Protein AF-A0A7S1ZKU8-F1 (afdb_monomer_lite)

Foldseek 3Di:
DDDDPPPPLPQWDKDWDWDDAPNDIAGAAMATGGNQKDFDDWDADPVQRQKIKTWIWGDDPPDDDDIDIDIDIDRDDDDPFDFAFPDQQRWTWDFGWQKIAIASVNQDQDFPPDGQDMADDHPGGWHDKEFDHPLQQPPDDPPDPDQFAWGFGTWTQGNQLKIWTKTARSDPPDDDRPTPPDGDIYTPDIGDPLPAPVVDVDDDPNDPLDDPPDPQSNFWADKYFQDKDADPQRKIKTKIWTWGQGQGPVRDTFIKIWIKIKIAGPDPDPPDPDDRIHMHTQDIGTDPAAWLDKDFEWEAEPPDLDGDDRRGWIWTAGQQQFIKTWDQQQPDPDNVVRVVSSSHHTDIGGDPEQTEPHDFSDKHKYWYFDDPPVVPPPPPDDDDDDDDDDDDDGDTHIWMWGQHPQRFIDIRHATQARFWDEWRDNSLLQWIWTWGADPFIWIFTAGVVCNVVFDNVLHPVRTPSCVVGDIGTDAHPKGWSHCNNVDQWTWIQHPSRTIDIDRGCSSLVVVLLVCLVVLVLLVSVVSCVVVVPDPCCSCVSPVCCCPPVCSVVSNVVNNVVD

Secondary structure (DSSP, 8-state):
----------SSEEEEEEEEETTEEEEEEEEEE-TTEEEEEEEE-SS-TTEEEEEEEEE-SSSTT-EEEEEEEEE----S-B--TT-TT-EEEEEETTEEEEEETTT--PPTT--SEEE---SS-EEEEEEPPGGGGG---TT---S---EEEEEEEETTSEEEEEEE-S-TTSS--SSTTPPPPEEEEEEEGGG---TT---STT-----TTS-GGGGEEEEEEEEEEE-TTS-EEEEEEEEEEEEPTTS-EEEEEEEEEEEE-S---TT--S-SEEEEEEEEEE-SS-EEEEEPEEEEESS-SS------SEEEEETTS-EEEEE------SHHHHHHHHTS--EEEE-SSPPPSS--SEEEEEEEE--TTGGGTS--S-----------S--EEEEEEEE-TTS-EEETTEEEESSEEEEEEEGGGTEEEEEE-SSS-EEEEEEGGGTTT--SSS-TTT-GGGTT---EE--TT-EEEEE-TTSS-EEEE-TTS-EEEE--HHHHHHHHHHHHHTT-HHHHHHHHHHHT--TTHHHHT-HHHHHTSSHHHHHHHHHTT-

pLDDT: mean 79.3, std 18.83, range [30.09, 96.81]

Structure (mmCIF, N/CA/C/O backbone):
data_AF-A0A7S1ZKU8-F1
#
_entry.id   AF-A0A7S1ZKU8-F1
#
loop_
_atom_site.group_PDB
_atom_site.id
_atom_site.type_symbol
_atom_site.label_atom_id
_atom_site.label_alt_id
_atom_site.label_comp_id
_atom_site.label_asym_id
_atom_site.label_entity_id
_atom_site.label_seq_id
_atom_site.pdbx_PDB_ins_code
_atom_site.Cartn_x
_atom_site.Cartn_y
_atom_site.Cartn_z
_atom_site.occupancy
_atom_site.B_iso_or_equiv
_atom_site.auth_seq_id
_atom_site.auth_comp_id
_atom_site.auth_asym_id
_atom_site.auth_atom_id
_atom_site.pdbx_PDB_model_num
ATOM 1 N N . GLU A 1 1 ? -4.151 10.774 -56.595 1.00 35.72 1 GLU A N 1
ATOM 2 C CA . GLU A 1 1 ? -3.666 11.607 -55.482 1.00 35.72 1 GLU A CA 1
ATOM 3 C C . GLU A 1 1 ? -4.410 11.155 -54.239 1.00 35.72 1 GLU A C 1
ATOM 5 O O . GLU A 1 1 ? -5.493 11.643 -53.959 1.00 35.72 1 GLU A O 1
ATOM 10 N N . GLU A 1 2 ? -3.893 10.118 -53.584 1.00 34.78 2 GLU A N 1
ATOM 11 C CA . GLU A 1 2 ? -4.322 9.735 -52.239 1.00 34.78 2 GLU A CA 1
ATOM 12 C C . GLU A 1 2 ? -3.245 10.276 -51.303 1.00 34.78 2 GLU A C 1
ATOM 14 O O . GLU A 1 2 ? -2.067 9.949 -51.456 1.00 34.78 2 GLU A O 1
ATOM 19 N N . GLY A 1 3 ? -3.639 11.210 -50.437 1.00 34.97 3 GLY A N 1
ATOM 20 C CA . GLY A 1 3 ? -2.766 11.790 -49.429 1.00 34.97 3 GLY A CA 1
ATOM 21 C C . GLY A 1 3 ? -2.410 10.719 -48.412 1.00 34.97 3 GLY A C 1
ATOM 22 O O . GLY A 1 3 ? -3.277 10.274 -47.665 1.00 34.97 3 GLY A O 1
ATOM 23 N N . GLY A 1 4 ? -1.148 10.296 -48.420 1.00 34.47 4 GLY A N 1
ATOM 24 C CA . GLY A 1 4 ? -0.580 9.536 -47.321 1.00 34.47 4 GLY A CA 1
ATOM 25 C C . GLY A 1 4 ? -0.541 10.433 -46.093 1.00 34.47 4 GLY A C 1
ATOM 26 O O . GLY A 1 4 ? 0.184 11.425 -46.079 1.00 34.47 4 GLY A O 1
ATOM 27 N N . GLU A 1 5 ? -1.346 10.103 -45.090 1.00 41.28 5 GLU A N 1
ATOM 28 C CA . GLU A 1 5 ? -1.049 10.494 -43.720 1.00 41.28 5 GLU A CA 1
ATOM 29 C C . GLU A 1 5 ? 0.311 9.868 -43.395 1.00 41.28 5 GLU A C 1
ATOM 31 O O . GLU A 1 5 ? 0.459 8.645 -43.400 1.00 41.28 5 GLU A O 1
ATOM 36 N N . GLU A 1 6 ? 1.336 10.705 -43.232 1.00 38.69 6 GLU A N 1
ATOM 37 C CA . GLU A 1 6 ? 2.615 10.277 -42.676 1.00 38.69 6 GLU A CA 1
ATOM 38 C C . GLU A 1 6 ? 2.316 9.698 -41.287 1.00 38.69 6 GLU A C 1
ATOM 40 O O . GLU A 1 6 ? 2.026 10.445 -40.353 1.00 38.69 6 GLU A O 1
ATOM 45 N N . GLU A 1 7 ? 2.311 8.366 -41.154 1.00 43.41 7 GLU A N 1
ATOM 46 C CA . GLU A 1 7 ? 2.312 7.713 -39.846 1.00 43.41 7 GLU A CA 1
ATOM 47 C C . GLU A 1 7 ? 3.514 8.273 -39.077 1.00 43.41 7 GLU A C 1
ATOM 49 O O . GLU A 1 7 ? 4.664 8.005 -39.436 1.00 43.41 7 GLU A O 1
ATOM 54 N N . GLU A 1 8 ? 3.261 9.090 -38.049 1.00 39.72 8 GLU A N 1
ATOM 55 C CA . GLU A 1 8 ? 4.288 9.522 -37.104 1.00 39.72 8 GLU A CA 1
ATOM 56 C C . GLU A 1 8 ? 4.952 8.263 -36.536 1.00 39.72 8 GLU A C 1
ATOM 58 O O . GLU A 1 8 ? 4.403 7.573 -35.673 1.00 39.72 8 GLU A O 1
ATOM 63 N N . ILE A 1 9 ? 6.133 7.927 -37.057 1.00 50.09 9 ILE A N 1
ATOM 64 C CA . ILE A 1 9 ? 6.940 6.817 -36.562 1.00 50.09 9 ILE A CA 1
ATOM 65 C C . ILE A 1 9 ? 7.202 7.108 -35.087 1.00 50.09 9 ILE A C 1
ATOM 67 O O . ILE A 1 9 ? 7.890 8.077 -34.760 1.00 50.09 9 ILE A O 1
ATOM 71 N N . SER A 1 10 ? 6.638 6.289 -34.193 1.00 53.66 10 SER A N 1
ATOM 72 C CA . SER A 1 10 ? 6.774 6.507 -32.754 1.00 53.66 10 SER A CA 1
ATOM 73 C C . SER A 1 10 ? 8.251 6.608 -32.379 1.00 53.66 10 SER A C 1
ATOM 75 O O . SER A 1 10 ? 9.038 5.738 -32.751 1.00 53.66 10 SER A O 1
ATOM 77 N N . GLU A 1 11 ? 8.628 7.632 -31.613 1.00 70.06 11 GLU A N 1
ATOM 78 C CA . GLU A 1 11 ? 10.029 7.914 -31.266 1.00 70.06 11 GLU A CA 1
ATOM 79 C C . GLU A 1 11 ? 10.738 6.783 -30.494 1.00 70.06 11 GLU A C 1
ATOM 81 O O . GLU A 1 11 ? 11.959 6.816 -30.355 1.00 70.06 11 GLU A O 1
ATOM 86 N N . TYR A 1 12 ? 9.999 5.792 -29.984 1.00 81.44 12 TYR A N 1
ATOM 87 C CA . TYR A 1 12 ? 10.497 4.702 -29.149 1.00 81.44 12 TYR A CA 1
ATOM 88 C C . TYR A 1 12 ? 9.605 3.454 -29.247 1.00 81.44 12 TYR A C 1
ATOM 90 O O . TYR A 1 12 ? 8.389 3.556 -29.421 1.00 81.44 12 TYR A O 1
ATOM 98 N N . GLY A 1 13 ? 10.192 2.266 -29.074 1.00 85.88 13 GLY A N 1
ATOM 99 C CA . GLY A 1 13 ? 9.433 1.023 -28.915 1.00 85.88 13 GLY A CA 1
ATOM 100 C C . GLY A 1 13 ? 8.796 0.938 -27.525 1.00 85.88 13 GLY A C 1
ATOM 101 O O . GLY A 1 13 ? 9.367 1.426 -26.548 1.00 85.88 13 GLY A O 1
ATOM 102 N N . LYS A 1 14 ? 7.623 0.307 -27.386 1.00 91.75 14 LYS A N 1
ATOM 103 C CA . LYS A 1 14 ? 6.966 0.170 -26.074 1.00 91.75 14 LYS A CA 1
ATOM 104 C C . LYS A 1 14 ? 6.143 -1.100 -25.902 1.00 91.75 14 LYS A C 1
ATOM 106 O O . LYS A 1 14 ? 5.622 -1.650 -26.867 1.00 91.75 14 LYS A O 1
ATOM 111 N N . VAL A 1 15 ? 5.986 -1.522 -24.649 1.00 94.81 15 VAL A N 1
ATOM 112 C CA . VAL A 1 15 ? 5.050 -2.571 -24.216 1.00 94.81 15 VAL A CA 1
ATOM 113 C C . VAL A 1 15 ? 4.192 -2.012 -23.087 1.00 94.81 15 VAL A C 1
ATOM 115 O O . VAL A 1 15 ? 4.713 -1.487 -22.107 1.00 94.81 15 VAL A O 1
ATOM 118 N N . GLN A 1 16 ? 2.873 -2.123 -23.216 1.00 95.75 16 GLN A N 1
ATOM 119 C CA . GLN A 1 16 ? 1.916 -1.602 -22.241 1.00 95.75 16 GLN A CA 1
ATOM 120 C C . GLN A 1 16 ? 1.167 -2.735 -21.544 1.00 95.75 16 GLN A C 1
ATOM 122 O O . GLN A 1 16 ? 0.733 -3.691 -22.187 1.00 95.75 16 GLN A O 1
ATOM 127 N N . LEU A 1 17 ? 0.973 -2.598 -20.234 1.00 95.50 17 LEU A N 1
ATOM 128 C CA . LEU A 1 17 ? 0.193 -3.525 -19.422 1.00 95.50 17 LEU A CA 1
ATOM 129 C C . LEU A 1 17 ? -1.129 -2.879 -19.021 1.00 95.50 17 LEU A C 1
ATOM 131 O O . LEU A 1 17 ? -1.169 -1.899 -18.272 1.00 95.50 17 LEU A O 1
ATOM 135 N N . TRP A 1 18 ? -2.213 -3.467 -19.516 1.00 95.81 18 TRP A N 1
ATOM 136 C CA . TRP A 1 18 ? -3.576 -3.024 -19.266 1.00 95.81 18 TRP A CA 1
ATOM 137 C C . TRP A 1 18 ? -4.296 -4.003 -18.342 1.00 95.81 18 TRP A C 1
ATOM 139 O O . TRP A 1 18 ? -4.196 -5.219 -18.497 1.00 95.81 18 TRP A O 1
ATOM 149 N N . HIS A 1 19 ? -5.062 -3.472 -17.397 1.00 92.75 19 HIS A N 1
ATOM 150 C CA . HIS A 1 19 ? -5.885 -4.251 -16.479 1.00 92.75 19 HIS A CA 1
ATOM 151 C C . HIS A 1 19 ? -7.325 -3.761 -16.536 1.00 92.75 19 HIS A C 1
ATOM 153 O O . HIS A 1 19 ? -7.569 -2.557 -16.499 1.00 92.75 19 HIS A O 1
ATOM 159 N N . ARG A 1 20 ? -8.287 -4.686 -16.573 1.00 92.31 20 ARG A N 1
ATOM 160 C CA . ARG A 1 20 ? -9.710 -4.349 -16.556 1.00 92.31 20 ARG A CA 1
ATOM 161 C C . ARG A 1 20 ? -10.349 -4.711 -15.224 1.00 92.31 20 ARG A C 1
ATOM 163 O O . ARG A 1 20 ? -10.341 -5.876 -14.843 1.00 92.31 20 ARG A O 1
ATOM 170 N N . ASN A 1 21 ? -11.007 -3.743 -14.595 1.00 89.62 21 ASN A N 1
ATOM 171 C CA . ASN A 1 21 ? -11.888 -3.968 -13.449 1.00 89.62 21 ASN A CA 1
ATOM 172 C C . ASN A 1 21 ? -13.080 -3.008 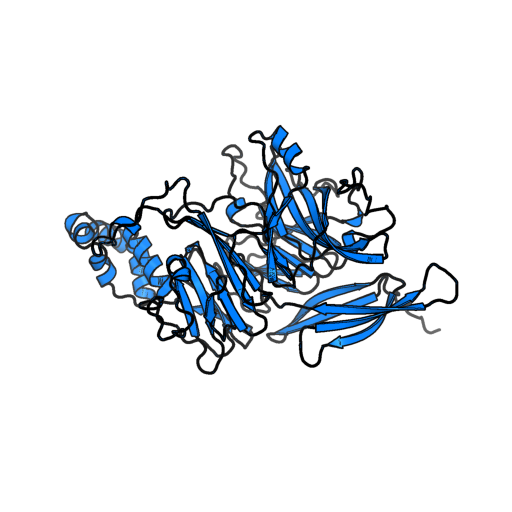-13.516 1.00 89.62 21 ASN A C 1
ATOM 174 O O . ASN A 1 21 ? -12.956 -1.932 -14.091 1.00 89.62 21 ASN A O 1
ATOM 178 N N . ASN A 1 22 ? -14.242 -3.393 -12.984 1.00 89.75 22 ASN A N 1
ATOM 179 C CA . ASN A 1 22 ? -15.487 -2.611 -13.069 1.00 89.75 22 ASN A CA 1
ATOM 180 C C . ASN A 1 22 ? -15.798 -2.110 -14.492 1.00 89.75 22 ASN A C 1
ATOM 182 O O . ASN A 1 22 ? -16.261 -0.991 -14.679 1.00 89.75 22 ASN A O 1
ATOM 186 N N . TYR A 1 23 ? -15.511 -2.941 -15.502 1.00 89.62 23 TYR A N 1
ATOM 187 C CA . TYR A 1 23 ? -15.641 -2.616 -16.932 1.00 89.62 23 TYR A CA 1
ATOM 188 C C . TYR A 1 23 ? -14.799 -1.423 -17.428 1.00 89.62 23 TYR A C 1
ATOM 190 O O . TYR A 1 23 ? -14.955 -1.017 -18.575 1.00 89.62 23 TYR A O 1
ATOM 198 N N . HIS A 1 24 ? -13.861 -0.923 -16.623 1.00 93.12 24 HIS A N 1
ATOM 199 C CA . HIS A 1 24 ? -12.904 0.117 -16.997 1.00 93.12 24 HIS A CA 1
ATOM 200 C C . HIS A 1 24 ? -11.522 -0.484 -17.244 1.00 93.12 24 HIS A C 1
ATOM 202 O O . HIS A 1 24 ? -11.067 -1.344 -16.484 1.00 93.12 24 HIS A O 1
ATOM 208 N N . TRP A 1 25 ? -10.859 -0.043 -18.311 1.00 96.00 25 TRP A N 1
ATOM 209 C CA . TRP A 1 25 ? -9.486 -0.426 -18.627 1.00 96.00 25 TRP A CA 1
ATOM 210 C C . TRP A 1 25 ? -8.520 0.605 -18.060 1.00 96.00 25 TRP A C 1
ATOM 212 O O . TRP A 1 25 ? -8.610 1.779 -18.390 1.00 96.00 25 TRP A O 1
ATOM 222 N N . TYR A 1 26 ? -7.582 0.135 -17.247 1.00 95.81 26 TYR A N 1
ATOM 223 C CA . TYR A 1 26 ? -6.514 0.931 -16.665 1.00 95.81 26 TYR A CA 1
ATOM 224 C C . TYR A 1 26 ? -5.195 0.598 -17.350 1.00 95.81 26 TYR A C 1
ATOM 226 O O . TYR A 1 26 ? -4.800 -0.573 -17.362 1.00 95.81 26 TYR A O 1
ATOM 234 N N . LEU A 1 27 ? -4.478 1.607 -17.839 1.00 96.81 27 LEU A N 1
ATOM 235 C CA . LEU A 1 27 ? -3.071 1.440 -18.204 1.00 96.81 27 LEU A CA 1
ATOM 236 C C . LEU A 1 27 ? -2.239 1.481 -16.919 1.00 96.81 27 LEU A C 1
ATOM 238 O O . LEU A 1 27 ? -2.150 2.520 -16.274 1.00 96.81 27 LEU A O 1
ATOM 242 N N . LYS A 1 28 ? -1.677 0.343 -16.507 1.00 95.06 28 LYS A N 1
ATOM 243 C CA . LYS A 1 28 ? -0.989 0.208 -15.210 1.00 95.06 28 LYS A CA 1
ATOM 244 C C . LYS A 1 28 ? 0.517 0.342 -15.286 1.00 95.06 28 LYS A C 1
ATOM 246 O O . LYS A 1 28 ? 1.141 0.638 -14.275 1.00 95.06 28 LYS A O 1
ATOM 251 N N . TYR A 1 29 ? 1.087 0.067 -16.451 1.00 95.19 29 TYR A N 1
ATOM 252 C CA . TYR A 1 29 ? 2.526 0.076 -16.633 1.00 95.19 29 TYR A CA 1
ATOM 253 C C . TYR A 1 29 ? 2.867 0.236 -18.113 1.00 95.19 29 TYR A C 1
ATOM 255 O O . TYR A 1 29 ? 2.195 -0.338 -18.973 1.00 95.19 29 TYR A O 1
ATOM 263 N N . GLU A 1 30 ? 3.930 0.973 -18.413 1.00 94.81 30 GLU A N 1
ATOM 264 C CA . GLU A 1 30 ? 4.487 1.093 -19.759 1.00 94.81 30 GLU A CA 1
ATOM 265 C C . GLU A 1 30 ? 6.001 0.897 -19.699 1.00 94.81 30 GLU A C 1
ATOM 267 O O . GLU A 1 30 ? 6.716 1.644 -19.036 1.00 94.81 30 GLU A O 1
ATOM 272 N N . LEU A 1 31 ? 6.482 -0.113 -20.417 1.00 92.31 31 LEU A N 1
ATOM 273 C CA . LEU A 1 31 ? 7.893 -0.326 -20.701 1.00 92.31 31 LEU A CA 1
ATOM 274 C C . LEU A 1 31 ? 8.244 0.447 -21.969 1.00 92.31 31 LEU A C 1
ATOM 276 O O . LEU A 1 31 ? 7.606 0.240 -23.001 1.00 92.31 31 LEU A O 1
ATOM 280 N N . ARG A 1 32 ? 9.269 1.300 -21.904 1.00 89.62 32 ARG A N 1
ATOM 281 C CA . ARG A 1 32 ? 9.837 1.984 -23.071 1.00 89.62 32 ARG A CA 1
ATOM 282 C C . ARG A 1 32 ? 11.191 1.391 -23.444 1.00 89.62 32 ARG A C 1
ATOM 284 O O . ARG A 1 32 ? 11.964 0.979 -22.579 1.00 89.62 32 ARG A O 1
ATOM 291 N N . TYR A 1 33 ? 11.462 1.362 -24.739 1.00 86.38 33 TYR A N 1
ATOM 292 C CA . TYR A 1 33 ? 12.692 0.882 -25.354 1.00 86.38 33 TYR A CA 1
ATOM 293 C C . TYR A 1 33 ? 13.248 1.965 -26.272 1.00 86.38 33 TYR A C 1
ATOM 295 O O . TYR A 1 33 ? 12.487 2.728 -26.852 1.00 86.38 33 TYR A O 1
ATOM 303 N N . GLU A 1 34 ? 14.567 2.038 -26.406 1.00 80.00 34 GLU A N 1
ATOM 304 C CA . GLU A 1 34 ? 15.227 3.040 -27.248 1.00 80.00 34 GLU A CA 1
ATOM 305 C C . GLU A 1 34 ? 14.745 2.977 -28.705 1.00 80.00 34 GLU A C 1
ATOM 307 O O . GLU A 1 34 ? 14.271 1.938 -29.165 1.00 80.00 34 GLU A O 1
ATOM 312 N N . LYS A 1 35 ? 14.888 4.086 -29.437 1.00 78.38 35 LYS A N 1
ATOM 313 C CA . LYS A 1 35 ? 14.368 4.256 -30.804 1.00 78.38 35 LYS A CA 1
ATOM 314 C C . LYS A 1 35 ? 14.780 3.140 -31.771 1.00 78.38 35 LYS A C 1
ATOM 316 O O . LYS A 1 35 ? 13.969 2.702 -32.578 1.00 78.38 35 LYS A O 1
ATOM 321 N N . ASP A 1 36 ? 16.007 2.645 -31.638 1.00 80.69 36 ASP A N 1
ATOM 322 C CA . ASP A 1 36 ? 16.564 1.604 -32.511 1.00 80.69 36 ASP A CA 1
ATOM 323 C C . ASP A 1 36 ? 16.262 0.175 -32.026 1.00 80.69 36 ASP A C 1
ATOM 325 O O . ASP A 1 36 ? 16.732 -0.801 -32.615 1.00 80.69 36 ASP A O 1
ATOM 329 N N . THR A 1 37 ? 15.486 0.035 -30.946 1.00 84.44 37 THR A N 1
ATOM 330 C CA . THR A 1 37 ? 15.089 -1.253 -30.377 1.00 84.44 37 THR A CA 1
ATOM 331 C C . THR A 1 37 ? 13.680 -1.637 -30.819 1.00 84.44 37 THR A C 1
ATOM 333 O O . THR A 1 37 ? 12.689 -1.002 -30.462 1.00 84.44 37 THR A O 1
ATOM 336 N N . ILE A 1 38 ? 13.583 -2.754 -31.530 1.00 88.19 38 ILE A N 1
ATOM 337 C CA . ILE A 1 38 ? 12.336 -3.351 -32.000 1.00 88.19 38 ILE A CA 1
ATOM 338 C C . ILE A 1 38 ? 11.890 -4.428 -31.012 1.00 88.19 38 ILE A C 1
ATOM 340 O O . ILE A 1 38 ? 12.664 -5.319 -30.654 1.00 88.19 38 ILE A O 1
ATOM 344 N N . VAL A 1 39 ? 10.625 -4.370 -30.596 1.00 90.88 39 VAL A N 1
ATOM 345 C CA . VAL A 1 39 ? 9.982 -5.426 -29.806 1.00 90.88 39 VAL A CA 1
ATOM 346 C C . VAL A 1 39 ? 9.514 -6.528 -30.752 1.00 90.88 39 VAL A C 1
ATOM 348 O O . VAL A 1 39 ? 8.580 -6.331 -31.522 1.00 90.88 39 VAL A O 1
ATOM 351 N N . ASN A 1 40 ? 10.153 -7.695 -30.688 1.00 90.88 40 ASN A N 1
ATOM 352 C CA . ASN A 1 40 ? 9.864 -8.804 -31.601 1.00 90.88 40 ASN A CA 1
ATOM 353 C C . ASN A 1 40 ? 8.744 -9.711 -31.080 1.00 90.88 40 ASN A C 1
ATOM 355 O O . ASN A 1 40 ? 7.934 -10.218 -31.850 1.00 90.88 40 ASN A O 1
ATOM 359 N N . PHE A 1 41 ? 8.727 -9.960 -29.770 1.00 92.38 41 PHE A N 1
ATOM 360 C CA . PHE A 1 41 ? 7.802 -10.906 -29.149 1.00 92.38 41 PHE A CA 1
ATOM 361 C C . PHE A 1 41 ? 7.612 -10.591 -27.669 1.00 92.38 41 PHE A C 1
ATOM 363 O O . PHE A 1 41 ? 8.564 -10.198 -26.993 1.00 92.38 41 PHE A O 1
ATOM 370 N N . VAL A 1 42 ? 6.396 -10.812 -27.171 1.00 95.00 42 VAL A N 1
ATOM 371 C CA . VAL A 1 42 ? 6.002 -10.625 -25.773 1.00 95.00 42 VAL A CA 1
ATOM 372 C C . VAL A 1 42 ? 5.212 -11.855 -25.333 1.00 95.00 42 VAL A C 1
ATOM 374 O O . VAL A 1 42 ? 4.264 -12.240 -26.013 1.00 95.00 42 VAL A O 1
ATOM 377 N N . SER A 1 43 ? 5.576 -12.459 -24.201 1.00 94.69 43 SER A N 1
ATOM 378 C CA . SER A 1 43 ? 4.843 -13.595 -23.628 1.00 94.69 43 SER A CA 1
ATOM 379 C C . SER A 1 43 ? 4.813 -13.548 -22.112 1.00 94.69 43 SER A C 1
ATOM 381 O O . SER A 1 43 ? 5.831 -13.294 -21.470 1.00 94.69 43 SER A O 1
ATOM 383 N N . PHE A 1 44 ? 3.651 -13.861 -21.545 1.00 94.62 44 PHE A N 1
ATOM 384 C CA . PHE A 1 44 ? 3.530 -14.187 -20.129 1.00 94.62 44 PHE A CA 1
ATOM 385 C C . PHE A 1 44 ? 4.042 -15.608 -19.866 1.00 94.62 44 PHE A C 1
ATOM 387 O O . PHE A 1 44 ? 4.029 -16.454 -20.763 1.00 94.62 44 PHE A O 1
ATOM 394 N N . GLY A 1 45 ? 4.518 -15.858 -18.649 1.00 90.81 45 GLY A N 1
ATOM 395 C CA . GLY A 1 45 ? 4.885 -17.189 -18.184 1.00 90.81 45 GLY A CA 1
ATOM 396 C C . GLY A 1 45 ? 3.657 -18.084 -18.016 1.00 90.81 45 GLY A C 1
ATOM 397 O O . GLY A 1 45 ? 2.606 -17.627 -17.570 1.00 90.81 45 GLY A O 1
ATOM 398 N N . GLU A 1 46 ? 3.799 -19.368 -18.348 1.00 88.81 46 GLU A N 1
ATOM 399 C CA . GLU A 1 46 ? 2.703 -20.347 -18.258 1.00 88.81 46 GLU A CA 1
ATOM 400 C C . GLU A 1 46 ? 2.342 -20.686 -16.804 1.00 88.81 46 GLU A C 1
ATOM 402 O O . GLU A 1 46 ? 1.168 -20.808 -16.464 1.00 88.81 46 GLU A O 1
ATOM 407 N N . GLU A 1 47 ? 3.348 -20.792 -15.931 1.00 86.81 47 GLU A N 1
ATOM 408 C CA . GLU A 1 47 ? 3.161 -21.123 -14.511 1.00 86.81 47 GLU A CA 1
ATOM 409 C C . GLU A 1 47 ? 3.062 -19.880 -13.614 1.00 86.81 47 GLU A C 1
ATOM 411 O O . GLU A 1 47 ? 2.352 -19.881 -12.610 1.00 86.81 47 GLU A O 1
ATOM 416 N N . GLN A 1 48 ? 3.776 -18.805 -13.965 1.00 84.31 48 GLN A N 1
ATOM 417 C CA . GLN A 1 48 ? 3.854 -17.570 -13.181 1.00 84.31 48 GLN A CA 1
ATOM 418 C C . GLN A 1 48 ? 3.203 -16.423 -13.956 1.00 84.31 48 GLN A C 1
ATOM 420 O O . GLN A 1 48 ? 3.833 -15.798 -14.808 1.00 84.31 48 GLN A O 1
ATOM 425 N N . SER A 1 49 ? 1.942 -16.121 -13.637 1.00 83.94 49 SER A N 1
ATOM 426 C CA . SER A 1 49 ? 1.109 -15.187 -14.414 1.00 83.94 49 SER A CA 1
ATOM 427 C C . SER A 1 49 ? 1.639 -13.749 -14.492 1.00 83.94 49 SER A C 1
ATOM 429 O O . SER A 1 49 ? 1.243 -13.011 -15.388 1.00 83.94 49 SER A O 1
ATOM 431 N N . TYR A 1 50 ? 2.527 -13.341 -13.581 1.00 88.81 50 TYR A N 1
ATOM 432 C CA . TYR A 1 50 ? 3.121 -11.998 -13.558 1.00 88.81 50 TYR A CA 1
ATOM 433 C C . TYR A 1 50 ? 4.553 -11.939 -14.099 1.00 88.81 50 TYR A C 1
ATOM 435 O O . TYR A 1 50 ? 5.192 -10.890 -14.046 1.00 88.81 50 TYR A O 1
ATOM 443 N N . LYS A 1 51 ? 5.052 -13.045 -14.652 1.00 92.69 51 LYS A N 1
ATOM 444 C CA . LYS A 1 51 ? 6.352 -13.099 -15.309 1.00 92.69 51 LYS A CA 1
ATOM 445 C C . LYS A 1 51 ? 6.190 -12.785 -16.789 1.00 92.69 51 LYS A C 1
ATOM 447 O O . LYS A 1 51 ? 5.507 -13.516 -17.501 1.00 92.69 51 LYS A O 1
ATOM 452 N N . LEU A 1 52 ? 6.811 -11.710 -17.258 1.00 95.00 52 LEU A N 1
ATOM 453 C CA . LEU A 1 52 ? 6.737 -11.250 -18.643 1.00 95.00 52 LEU A CA 1
ATOM 454 C C . LEU A 1 52 ? 8.101 -11.383 -19.316 1.00 95.00 52 LEU A C 1
ATOM 456 O O . LEU A 1 52 ? 9.084 -10.808 -18.860 1.00 95.00 52 LEU A O 1
ATOM 460 N N . THR A 1 53 ? 8.153 -12.087 -20.439 1.00 95.38 53 THR A N 1
ATOM 461 C CA . THR A 1 53 ? 9.340 -12.148 -21.296 1.00 95.38 53 THR A CA 1
ATOM 462 C C . THR A 1 53 ? 9.125 -11.276 -22.522 1.00 95.38 53 THR A C 1
ATOM 464 O O . THR A 1 53 ? 8.130 -11.428 -23.230 1.00 95.38 53 THR A O 1
ATOM 467 N N . VAL A 1 54 ? 10.071 -10.379 -22.790 1.00 94.75 54 VAL A N 1
ATOM 468 C CA . VAL A 1 54 ? 10.081 -9.522 -23.977 1.00 94.75 54 VAL A CA 1
ATOM 469 C C . VAL A 1 54 ? 11.359 -9.779 -24.759 1.00 94.75 54 VAL A C 1
ATOM 471 O O . VAL A 1 54 ? 12.454 -9.606 -24.226 1.00 94.75 54 VAL A O 1
ATOM 474 N N . SER A 1 55 ? 11.233 -10.175 -26.023 1.00 93.44 55 SER A N 1
ATOM 475 C CA . SER A 1 55 ? 12.370 -10.271 -26.939 1.00 93.44 55 SER A CA 1
ATOM 476 C C . SER A 1 55 ? 12.506 -8.992 -27.756 1.00 93.44 55 SER A C 1
ATOM 478 O O . SER A 1 55 ? 11.520 -8.412 -28.219 1.00 93.44 55 SER A O 1
ATOM 480 N N . LEU A 1 56 ? 13.745 -8.552 -27.908 1.00 90.44 56 LEU A N 1
ATOM 481 C CA . LEU A 1 56 ? 14.116 -7.285 -28.504 1.00 90.44 56 LEU A CA 1
ATOM 482 C C . LEU A 1 56 ? 15.191 -7.534 -29.558 1.00 90.44 56 LEU A C 1
ATOM 484 O O . LEU A 1 56 ? 16.086 -8.359 -29.354 1.00 90.44 56 LEU A O 1
ATOM 488 N N . SER A 1 57 ? 15.145 -6.782 -30.648 1.00 88.88 57 SER A N 1
ATOM 489 C CA . SER A 1 57 ? 16.268 -6.658 -31.573 1.00 88.88 57 SER A CA 1
ATOM 490 C C . SER A 1 57 ? 16.695 -5.204 -31.662 1.00 88.88 57 SER A C 1
ATOM 492 O O . SER A 1 57 ? 15.851 -4.320 -31.731 1.00 88.88 57 SER A O 1
ATOM 494 N N . SER A 1 58 ? 17.997 -4.947 -31.611 1.00 81.94 58 SER A N 1
ATOM 495 C CA . SER A 1 58 ? 18.548 -3.603 -31.773 1.00 81.94 58 SER A CA 1
ATOM 496 C C . SER A 1 58 ? 19.602 -3.591 -32.873 1.00 81.94 58 SER A C 1
ATOM 498 O O . SER A 1 58 ? 20.322 -4.579 -33.079 1.00 81.94 58 SER A O 1
ATOM 500 N N . SER A 1 59 ? 19.662 -2.487 -33.613 1.00 73.12 59 SER A N 1
ATOM 501 C CA . SER A 1 59 ? 20.711 -2.251 -34.600 1.00 73.12 59 SER A CA 1
ATOM 502 C C . SER A 1 59 ? 21.996 -1.846 -33.878 1.00 73.12 59 SER A C 1
ATOM 504 O O . SER A 1 59 ? 22.042 -0.820 -33.210 1.00 73.12 59 SER A O 1
ATOM 506 N N . SER A 1 60 ? 23.054 -2.653 -33.990 1.00 60.84 60 SER A N 1
ATOM 507 C CA . SER A 1 60 ? 24.349 -2.338 -33.376 1.00 60.84 60 SER A CA 1
ATOM 508 C C . SER A 1 60 ? 24.969 -1.082 -33.994 1.00 60.84 60 SER A C 1
ATOM 510 O O . SER A 1 60 ? 25.170 -1.018 -35.207 1.00 60.84 60 SER A O 1
ATOM 512 N N . SER A 1 61 ? 25.393 -0.135 -33.156 1.00 56.12 61 SER A N 1
ATOM 513 C CA . SER A 1 61 ? 26.248 0.999 -33.549 1.00 56.12 61 SER A CA 1
ATOM 514 C C . SER A 1 61 ? 27.650 0.547 -33.998 1.00 56.12 61 SER A C 1
ATOM 516 O O . SER A 1 61 ? 28.366 1.282 -34.677 1.00 56.12 61 SER A O 1
ATOM 518 N N . PHE A 1 62 ? 28.051 -0.682 -33.649 1.00 46.88 62 PHE A N 1
ATOM 519 C CA . PHE A 1 62 ? 29.315 -1.309 -34.034 1.00 46.88 62 PHE A CA 1
ATOM 520 C C . PHE A 1 62 ? 29.117 -2.266 -35.223 1.00 46.88 62 PHE A C 1
ATOM 522 O O . PHE A 1 62 ? 28.888 -3.465 -35.049 1.00 46.88 62 PHE A O 1
ATOM 529 N N . GLY A 1 63 ? 29.263 -1.729 -36.438 1.00 48.03 63 GLY A N 1
ATOM 530 C CA . GLY A 1 63 ? 29.386 -2.491 -37.687 1.00 48.03 63 GLY A CA 1
ATOM 531 C C . GLY A 1 63 ? 28.061 -2.773 -38.407 1.00 48.03 63 GLY A C 1
ATOM 532 O O . GLY A 1 63 ? 27.091 -3.213 -37.803 1.00 48.03 63 GLY A O 1
ATOM 533 N N . LYS A 1 64 ? 28.056 -2.564 -39.730 1.00 51.66 64 LYS A N 1
ATOM 534 C CA . LYS A 1 64 ? 26.870 -2.512 -40.611 1.00 51.66 64 LYS A CA 1
ATOM 535 C C . LYS A 1 64 ? 25.990 -3.779 -40.697 1.00 51.66 64 LYS A C 1
ATOM 537 O O . LYS A 1 64 ? 24.976 -3.704 -41.370 1.00 51.66 64 LYS A O 1
ATOM 542 N N . ASP A 1 65 ? 26.319 -4.885 -40.019 1.00 51.53 65 ASP A N 1
ATOM 543 C CA . ASP A 1 65 ? 25.659 -6.194 -40.217 1.00 51.53 65 ASP A CA 1
ATOM 544 C C . ASP A 1 65 ? 25.390 -7.007 -38.927 1.00 51.53 65 ASP A C 1
ATOM 546 O O . ASP A 1 65 ? 25.243 -8.229 -38.978 1.00 51.53 65 ASP A O 1
ATOM 550 N N . LYS A 1 66 ? 25.331 -6.391 -37.736 1.00 60.00 66 LYS A N 1
ATOM 551 C CA . LYS A 1 66 ? 25.014 -7.134 -36.496 1.00 60.00 66 LYS A CA 1
ATOM 552 C C . LYS A 1 66 ? 23.745 -6.623 -35.818 1.00 60.00 66 LYS A C 1
ATOM 554 O O . LYS A 1 66 ? 23.784 -5.669 -35.050 1.00 60.00 66 LYS A O 1
ATOM 559 N N . HIS A 1 67 ? 22.629 -7.314 -36.048 1.00 68.44 67 HIS A N 1
ATOM 560 C CA . HIS A 1 67 ? 21.452 -7.209 -35.185 1.00 68.44 67 HIS A CA 1
ATOM 561 C C . HIS A 1 67 ? 21.729 -7.932 -33.867 1.00 68.44 67 HIS A C 1
ATOM 563 O O . HIS A 1 67 ? 21.986 -9.139 -33.853 1.00 68.44 67 HIS A O 1
ATOM 569 N N . VAL A 1 68 ? 21.678 -7.205 -32.753 1.00 78.69 68 VAL A N 1
ATOM 570 C CA . VAL A 1 68 ? 21.770 -7.811 -31.424 1.00 78.69 68 VAL A CA 1
ATOM 571 C C . VAL A 1 68 ? 20.365 -8.213 -31.009 1.00 78.69 68 VAL A C 1
ATOM 573 O O . VAL A 1 68 ? 19.487 -7.363 -30.881 1.00 78.69 68 VAL A O 1
ATOM 576 N N . THR A 1 69 ? 20.148 -9.512 -30.816 1.00 82.94 69 THR A N 1
ATOM 577 C CA . THR A 1 69 ? 18.910 -10.023 -30.219 1.00 82.94 69 THR A CA 1
ATOM 578 C C . THR A 1 69 ? 19.139 -10.227 -28.731 1.00 82.94 69 THR A C 1
ATOM 580 O O . THR A 1 69 ? 20.106 -10.875 -28.335 1.00 82.94 69 THR A O 1
ATOM 583 N N . GLN A 1 70 ? 18.246 -9.688 -27.912 1.00 86.19 70 GLN A N 1
ATOM 584 C CA . GLN A 1 70 ? 18.244 -9.869 -26.463 1.00 86.19 70 GLN A CA 1
ATOM 585 C C . GLN A 1 70 ? 16.831 -10.217 -25.998 1.00 86.19 70 GLN A C 1
ATOM 587 O O . GLN A 1 70 ? 15.851 -9.877 -26.659 1.00 86.19 70 GLN A O 1
ATOM 592 N N . TRP A 1 71 ? 16.702 -10.859 -24.844 1.00 88.44 71 TRP A N 1
ATOM 593 C CA . TRP A 1 71 ? 15.419 -10.982 -24.160 1.00 88.44 71 TRP A CA 1
ATOM 594 C C . TRP A 1 71 ? 15.538 -10.442 -22.741 1.00 88.44 71 TRP A C 1
ATOM 596 O O . TRP A 1 71 ? 16.579 -10.557 -22.097 1.00 88.44 71 TRP A O 1
ATOM 606 N N . ARG A 1 72 ? 14.459 -9.832 -22.261 1.00 88.69 72 ARG A N 1
ATOM 607 C CA . ARG A 1 72 ? 14.325 -9.320 -20.899 1.00 88.69 72 ARG A CA 1
ATOM 608 C C . ARG A 1 72 ? 13.177 -10.041 -20.220 1.00 88.69 72 ARG A C 1
ATOM 610 O O . ARG A 1 72 ? 12.129 -10.247 -20.829 1.00 88.69 72 ARG A O 1
ATOM 617 N N . VAL A 1 73 ? 13.395 -10.417 -18.968 1.00 89.94 73 VAL A N 1
ATOM 618 C CA . VAL A 1 73 ? 12.386 -11.039 -18.115 1.00 89.94 73 VAL A CA 1
ATOM 619 C C . VAL A 1 73 ? 12.048 -10.047 -17.015 1.00 89.94 73 VAL A C 1
ATOM 621 O O . VAL A 1 73 ? 12.947 -9.537 -16.351 1.00 89.94 73 VAL A O 1
ATOM 624 N N . TYR A 1 74 ? 10.763 -9.756 -16.872 1.00 90.62 74 TYR A N 1
ATOM 625 C CA . TYR A 1 74 ? 10.219 -8.847 -15.877 1.00 90.62 74 TYR A CA 1
ATOM 626 C C . TYR A 1 74 ? 9.309 -9.637 -14.947 1.00 90.62 74 TYR A C 1
ATOM 628 O O . TYR A 1 74 ? 8.354 -10.264 -15.408 1.00 90.62 74 TYR A O 1
ATOM 636 N N . ASP A 1 75 ? 9.590 -9.578 -13.653 1.00 89.56 75 ASP A N 1
ATOM 637 C CA . ASP A 1 75 ? 8.744 -10.162 -12.623 1.00 89.56 75 ASP A CA 1
ATOM 638 C C . ASP A 1 75 ? 7.901 -9.036 -12.011 1.00 89.56 75 ASP A C 1
ATOM 640 O O . ASP A 1 75 ? 8.417 -8.142 -11.341 1.00 89.56 75 ASP A O 1
ATOM 644 N N . PHE A 1 76 ? 6.602 -9.027 -12.313 1.00 90.50 76 PHE A N 1
ATOM 645 C CA . PHE A 1 76 ? 5.680 -8.014 -11.807 1.00 90.50 76 PHE A CA 1
ATOM 646 C C . PHE A 1 76 ? 5.045 -8.440 -10.483 1.00 90.50 76 PHE A C 1
ATOM 648 O O . PHE A 1 76 ? 4.730 -9.606 -10.252 1.00 90.50 76 PHE A O 1
ATOM 655 N N . VAL A 1 77 ? 4.780 -7.449 -9.637 1.00 88.25 77 VAL A N 1
ATOM 656 C CA . VAL A 1 77 ? 4.018 -7.593 -8.394 1.00 88.25 77 VAL A CA 1
ATOM 657 C C . VAL A 1 77 ? 2.818 -6.658 -8.462 1.00 88.25 77 VAL A C 1
ATOM 659 O O . VAL A 1 77 ? 2.897 -5.569 -9.032 1.00 88.25 77 VAL A O 1
ATOM 662 N N . TRP A 1 78 ? 1.686 -7.092 -7.909 1.00 86.94 78 TRP A N 1
ATOM 663 C CA . TRP A 1 78 ? 0.438 -6.342 -7.980 1.00 86.94 78 TRP A CA 1
ATOM 664 C C . TRP A 1 78 ? 0.030 -5.732 -6.637 1.00 86.94 78 TRP A C 1
ATOM 666 O O . TRP A 1 78 ? -0.460 -6.434 -5.746 1.00 86.94 78 TRP A O 1
ATOM 676 N N . ASP A 1 79 ? 0.101 -4.405 -6.565 1.00 83.88 79 ASP A N 1
ATOM 677 C CA . ASP A 1 79 ? -0.502 -3.591 -5.511 1.00 83.88 79 ASP A CA 1
ATOM 678 C C . ASP A 1 79 ? -1.828 -3.000 -6.025 1.00 83.88 79 ASP A C 1
ATOM 680 O O . ASP A 1 79 ? -1.867 -2.296 -7.035 1.00 83.88 79 ASP A O 1
ATOM 684 N N . ALA A 1 80 ? -2.953 -3.316 -5.368 1.00 67.19 80 ALA A N 1
ATOM 685 C CA . ALA A 1 80 ? -4.283 -2.902 -5.844 1.00 67.19 80 ALA A CA 1
ATOM 686 C C . ALA A 1 80 ? -4.481 -1.376 -5.798 1.00 67.19 80 ALA A C 1
ATOM 688 O O . ALA A 1 80 ? -5.113 -0.791 -6.681 1.00 67.19 80 ALA A O 1
ATOM 689 N N . SER A 1 81 ? -3.915 -0.746 -4.774 1.00 75.06 81 SER A N 1
ATOM 690 C CA . SER A 1 81 ? -3.813 0.698 -4.598 1.00 75.06 81 SER A CA 1
ATOM 691 C C . SER A 1 81 ? -2.686 0.988 -3.623 1.00 75.06 81 SER A C 1
ATOM 693 O O . SER A 1 81 ? -2.364 0.141 -2.789 1.00 75.06 81 SER A O 1
ATOM 695 N N . ILE A 1 82 ? -2.161 2.205 -3.663 1.00 77.50 82 ILE A N 1
ATOM 696 C CA . ILE A 1 82 ? -1.173 2.642 -2.683 1.00 77.50 82 ILE A CA 1
ATOM 697 C C . ILE A 1 82 ? -1.891 3.445 -1.607 1.00 77.50 82 ILE A C 1
ATOM 699 O O . ILE A 1 82 ? -2.479 4.486 -1.898 1.00 77.50 82 ILE A O 1
ATOM 703 N N . VAL A 1 83 ? -1.858 2.925 -0.382 1.00 80.00 83 VAL A N 1
ATOM 704 C CA . VAL A 1 83 ? -2.366 3.575 0.828 1.00 80.00 83 VAL A CA 1
ATOM 705 C C . VAL A 1 83 ? -1.270 3.472 1.876 1.00 80.00 83 VAL A C 1
ATOM 707 O O . VAL A 1 83 ? -0.814 2.375 2.195 1.00 80.00 83 VAL A O 1
ATOM 710 N N . HIS A 1 84 ? -0.833 4.607 2.417 1.00 82.81 84 HIS A N 1
ATOM 711 C CA . HIS A 1 84 ? 0.132 4.576 3.509 1.00 82.81 84 HIS A CA 1
ATOM 712 C C . HIS A 1 84 ? -0.577 4.144 4.809 1.00 82.81 84 HIS A C 1
ATOM 714 O O . HIS A 1 84 ? -1.601 4.743 5.148 1.00 82.81 84 HIS A O 1
ATOM 720 N N . PRO A 1 85 ? -0.050 3.170 5.579 1.00 75.31 85 PRO A N 1
ATOM 721 C CA . PRO A 1 85 ? -0.731 2.653 6.773 1.00 75.31 85 PRO A CA 1
ATOM 722 C C . PRO A 1 85 ? -1.031 3.707 7.846 1.00 75.31 85 PRO A C 1
ATOM 724 O O . PRO A 1 85 ? -2.049 3.636 8.529 1.00 75.31 85 PRO A O 1
ATOM 727 N N . ASN A 1 86 ? -0.160 4.714 7.957 1.00 75.38 86 ASN A N 1
ATOM 728 C CA . ASN A 1 86 ? -0.320 5.840 8.882 1.00 75.38 86 ASN A CA 1
ATOM 729 C C . ASN A 1 86 ? -0.990 7.079 8.253 1.00 75.38 86 ASN A C 1
ATOM 731 O O . ASN A 1 86 ? -0.969 8.149 8.861 1.00 75.38 86 ASN A O 1
ATOM 735 N N . ASP A 1 87 ? -1.556 6.995 7.040 1.00 77.25 87 ASP A N 1
ATOM 736 C CA . ASP A 1 87 ? -2.294 8.135 6.479 1.00 77.25 87 ASP A CA 1
ATOM 737 C C . ASP A 1 87 ? -3.598 8.362 7.254 1.00 77.25 87 ASP A C 1
ATOM 739 O O . ASP A 1 87 ? -4.451 7.481 7.381 1.00 77.25 87 ASP A O 1
ATOM 743 N N . PHE A 1 88 ? -3.775 9.588 7.749 1.00 74.69 88 PHE A N 1
ATOM 744 C CA . PHE A 1 88 ? -4.971 10.008 8.470 1.00 74.69 88 PHE A CA 1
ATOM 745 C C . PHE A 1 88 ? -6.255 9.862 7.659 1.00 74.69 88 PHE A C 1
ATOM 747 O O . PHE A 1 88 ? -7.300 9.548 8.228 1.00 74.69 88 PHE A O 1
ATOM 754 N N . ASN A 1 89 ? -6.189 10.109 6.350 1.00 77.88 89 ASN A N 1
ATOM 755 C CA . ASN A 1 89 ? -7.356 10.025 5.473 1.00 77.88 89 ASN A CA 1
ATOM 756 C C . ASN A 1 89 ? -7.466 8.671 4.752 1.00 77.88 89 ASN A C 1
ATOM 758 O O . ASN A 1 89 ? -8.487 8.435 4.104 1.00 77.88 89 ASN A O 1
ATOM 762 N N . GLY A 1 90 ? -6.454 7.798 4.853 1.00 87.25 90 GLY A N 1
ATOM 763 C CA . GLY A 1 90 ? -6.393 6.533 4.114 1.00 87.25 90 GLY A CA 1
ATOM 764 C C . GLY A 1 90 ? -6.547 6.735 2.605 1.00 87.25 90 GLY A C 1
ATOM 765 O O . GLY A 1 90 ? -7.410 6.117 1.982 1.00 87.25 90 GLY A O 1
ATOM 766 N N . THR A 1 91 ? -5.792 7.669 2.029 1.00 90.69 91 THR A N 1
ATOM 767 C CA . THR A 1 91 ? -5.926 8.065 0.625 1.00 90.69 91 THR A CA 1
ATOM 768 C C . THR A 1 91 ? -5.392 6.970 -0.284 1.00 90.69 91 THR A C 1
ATOM 770 O O . THR A 1 91 ? -4.215 6.625 -0.222 1.00 90.69 91 THR A O 1
ATOM 773 N N . ALA A 1 92 ? -6.269 6.429 -1.127 1.00 93.38 92 ALA A N 1
ATOM 774 C CA . ALA A 1 92 ? -5.922 5.443 -2.135 1.00 93.38 92 ALA A CA 1
ATOM 775 C C . ALA A 1 92 ? -5.547 6.136 -3.443 1.00 93.38 92 ALA A C 1
ATOM 777 O O . ALA A 1 92 ? -6.372 6.844 -4.028 1.00 93.38 92 ALA A O 1
ATOM 778 N N . TYR A 1 93 ? -4.324 5.883 -3.907 1.00 94.25 93 TYR A N 1
ATOM 779 C CA . TYR A 1 93 ? -3.845 6.305 -5.220 1.00 94.25 93 TYR A CA 1
ATOM 780 C C . TYR A 1 93 ? -3.871 5.134 -6.204 1.00 94.25 93 TYR A C 1
ATOM 782 O O . TYR A 1 93 ? -3.399 4.033 -5.898 1.00 94.25 93 TYR A O 1
ATOM 790 N N . VAL A 1 94 ? -4.429 5.373 -7.391 1.00 95.19 94 VAL A N 1
ATOM 791 C CA . VAL A 1 94 ? -4.600 4.375 -8.451 1.00 95.19 94 VAL A CA 1
ATOM 792 C C . VAL A 1 94 ? -4.101 4.944 -9.777 1.00 95.19 94 VAL A C 1
ATOM 794 O O . VAL A 1 94 ? -4.627 5.936 -10.270 1.00 95.19 94 VAL A O 1
ATOM 797 N N . ILE A 1 95 ? -3.109 4.279 -10.372 1.00 96.19 95 ILE A N 1
ATOM 798 C CA . ILE A 1 95 ? -2.560 4.630 -11.690 1.00 96.19 95 ILE A CA 1
ATOM 799 C C . ILE A 1 95 ? -3.577 4.318 -12.796 1.00 96.19 95 ILE A C 1
ATOM 801 O O . ILE A 1 95 ? -4.151 3.219 -12.815 1.00 96.19 95 ILE A O 1
ATOM 805 N N . ASP A 1 96 ? -3.761 5.265 -13.715 1.00 96.19 96 ASP A N 1
ATOM 806 C CA . ASP A 1 96 ? -4.509 5.097 -14.960 1.00 96.19 96 ASP A CA 1
ATOM 807 C C . ASP A 1 96 ? -3.825 5.848 -16.116 1.00 96.19 96 ASP A C 1
ATOM 809 O O . ASP A 1 96 ? -4.121 7.006 -16.412 1.00 96.19 96 ASP A O 1
ATOM 813 N N . GLY A 1 97 ? -2.845 5.200 -16.743 1.00 96.38 97 GLY A N 1
ATOM 814 C CA . GLY A 1 97 ? -2.044 5.789 -17.808 1.00 96.38 97 GLY A CA 1
ATOM 815 C C . GLY A 1 97 ? -1.265 6.993 -17.308 1.00 96.38 97 GLY A C 1
ATOM 816 O O . GLY A 1 97 ? -0.481 6.878 -16.372 1.00 96.38 97 GLY A O 1
ATOM 817 N N . ASN A 1 98 ? -1.465 8.153 -17.928 1.00 95.94 98 ASN A N 1
ATOM 818 C CA . ASN A 1 98 ? -0.824 9.409 -17.536 1.00 95.94 98 ASN A CA 1
ATOM 819 C C . ASN A 1 98 ? -1.604 10.175 -16.451 1.00 95.94 98 ASN A C 1
ATOM 821 O O . ASN A 1 98 ? -1.540 11.404 -16.377 1.00 95.94 98 ASN A O 1
ATOM 825 N N . LYS A 1 99 ? -2.374 9.446 -15.637 1.00 95.56 99 LYS A N 1
ATOM 826 C CA . LYS A 1 99 ? -3.201 9.991 -14.565 1.00 95.56 99 LYS A CA 1
ATOM 827 C C . LYS A 1 99 ? -3.017 9.206 -13.279 1.00 95.56 99 LYS A C 1
ATOM 829 O O . LYS A 1 99 ? -2.791 7.992 -13.294 1.00 95.56 99 LYS A O 1
ATOM 834 N N . ILE A 1 100 ? -3.184 9.899 -12.159 1.00 95.88 100 ILE A N 1
ATOM 835 C CA . ILE A 1 100 ? -3.224 9.293 -10.827 1.00 95.88 100 ILE A CA 1
ATOM 836 C C . ILE A 1 100 ? -4.552 9.665 -10.186 1.00 95.88 100 ILE A C 1
ATOM 838 O O . ILE A 1 100 ? -4.777 10.820 -9.840 1.00 95.88 100 ILE A O 1
ATOM 842 N N . ASN A 1 101 ? -5.424 8.680 -10.013 1.00 94.75 101 ASN A N 1
ATOM 843 C CA . ASN A 1 101 ? -6.710 8.852 -9.351 1.00 94.75 101 ASN A CA 1
ATOM 844 C C . ASN A 1 101 ? -6.521 8.770 -7.834 1.00 94.75 101 ASN A C 1
ATOM 846 O O . ASN A 1 101 ? -5.932 7.807 -7.346 1.00 94.75 101 ASN A O 1
ATOM 850 N N . ALA A 1 102 ? -7.048 9.745 -7.096 1.00 93.06 102 ALA A N 1
ATOM 851 C CA . ALA A 1 102 ? -6.945 9.827 -5.643 1.00 93.06 102 ALA A CA 1
ATOM 852 C C . ALA A 1 102 ? -8.331 9.721 -4.994 1.00 93.06 102 ALA A C 1
ATOM 854 O O . ALA A 1 102 ? -9.287 10.379 -5.413 1.00 93.06 102 ALA A O 1
ATOM 855 N N . THR A 1 103 ? -8.452 8.883 -3.962 1.00 93.38 103 THR A N 1
ATOM 856 C CA . THR A 1 103 ? -9.686 8.742 -3.173 1.00 93.38 103 THR A CA 1
ATOM 857 C C . THR A 1 103 ? -9.364 8.691 -1.676 1.00 93.38 103 THR A C 1
ATOM 859 O O . THR A 1 103 ? -8.849 7.676 -1.208 1.00 93.38 103 THR A O 1
ATOM 862 N N . PRO A 1 104 ? -9.664 9.745 -0.892 1.00 91.56 104 PRO A N 1
ATOM 863 C CA . PRO A 1 104 ? -9.513 9.745 0.562 1.00 91.56 104 PRO A CA 1
ATOM 864 C C . PRO A 1 104 ? -10.611 8.884 1.202 1.00 91.56 104 PRO A C 1
ATOM 866 O O . PRO A 1 104 ? -11.703 9.374 1.507 1.00 91.56 104 PRO A O 1
ATOM 869 N N . LEU A 1 105 ? -10.329 7.595 1.411 1.00 92.19 105 LEU A N 1
ATOM 870 C CA . LEU A 1 105 ? -11.320 6.599 1.839 1.00 92.19 105 LEU A CA 1
ATOM 871 C C . LEU A 1 105 ? -11.961 6.922 3.195 1.00 92.19 105 LEU A C 1
ATOM 873 O O . LEU A 1 105 ? -13.118 6.580 3.427 1.00 92.19 105 LEU A O 1
ATOM 877 N N . GLY A 1 106 ? -11.240 7.623 4.074 1.00 88.69 106 GLY A N 1
ATOM 878 C CA . GLY A 1 106 ? -11.763 8.094 5.356 1.00 88.69 106 GLY A CA 1
ATOM 879 C C . GLY A 1 106 ? -12.750 9.257 5.256 1.00 88.69 106 GLY A C 1
ATOM 880 O O . GLY A 1 106 ? -13.429 9.557 6.235 1.00 88.69 106 GLY A O 1
ATOM 881 N N . ARG A 1 107 ? -12.849 9.910 4.092 1.00 88.44 107 ARG A N 1
ATOM 882 C CA . ARG A 1 107 ? -13.809 10.994 3.836 1.00 88.44 107 ARG A CA 1
ATOM 883 C C . ARG A 1 107 ? -14.978 10.532 2.982 1.00 88.44 107 ARG A C 1
ATOM 885 O O . ARG A 1 107 ? -16.120 10.843 3.306 1.00 88.44 107 ARG A O 1
ATOM 892 N N . ALA A 1 108 ? -14.699 9.807 1.900 1.00 89.00 108 ALA A N 1
ATOM 893 C CA . ALA A 1 108 ? -15.731 9.250 1.038 1.00 89.00 108 ALA A CA 1
ATOM 894 C C . ALA A 1 108 ? -15.267 7.944 0.386 1.00 89.00 108 ALA A C 1
ATOM 896 O O . ALA A 1 108 ? -14.187 7.864 -0.197 1.00 89.00 108 ALA A O 1
ATOM 897 N N . MET A 1 109 ? -16.137 6.937 0.425 1.00 89.94 109 MET A N 1
ATOM 898 C CA . MET A 1 109 ? -15.940 5.661 -0.262 1.00 89.94 109 MET A CA 1
ATOM 899 C C . MET A 1 109 ? -16.464 5.747 -1.698 1.00 89.94 109 MET A C 1
ATOM 901 O O . MET A 1 109 ? -17.515 5.195 -2.022 1.00 89.94 109 MET A O 1
ATOM 905 N N . ILE A 1 110 ? -15.761 6.494 -2.551 1.00 91.88 110 ILE A N 1
ATOM 906 C CA . ILE A 1 110 ? -16.123 6.613 -3.968 1.00 91.88 110 ILE A CA 1
ATOM 907 C C . ILE A 1 110 ? -15.768 5.293 -4.678 1.00 91.88 110 ILE A C 1
ATOM 909 O O . ILE A 1 110 ? -14.629 4.838 -4.567 1.00 91.88 110 ILE A O 1
ATOM 913 N N . PRO A 1 111 ? -16.719 4.638 -5.370 1.00 90.25 111 PRO A N 1
ATOM 914 C CA . PRO A 1 111 ? -16.477 3.337 -5.980 1.00 90.25 111 PRO A CA 1
ATOM 915 C C . PRO A 1 111 ? -15.650 3.463 -7.273 1.00 90.25 111 PRO A C 1
ATOM 917 O O . PRO A 1 111 ? -15.946 4.332 -8.098 1.00 90.25 111 PRO A O 1
ATOM 920 N N . PRO A 1 112 ? -14.686 2.558 -7.528 1.00 90.62 112 PRO A N 1
ATOM 921 C CA . PRO A 1 112 ? -13.994 2.506 -8.814 1.00 90.62 112 PRO A CA 1
ATOM 922 C C . PRO A 1 112 ? -14.987 2.243 -9.969 1.00 90.62 112 PRO A C 1
ATOM 924 O O . PRO A 1 112 ? -15.932 1.473 -9.780 1.00 90.62 112 PRO A O 1
ATOM 927 N N . PRO A 1 113 ? -14.800 2.817 -11.171 1.00 91.12 113 PRO A N 1
ATOM 928 C CA . PRO A 1 113 ? -13.623 3.565 -11.609 1.00 91.12 113 PRO A CA 1
ATOM 929 C C . PRO A 1 113 ? -13.594 5.044 -11.211 1.00 91.12 113 PRO A C 1
ATOM 931 O O . PRO A 1 113 ? -12.614 5.715 -11.515 1.00 91.12 113 PRO A O 1
ATOM 934 N N . MET A 1 114 ? -14.631 5.551 -10.542 1.00 92.62 114 MET A N 1
ATOM 935 C CA . MET A 1 114 ? -14.664 6.942 -10.093 1.00 92.62 114 MET A CA 1
ATOM 936 C C . MET A 1 114 ? -13.659 7.179 -8.956 1.00 92.62 114 MET A C 1
ATOM 938 O O . MET A 1 114 ? -13.315 6.263 -8.207 1.00 92.62 114 MET A O 1
ATOM 942 N N . SER A 1 115 ? -13.220 8.426 -8.814 1.00 93.06 115 SER A N 1
ATOM 943 C CA . SER A 1 115 ? -12.330 8.886 -7.747 1.00 93.06 115 SER A CA 1
ATOM 944 C C . SER A 1 115 ? -12.770 10.250 -7.218 1.00 93.06 115 SER A C 1
ATOM 946 O O . SER A 1 115 ? -13.633 10.905 -7.804 1.00 93.06 115 SER A O 1
ATOM 948 N N . ALA A 1 116 ? -12.201 10.681 -6.089 1.00 90.94 116 ALA A N 1
ATOM 949 C CA . ALA A 1 116 ? -12.471 12.014 -5.541 1.00 90.94 116 ALA A CA 1
ATOM 950 C C . ALA A 1 116 ? -11.804 13.127 -6.350 1.00 90.94 116 ALA A C 1
ATOM 952 O O . ALA A 1 116 ? -12.314 14.244 -6.413 1.00 90.94 116 ALA A O 1
ATOM 953 N N . GLY A 1 117 ? -10.660 12.805 -6.944 1.00 90.50 117 GLY A N 1
ATOM 954 C CA . GLY A 1 117 ? -9.901 13.679 -7.815 1.00 90.50 117 GLY A CA 1
ATOM 955 C C . GLY A 1 117 ? -8.863 12.891 -8.605 1.00 90.50 117 GLY A C 1
ATOM 956 O O . GLY A 1 117 ? -8.717 11.672 -8.436 1.00 90.50 117 GLY A O 1
ATOM 957 N N . SER A 1 118 ? -8.162 13.593 -9.483 1.00 92.38 118 SER A N 1
ATOM 958 C CA . SER A 1 118 ? -7.109 13.035 -10.321 1.00 92.38 118 SER A CA 1
ATOM 959 C C . SER A 1 118 ? -6.015 14.065 -10.569 1.00 92.38 118 SER A C 1
ATOM 961 O O . SER A 1 118 ? -6.288 15.236 -10.832 1.00 92.38 118 SER A O 1
ATOM 963 N N . ILE A 1 119 ? -4.768 13.604 -10.520 1.00 93.31 119 ILE A N 1
ATOM 964 C CA . ILE A 1 119 ? -3.629 14.327 -11.078 1.00 93.31 119 ILE A CA 1
ATOM 965 C C . ILE A 1 119 ? -3.591 13.954 -12.558 1.00 93.31 119 ILE A C 1
ATOM 967 O O . ILE A 1 119 ? -3.262 12.819 -12.904 1.00 93.31 119 ILE A O 1
ATOM 971 N N . ASP A 1 120 ? -3.998 14.887 -13.413 1.00 89.94 120 ASP A N 1
ATOM 972 C CA . ASP A 1 120 ? -4.095 14.711 -14.862 1.00 89.94 120 ASP A CA 1
ATOM 973 C C . ASP A 1 120 ? -2.987 15.464 -15.606 1.00 89.94 120 ASP A C 1
ATOM 975 O O . ASP A 1 120 ? -2.384 16.394 -15.072 1.00 89.94 120 ASP A O 1
ATOM 979 N N . GLY A 1 121 ? -2.798 15.124 -16.885 1.00 85.94 121 GLY A N 1
ATOM 980 C CA . GLY A 1 121 ? -1.937 15.887 -17.791 1.00 85.94 121 GLY A CA 1
ATOM 981 C C . GLY A 1 121 ? -0.449 15.610 -17.606 1.00 85.94 121 GLY A C 1
ATOM 982 O O . GLY A 1 121 ? 0.362 16.474 -17.915 1.00 85.94 121 GLY A O 1
ATOM 983 N N . LEU A 1 122 ? -0.090 14.428 -17.098 1.00 94.06 122 LEU A N 1
ATOM 984 C CA . LEU A 1 122 ? 1.306 14.012 -16.998 1.00 94.06 122 LEU A CA 1
ATOM 985 C C . LEU A 1 122 ? 1.863 13.705 -18.397 1.00 94.06 122 LEU A C 1
ATOM 987 O O . LEU A 1 122 ? 1.163 13.150 -19.251 1.00 94.06 122 LEU A O 1
ATOM 991 N N . ASP A 1 123 ? 3.140 14.021 -18.605 1.00 91.88 123 ASP A N 1
ATOM 992 C CA . ASP A 1 123 ? 3.808 13.932 -19.915 1.00 91.88 123 ASP A CA 1
ATOM 993 C C . ASP A 1 123 ? 4.014 12.488 -20.409 1.00 91.88 123 ASP A C 1
ATOM 995 O O . ASP A 1 123 ? 4.333 12.240 -21.573 1.00 91.88 123 ASP A O 1
ATOM 999 N N . ALA A 1 124 ? 3.855 11.505 -19.523 1.00 93.69 124 ALA A N 1
ATOM 1000 C CA . ALA A 1 124 ? 3.990 10.088 -19.827 1.00 93.69 124 ALA A CA 1
ATOM 1001 C C . ALA A 1 124 ? 3.169 9.229 -18.846 1.00 93.69 124 ALA A C 1
ATOM 1003 O O . ALA A 1 124 ? 2.832 9.695 -17.754 1.00 93.69 124 ALA A O 1
ATOM 1004 N N . PRO A 1 125 ? 2.843 7.973 -19.209 1.00 96.12 125 PRO A N 1
ATOM 1005 C CA . PRO A 1 125 ? 2.230 7.024 -18.291 1.00 96.12 125 PRO A CA 1
ATOM 1006 C C . PRO A 1 125 ? 3.009 6.854 -16.988 1.00 96.12 125 PRO A C 1
ATOM 1008 O O . PRO A 1 125 ? 4.235 6.759 -16.987 1.00 96.12 125 PRO A O 1
ATOM 1011 N N . VAL A 1 126 ? 2.285 6.784 -15.877 1.00 96.44 126 VAL A N 1
ATOM 1012 C CA . VAL A 1 126 ? 2.844 6.555 -14.548 1.00 96.44 126 VAL A CA 1
ATOM 1013 C C . VAL A 1 126 ? 3.199 5.080 -14.402 1.00 96.44 126 VAL A C 1
ATOM 1015 O O . VAL A 1 126 ? 2.428 4.197 -14.772 1.00 96.44 126 VAL A O 1
ATOM 1018 N N . VAL A 1 127 ? 4.380 4.819 -13.854 1.00 93.88 127 VAL A N 1
ATOM 1019 C CA . VAL A 1 127 ? 4.960 3.481 -13.691 1.00 93.88 127 VAL A CA 1
ATOM 1020 C C . VAL A 1 127 ? 4.970 3.065 -12.224 1.00 93.88 127 VAL A C 1
ATOM 1022 O O . VAL A 1 127 ? 4.716 1.907 -11.900 1.00 93.88 127 VAL A O 1
ATOM 1025 N N . SER A 1 128 ? 5.228 4.011 -11.322 1.00 93.62 128 SER A N 1
ATOM 1026 C CA . SER A 1 128 ? 5.142 3.792 -9.878 1.00 93.62 128 SER A CA 1
ATOM 1027 C C . SER A 1 128 ? 4.833 5.091 -9.147 1.00 93.62 128 SER A C 1
ATOM 1029 O O . SER A 1 128 ? 5.187 6.173 -9.613 1.00 93.62 128 SER A O 1
ATOM 1031 N N . VAL A 1 129 ? 4.214 4.981 -7.975 1.00 94.31 129 VAL A N 1
ATOM 1032 C CA . VAL A 1 129 ? 3.948 6.108 -7.075 1.00 94.31 129 VAL A CA 1
ATOM 1033 C C . VAL A 1 129 ? 4.534 5.778 -5.704 1.00 94.31 129 VAL A C 1
ATOM 1035 O O . VAL A 1 129 ? 4.329 4.683 -5.191 1.00 94.31 129 VAL A O 1
ATOM 1038 N N . CYS A 1 130 ? 5.263 6.716 -5.111 1.00 92.06 130 CYS A N 1
ATOM 1039 C CA . CYS A 1 130 ? 5.752 6.652 -3.740 1.00 92.06 130 CYS A CA 1
ATOM 1040 C C . CYS A 1 130 ? 5.009 7.698 -2.910 1.00 92.06 130 CYS A C 1
ATOM 1042 O O . CYS A 1 130 ? 4.914 8.857 -3.312 1.00 92.06 130 CYS A O 1
ATOM 1044 N N . ILE A 1 131 ? 4.486 7.310 -1.749 1.00 90.56 131 ILE A N 1
ATOM 1045 C CA . ILE A 1 131 ? 3.784 8.234 -0.853 1.00 90.56 131 ILE A CA 1
ATOM 1046 C C . ILE A 1 131 ? 4.776 8.829 0.131 1.00 90.56 131 ILE A C 1
ATOM 1048 O O . ILE A 1 131 ? 5.593 8.111 0.697 1.00 90.56 131 ILE A O 1
ATOM 1052 N N . PHE A 1 132 ? 4.680 10.137 0.345 1.00 87.19 132 PHE A N 1
ATOM 1053 C CA . PHE A 1 132 ? 5.438 10.830 1.374 1.00 87.19 132 PHE A CA 1
ATOM 1054 C C . PHE A 1 132 ? 4.933 10.391 2.758 1.00 87.19 132 PHE A C 1
ATOM 1056 O O . PHE A 1 132 ? 3.746 10.621 3.051 1.00 87.19 132 PHE A O 1
ATOM 1063 N N . PRO A 1 133 ? 5.785 9.789 3.611 1.00 82.62 133 PRO A N 1
ATOM 1064 C CA . PRO A 1 133 ? 5.373 9.297 4.919 1.00 82.62 133 PRO A CA 1
ATOM 1065 C C . PRO A 1 133 ? 4.666 10.384 5.753 1.00 82.62 133 PRO A C 1
ATOM 1067 O O . PRO A 1 133 ? 5.241 11.444 6.019 1.00 82.62 133 PRO A O 1
ATOM 1070 N N . PRO A 1 134 ? 3.402 10.172 6.170 1.00 75.38 134 PRO A N 1
ATOM 1071 C CA . PRO A 1 134 ? 2.602 11.172 6.877 1.00 75.38 134 PRO A CA 1
ATOM 1072 C C . PRO A 1 134 ? 3.240 11.688 8.171 1.00 75.38 134 PRO A C 1
ATOM 1074 O O . PRO A 1 134 ? 2.995 12.835 8.548 1.00 75.38 134 PRO A O 1
ATOM 1077 N N . GLN A 1 135 ? 4.064 10.875 8.839 1.00 71.69 135 GLN A N 1
ATOM 1078 C CA . GLN A 1 135 ? 4.791 11.269 10.047 1.00 71.69 135 GLN A CA 1
ATOM 1079 C C . GLN A 1 135 ? 5.766 12.430 9.797 1.00 71.69 135 GLN A C 1
ATOM 1081 O O . GLN A 1 135 ? 5.866 13.329 10.630 1.00 71.69 135 GLN A O 1
ATOM 1086 N N . TRP A 1 136 ? 6.379 12.503 8.612 1.00 73.19 136 TRP A N 1
ATOM 1087 C CA . TRP A 1 136 ? 7.329 13.560 8.254 1.00 73.19 136 TRP A CA 1
ATOM 1088 C C . TRP A 1 136 ? 6.649 14.871 7.839 1.00 73.19 136 TRP A C 1
ATOM 1090 O O . TRP A 1 136 ? 7.308 15.882 7.618 1.00 73.19 136 TRP A O 1
ATOM 1100 N N . ARG A 1 137 ? 5.309 14.910 7.765 1.00 69.56 137 ARG A N 1
ATOM 1101 C CA . ARG A 1 137 ? 4.565 16.146 7.456 1.00 69.56 137 ARG A CA 1
ATOM 1102 C C . ARG A 1 137 ? 4.531 17.132 8.636 1.00 69.56 137 ARG A C 1
ATOM 1104 O O . ARG A 1 137 ? 4.018 18.236 8.482 1.00 69.56 137 ARG A O 1
ATOM 1111 N N . ARG A 1 138 ? 5.010 16.739 9.829 1.00 53.19 138 ARG A N 1
ATOM 1112 C CA . ARG A 1 138 ? 4.748 17.423 11.113 1.00 53.19 138 ARG A CA 1
ATOM 1113 C C . ARG A 1 138 ? 5.820 18.389 11.628 1.00 53.19 138 ARG A C 1
ATOM 1115 O O . ARG A 1 138 ? 5.634 18.931 12.717 1.00 53.19 138 ARG A O 1
ATOM 1122 N N . ARG A 1 139 ? 6.864 18.718 10.870 1.00 46.59 139 ARG A N 1
ATOM 1123 C CA . ARG A 1 139 ? 7.756 19.833 11.232 1.00 46.59 139 ARG A CA 1
ATOM 1124 C C . ARG A 1 139 ? 7.150 21.172 10.795 1.00 46.59 139 ARG A C 1
ATOM 1126 O O . ARG A 1 139 ? 7.534 21.796 9.819 1.00 46.59 139 ARG A O 1
ATOM 1133 N N . ARG A 1 140 ? 6.148 21.636 11.545 1.00 43.09 140 ARG A N 1
ATOM 1134 C CA . ARG A 1 140 ? 5.729 23.043 11.502 1.00 43.09 140 ARG A CA 1
ATOM 1135 C C . ARG A 1 140 ? 6.534 23.777 12.570 1.00 43.09 140 ARG A C 1
ATOM 1137 O O . ARG A 1 140 ? 6.172 23.754 13.747 1.00 43.09 140 ARG A O 1
ATOM 1144 N N . THR A 1 141 ? 7.642 24.411 12.194 1.00 37.22 141 THR A N 1
ATOM 1145 C CA . THR A 1 141 ? 8.226 25.449 13.051 1.00 37.22 141 THR A CA 1
ATOM 1146 C C . THR A 1 141 ? 7.180 26.558 13.200 1.00 37.22 141 THR A C 1
ATOM 1148 O O . THR A 1 141 ? 6.508 26.945 12.247 1.00 37.22 141 THR A O 1
ATOM 1151 N N . LYS A 1 142 ? 6.973 27.036 14.430 1.00 37.22 142 LYS A N 1
ATOM 1152 C CA . LYS A 1 142 ? 5.938 28.015 14.829 1.00 37.22 142 LYS A CA 1
ATOM 1153 C C . LYS A 1 142 ? 6.037 29.400 14.140 1.00 37.22 142 LYS A C 1
ATOM 1155 O O . LYS A 1 142 ? 5.429 30.345 14.631 1.00 37.22 142 LYS A O 1
ATOM 1160 N N . MET A 1 143 ? 6.791 29.564 13.049 1.00 36.62 143 MET A N 1
ATOM 1161 C CA . MET A 1 143 ? 7.173 30.875 12.504 1.00 36.62 143 MET A CA 1
ATOM 1162 C C . MET A 1 143 ? 6.508 31.298 11.189 1.00 36.62 143 MET A C 1
ATOM 1164 O O . MET A 1 143 ? 6.825 32.380 10.706 1.00 36.62 143 MET A O 1
ATOM 1168 N N . THR A 1 144 ? 5.541 30.562 10.635 1.00 38.12 144 THR A N 1
ATOM 1169 C CA . THR A 1 144 ? 4.791 31.055 9.465 1.00 38.12 144 THR A CA 1
ATOM 1170 C C . THR A 1 144 ? 3.284 31.075 9.714 1.00 38.12 144 THR A C 1
ATOM 1172 O O . THR A 1 144 ? 2.585 30.067 9.695 1.00 38.12 144 THR A O 1
ATOM 1175 N N . THR A 1 145 ? 2.761 32.282 9.927 1.00 37.31 145 THR A N 1
ATOM 1176 C CA . THR A 1 145 ? 1.334 32.652 9.955 1.00 37.31 145 THR A CA 1
ATOM 1177 C C . THR A 1 145 ? 0.680 32.644 8.561 1.00 37.31 145 THR A C 1
ATOM 1179 O O . THR A 1 145 ? -0.377 33.241 8.369 1.00 37.31 145 THR A O 1
ATOM 1182 N N . ALA A 1 146 ? 1.281 31.980 7.568 1.00 41.56 146 ALA A N 1
ATOM 1183 C CA . ALA A 1 146 ? 0.747 31.913 6.213 1.00 41.56 146 ALA A CA 1
ATOM 1184 C C . ALA A 1 146 ? -0.194 30.706 6.061 1.00 41.56 146 ALA A C 1
ATOM 1186 O O . ALA A 1 146 ? 0.208 29.556 6.231 1.00 41.56 146 ALA A O 1
ATOM 1187 N N . ASN A 1 147 ? -1.453 30.978 5.715 1.00 43.78 147 ASN A N 1
ATOM 1188 C CA . ASN A 1 147 ? -2.502 29.974 5.503 1.00 43.78 147 ASN A CA 1
ATOM 1189 C C . ASN A 1 147 ? -2.344 29.150 4.206 1.00 43.78 147 ASN A C 1
ATOM 1191 O O . ASN A 1 147 ? -3.132 28.235 3.999 1.00 43.78 147 ASN A O 1
ATOM 1195 N N . ASN A 1 148 ? -1.326 29.414 3.376 1.00 51.34 148 ASN A N 1
ATOM 1196 C CA . ASN A 1 148 ? -1.163 28.813 2.046 1.00 51.34 148 ASN A CA 1
ATOM 1197 C C . ASN A 1 148 ? 0.233 28.184 1.891 1.00 51.34 148 ASN A C 1
ATOM 1199 O O . ASN A 1 148 ? 1.094 28.742 1.215 1.00 51.34 148 ASN A O 1
ATOM 1203 N N . THR A 1 149 ? 0.490 27.053 2.548 1.00 59.88 149 THR A N 1
ATOM 1204 C CA . THR A 1 149 ? 1.729 26.282 2.337 1.00 59.88 149 THR A CA 1
ATOM 1205 C C . THR A 1 149 ? 1.397 24.985 1.623 1.00 59.88 149 THR A C 1
ATOM 1207 O O . THR A 1 149 ? 0.578 24.212 2.128 1.00 59.88 149 THR A O 1
ATOM 1210 N N . SER A 1 150 ? 2.039 24.741 0.483 1.00 69.25 150 SER A N 1
ATOM 1211 C CA . SER A 1 150 ? 1.893 23.488 -0.247 1.00 69.25 150 SER A CA 1
ATOM 1212 C C . SER A 1 150 ? 2.325 22.301 0.621 1.00 69.25 150 SER A C 1
ATOM 1214 O O . SER A 1 150 ? 3.255 22.399 1.427 1.00 69.25 150 SER A O 1
ATOM 1216 N N . THR A 1 151 ? 1.627 21.171 0.504 1.00 81.00 151 THR A N 1
ATOM 1217 C CA . THR A 1 151 ? 1.987 19.941 1.218 1.00 81.00 151 THR A CA 1
ATOM 1218 C C . THR A 1 151 ? 2.322 18.857 0.218 1.00 81.00 151 THR A C 1
ATOM 1220 O O . THR A 1 151 ? 1.528 18.567 -0.668 1.00 81.00 151 THR A O 1
ATOM 1223 N N . ILE A 1 152 ? 3.506 18.260 0.346 1.00 86.88 152 ILE A N 1
ATOM 1224 C CA . ILE A 1 152 ? 3.923 17.151 -0.512 1.00 86.88 152 ILE A CA 1
ATOM 1225 C C . ILE A 1 152 ? 3.202 15.887 -0.049 1.00 86.88 152 ILE A C 1
ATOM 1227 O O . ILE A 1 152 ? 3.284 15.497 1.120 1.00 86.88 152 ILE A O 1
ATOM 1231 N N . GLU A 1 153 ? 2.510 15.231 -0.974 1.00 89.06 153 GLU A N 1
ATOM 1232 C CA . GLU A 1 153 ? 1.808 13.979 -0.702 1.00 89.06 153 GLU A CA 1
ATOM 1233 C C . GLU A 1 153 ? 2.555 12.767 -1.246 1.00 89.06 153 GLU A C 1
ATOM 1235 O O . GLU A 1 153 ? 2.484 11.696 -0.641 1.00 89.06 153 GLU A O 1
ATOM 1240 N N . GLY A 1 154 ? 3.310 12.931 -2.332 1.00 92.00 154 GLY A N 1
ATOM 1241 C CA . GLY A 1 154 ? 4.112 11.858 -2.898 1.00 92.00 154 GLY A CA 1
ATOM 1242 C C . GLY A 1 154 ? 4.873 12.247 -4.158 1.00 92.00 154 GLY A C 1
ATOM 1243 O O . GLY A 1 154 ? 4.927 13.409 -4.565 1.00 92.00 154 GLY A O 1
ATOM 1244 N N . LEU A 1 155 ? 5.471 11.227 -4.764 1.00 94.69 155 LEU A N 1
ATOM 1245 C CA . LEU A 1 155 ? 6.239 11.302 -5.995 1.00 94.69 155 LEU A CA 1
ATOM 1246 C C . LEU A 1 155 ? 5.750 10.227 -6.968 1.00 94.69 155 LEU A C 1
ATOM 1248 O O . LEU A 1 155 ? 5.521 9.083 -6.582 1.00 94.69 155 LEU A O 1
ATOM 1252 N N . ALA A 1 156 ? 5.609 10.581 -8.238 1.00 95.69 156 ALA A N 1
ATOM 1253 C CA . ALA A 1 156 ? 5.275 9.669 -9.319 1.00 95.69 156 ALA A CA 1
ATOM 1254 C C . ALA A 1 156 ? 6.462 9.524 -10.273 1.00 95.69 156 ALA A C 1
ATOM 1256 O O . ALA A 1 156 ? 7.049 10.517 -10.692 1.00 95.69 156 ALA A O 1
ATOM 1257 N N . HIS A 1 157 ? 6.797 8.290 -10.635 1.00 94.94 157 HIS A N 1
ATOM 1258 C CA . HIS A 1 157 ? 7.785 7.981 -11.664 1.00 94.94 157 HIS A CA 1
ATOM 1259 C C . HIS A 1 157 ? 7.062 7.657 -12.968 1.00 94.94 157 HIS A C 1
ATOM 1261 O O . HIS A 1 157 ? 6.161 6.812 -12.989 1.00 94.94 157 HIS A O 1
ATOM 1267 N N . LEU A 1 158 ? 7.438 8.342 -14.044 1.00 95.00 158 LEU A N 1
ATOM 1268 C CA . LEU A 1 158 ? 6.822 8.204 -15.358 1.00 95.00 158 LEU A CA 1
ATOM 1269 C C . LEU A 1 158 ? 7.655 7.308 -16.280 1.00 95.00 158 LEU A C 1
ATOM 1271 O O . LEU A 1 158 ? 8.868 7.196 -16.135 1.00 95.00 158 LEU A O 1
ATOM 1275 N N . SER A 1 159 ? 7.024 6.717 -17.294 1.00 92.50 159 SER A N 1
ATOM 1276 C CA . SER A 1 159 ? 7.668 5.768 -18.216 1.00 92.50 159 SER A CA 1
ATOM 1277 C C . SER A 1 159 ? 8.758 6.380 -19.095 1.00 92.50 159 SER A C 1
ATOM 1279 O O . SER A 1 159 ? 9.562 5.650 -19.669 1.00 92.50 159 SER A O 1
ATOM 1281 N N . ASN A 1 160 ? 8.819 7.710 -19.185 1.00 89.12 160 ASN A N 1
ATOM 1282 C CA . ASN A 1 160 ? 9.898 8.446 -19.845 1.00 89.12 160 ASN A CA 1
ATOM 1283 C C . ASN A 1 160 ? 11.116 8.711 -18.932 1.00 89.12 160 ASN A C 1
ATOM 1285 O O . ASN A 1 160 ? 12.038 9.402 -19.358 1.00 89.12 160 ASN A O 1
ATOM 1289 N N . GLY A 1 161 ? 11.112 8.212 -17.690 1.00 88.19 161 GLY A N 1
ATOM 1290 C CA . GLY A 1 161 ? 12.165 8.432 -16.693 1.00 88.19 161 GLY A CA 1
ATOM 1291 C C . GLY A 1 161 ? 12.067 9.767 -15.947 1.00 88.19 161 GLY A C 1
ATOM 1292 O O . GLY A 1 161 ? 12.983 10.120 -15.212 1.00 88.19 161 GLY A O 1
ATOM 1293 N N . SER A 1 162 ? 10.992 10.538 -16.133 1.00 91.00 162 SER A N 1
ATOM 1294 C CA . SER A 1 162 ? 10.757 11.769 -15.364 1.00 91.00 162 SER A CA 1
ATOM 1295 C C . SER A 1 162 ? 10.108 11.462 -14.015 1.00 91.00 162 SER A C 1
ATOM 1297 O O . SER A 1 162 ? 9.375 10.480 -13.872 1.00 91.00 162 SER A O 1
ATOM 1299 N N . LEU A 1 163 ? 10.343 12.331 -13.035 1.00 93.69 163 LEU A N 1
ATOM 1300 C CA . LEU A 1 163 ? 9.685 12.304 -11.732 1.00 93.69 163 LEU A CA 1
ATOM 1301 C C . LEU A 1 163 ? 8.725 13.481 -11.614 1.00 93.69 163 LEU A C 1
ATOM 1303 O O . LEU A 1 163 ? 9.014 14.580 -12.077 1.00 93.69 163 LEU A O 1
ATOM 1307 N N . VAL A 1 164 ? 7.588 13.259 -10.970 1.00 93.88 164 VAL A N 1
ATOM 1308 C CA . VAL A 1 164 ? 6.596 14.294 -10.693 1.00 93.88 164 VAL A CA 1
ATOM 1309 C C . VAL A 1 164 ? 6.317 14.314 -9.203 1.00 93.88 164 VAL A C 1
ATOM 1311 O O . VAL A 1 164 ? 5.861 13.321 -8.641 1.00 93.88 164 VAL A O 1
ATOM 1314 N N . VAL A 1 165 ? 6.581 15.445 -8.560 1.00 92.38 165 VAL A N 1
ATOM 1315 C CA . VAL A 1 165 ? 6.187 15.688 -7.172 1.00 92.38 165 VAL A CA 1
ATOM 1316 C C . VAL A 1 165 ? 4.755 16.195 -7.183 1.00 92.38 165 VAL A C 1
ATOM 1318 O O . VAL A 1 165 ? 4.430 17.121 -7.929 1.00 92.38 165 VAL A O 1
ATOM 1321 N N . PHE A 1 166 ? 3.900 15.602 -6.358 1.00 92.00 166 PHE A N 1
ATOM 1322 C CA . PHE A 1 166 ? 2.501 15.994 -6.256 1.00 92.00 166 PHE A CA 1
ATOM 1323 C C . PHE A 1 166 ? 2.072 16.206 -4.808 1.00 92.00 166 PHE A C 1
ATOM 1325 O O . PHE A 1 166 ? 2.657 15.667 -3.862 1.00 92.00 166 PHE A O 1
ATOM 1332 N N . GLY A 1 167 ? 1.019 16.995 -4.644 1.00 88.31 167 GLY A N 1
ATOM 1333 C CA . GLY A 1 167 ? 0.457 17.305 -3.342 1.00 88.31 167 GLY A CA 1
ATOM 1334 C C . GLY A 1 167 ? -0.540 18.449 -3.406 1.00 88.31 167 GLY A C 1
ATOM 1335 O O . GLY A 1 167 ? -1.058 18.748 -4.475 1.00 88.31 167 GLY A O 1
ATOM 1336 N N . THR A 1 168 ? -0.833 19.076 -2.275 1.00 83.62 168 THR A N 1
ATOM 1337 C CA . THR A 1 168 ? -1.764 20.211 -2.217 1.00 83.62 168 THR A CA 1
ATOM 1338 C C . THR A 1 168 ? -0.993 21.512 -2.410 1.00 83.62 168 THR A C 1
ATOM 1340 O O . THR A 1 168 ? 0.101 21.649 -1.863 1.00 83.62 168 THR A O 1
ATOM 1343 N N . ASP A 1 169 ? -1.525 22.473 -3.164 1.00 72.25 169 ASP A N 1
ATOM 1344 C CA . ASP A 1 169 ? -0.855 23.759 -3.412 1.00 72.25 169 ASP A CA 1
ATOM 1345 C C . ASP A 1 169 ? -1.278 24.849 -2.407 1.00 72.25 169 ASP A C 1
ATOM 1347 O O . ASP A 1 169 ? -0.694 25.935 -2.379 1.00 72.25 169 ASP A O 1
ATOM 1351 N N . GLY A 1 170 ? -2.246 24.542 -1.533 1.00 66.12 170 GLY A N 1
ATOM 1352 C CA . GLY A 1 170 ? -2.753 25.444 -0.504 1.00 66.12 170 GLY A CA 1
ATOM 1353 C C . GLY A 1 170 ? -3.585 26.592 -1.074 1.00 66.12 170 GLY A C 1
ATOM 1354 O O . GLY A 1 170 ? -3.919 27.521 -0.338 1.00 66.12 170 GLY A O 1
ATOM 1355 N N . LYS A 1 171 ? -3.908 26.568 -2.374 1.00 60.50 171 LYS A N 1
ATOM 1356 C CA . LYS A 1 171 ? -4.756 27.558 -3.036 1.00 60.50 171 LYS A CA 1
ATOM 1357 C C . LYS A 1 171 ? -6.151 26.948 -3.156 1.00 60.50 171 LYS A C 1
ATOM 1359 O O . LYS A 1 171 ? -6.384 26.023 -3.923 1.00 60.50 171 LYS A O 1
ATOM 1364 N N . GLU A 1 172 ? -7.127 27.495 -2.428 1.00 52.31 172 GLU A N 1
ATOM 1365 C CA . GLU A 1 172 ? -8.511 26.978 -2.410 1.00 52.31 172 GLU A CA 1
ATOM 1366 C C . GLU A 1 172 ? -9.238 26.998 -3.780 1.00 52.31 172 GLU A C 1
ATOM 1368 O O . GLU A 1 172 ? -10.380 26.536 -3.873 1.00 52.31 172 GLU A O 1
ATOM 1373 N N . GLU A 1 173 ? -8.615 27.530 -4.838 1.00 50.25 173 GLU A N 1
ATOM 1374 C CA . GLU A 1 173 ? -9.267 27.913 -6.096 1.00 50.25 173 GLU A CA 1
ATOM 1375 C C . GLU A 1 173 ? -9.284 26.855 -7.212 1.00 50.25 173 GLU A C 1
ATOM 1377 O O . GLU A 1 173 ? -9.845 27.115 -8.281 1.00 50.25 173 GLU A O 1
ATOM 1382 N N . HIS A 1 174 ? -8.755 25.643 -7.022 1.00 44.38 174 HIS A N 1
ATOM 1383 C CA . HIS A 1 174 ? -8.678 24.689 -8.134 1.00 44.38 174 HIS A CA 1
ATOM 1384 C C . HIS A 1 174 ? -9.559 23.432 -8.005 1.00 44.38 174 HIS A C 1
ATOM 1386 O O . HIS A 1 174 ? -9.276 22.485 -7.282 1.00 44.38 174 HIS A O 1
ATOM 1392 N N . LYS A 1 175 ? -10.588 23.439 -8.871 1.00 48.94 175 LYS A N 1
ATOM 1393 C CA . LYS A 1 175 ? -11.414 22.336 -9.399 1.00 48.94 175 LYS A CA 1
ATOM 1394 C C . LYS A 1 175 ? -12.476 21.727 -8.468 1.00 48.94 175 LYS A C 1
ATOM 1396 O O . LYS A 1 175 ? -12.363 21.643 -7.254 1.00 48.94 175 LYS A O 1
ATOM 1401 N N . SER A 1 176 ? -13.574 21.351 -9.121 1.00 47.12 176 SER A N 1
ATOM 1402 C CA . SER A 1 176 ? -14.853 20.840 -8.625 1.00 47.12 176 SER A CA 1
ATOM 1403 C C . SER A 1 176 ? -14.750 19.991 -7.350 1.00 47.12 176 SER A C 1
ATOM 1405 O O . SER A 1 176 ? -14.358 18.828 -7.400 1.00 47.12 176 SER A O 1
ATOM 1407 N N . LYS A 1 177 ? -15.167 20.543 -6.202 1.00 54.00 177 LYS A N 1
ATOM 1408 C CA . LYS A 1 177 ? -15.215 19.809 -4.929 1.00 54.00 177 LYS A CA 1
ATOM 1409 C C . LYS A 1 177 ? -16.361 18.788 -4.957 1.00 54.00 177 LYS A C 1
ATOM 1411 O O . LYS A 1 177 ? -17.477 19.105 -4.556 1.00 54.00 177 LYS A O 1
ATOM 1416 N N . MET A 1 178 ? -16.100 17.555 -5.408 1.00 60.38 178 MET A N 1
ATOM 1417 C CA . MET A 1 178 ? -17.033 16.433 -5.182 1.00 60.38 178 MET A CA 1
ATOM 1418 C C . MET A 1 178 ? -17.184 16.117 -3.685 1.00 60.38 178 MET A C 1
ATOM 1420 O O . MET A 1 178 ? -18.218 15.610 -3.258 1.00 60.38 178 MET A O 1
ATOM 1424 N N . ILE A 1 179 ? -16.164 16.437 -2.882 1.00 70.94 179 ILE A N 1
ATOM 1425 C CA . ILE A 1 179 ? -16.139 16.236 -1.433 1.00 70.94 179 ILE A CA 1
ATOM 1426 C C . ILE A 1 179 ? -15.862 17.580 -0.756 1.00 70.94 179 ILE A C 1
ATOM 1428 O O . ILE A 1 179 ? -14.882 18.257 -1.072 1.00 70.94 179 ILE A O 1
ATOM 1432 N N . ALA A 1 180 ? -16.705 17.959 0.205 1.00 67.81 180 ALA A N 1
ATOM 1433 C CA . ALA A 1 180 ? -16.507 19.172 0.991 1.00 67.81 180 ALA A CA 1
ATOM 1434 C C . ALA A 1 180 ? -15.154 19.145 1.729 1.00 67.81 180 ALA A C 1
ATOM 1436 O O . ALA A 1 180 ? -14.780 18.138 2.332 1.00 67.81 180 ALA A O 1
ATOM 1437 N N . ASN A 1 181 ? -14.432 20.269 1.697 1.00 67.56 181 ASN A N 1
ATOM 1438 C CA . ASN A 1 181 ? -13.142 20.470 2.375 1.00 67.56 181 ASN A CA 1
ATOM 1439 C C . ASN A 1 181 ? -12.018 19.503 1.954 1.00 67.56 181 ASN A C 1
ATOM 1441 O O . ASN A 1 181 ? -11.036 19.358 2.685 1.00 67.56 181 ASN A O 1
ATOM 1445 N N . TYR A 1 182 ? -12.150 18.813 0.816 1.00 75.56 182 TYR A N 1
ATOM 1446 C CA . TYR A 1 182 ? -11.064 18.056 0.193 1.00 75.56 182 TYR A CA 1
ATOM 1447 C C . TYR A 1 182 ? -10.421 18.884 -0.915 1.00 75.56 182 TYR A C 1
ATOM 1449 O O . TYR A 1 182 ? -11.108 19.363 -1.814 1.00 75.56 182 TYR A O 1
ATOM 1457 N N . GLU A 1 183 ? -9.110 19.057 -0.805 1.00 76.69 183 GLU A N 1
ATOM 1458 C CA . GLU A 1 183 ? -8.265 19.660 -1.826 1.00 76.69 183 GLU A CA 1
ATOM 1459 C C . GLU A 1 183 ? -7.652 18.517 -2.634 1.00 76.69 183 GLU A C 1
ATOM 1461 O O . GLU A 1 183 ? -7.110 17.571 -2.059 1.00 76.69 183 GLU A O 1
ATOM 1466 N N . CYS A 1 184 ? -7.826 18.553 -3.953 1.00 78.44 184 CYS A N 1
ATOM 1467 C CA . CYS A 1 184 ? -7.265 17.533 -4.826 1.00 78.44 184 CYS A CA 1
ATOM 1468 C C . CYS A 1 184 ? -5.763 17.763 -4.972 1.00 78.44 184 CYS A C 1
ATOM 1470 O O . CYS A 1 184 ? -5.331 18.899 -5.155 1.00 78.44 184 CYS A O 1
ATOM 1472 N N . SER A 1 185 ? -4.991 16.681 -4.968 1.00 87.25 185 SER A N 1
ATOM 1473 C CA . SER A 1 185 ? -3.572 16.722 -5.295 1.00 87.25 185 SER A CA 1
ATOM 1474 C C . SER A 1 185 ? -3.363 17.288 -6.705 1.00 87.25 185 SER A C 1
ATOM 1476 O O . SER A 1 185 ? -4.081 16.929 -7.644 1.00 87.25 185 SER A O 1
ATOM 1478 N N . THR A 1 186 ? -2.360 18.140 -6.862 1.00 88.50 186 THR A N 1
ATOM 1479 C CA . THR A 1 186 ? -1.919 18.735 -8.124 1.00 88.50 186 THR A CA 1
ATOM 1480 C C . THR A 1 186 ? -0.435 18.455 -8.346 1.00 88.50 186 THR A C 1
ATOM 1482 O O . THR A 1 186 ? 0.270 17.957 -7.463 1.00 88.50 186 THR A O 1
ATOM 1485 N N . VAL A 1 187 ? 0.043 18.725 -9.562 1.00 90.25 187 VAL A N 1
ATOM 1486 C CA . VAL A 1 187 ? 1.475 18.674 -9.866 1.00 90.25 187 VAL A CA 1
ATOM 1487 C C . VAL A 1 187 ? 2.148 19.871 -9.208 1.00 90.25 187 VAL A C 1
ATOM 1489 O O . VAL A 1 187 ? 1.839 21.013 -9.536 1.00 90.25 187 VAL A O 1
ATOM 1492 N N . LEU A 1 188 ? 3.071 19.586 -8.295 1.00 87.38 188 LEU A N 1
ATOM 1493 C CA . LEU A 1 188 ? 3.900 20.582 -7.630 1.00 87.38 188 LEU A CA 1
ATOM 1494 C C . LEU A 1 188 ? 5.175 20.842 -8.446 1.00 87.38 188 LEU A C 1
ATOM 1496 O O . LEU A 1 188 ? 5.552 21.988 -8.665 1.00 87.38 188 LEU A O 1
ATOM 1500 N N . ALA A 1 189 ? 5.819 19.789 -8.949 1.00 87.62 189 ALA A N 1
ATOM 1501 C CA . ALA A 1 189 ? 6.984 19.928 -9.816 1.00 87.62 189 ALA A CA 1
ATOM 1502 C C . ALA A 1 189 ? 7.145 18.738 -10.761 1.00 87.62 189 ALA A C 1
ATOM 1504 O O . ALA A 1 189 ? 6.844 17.603 -10.390 1.00 87.62 189 ALA A O 1
ATOM 1505 N N . SER A 1 190 ? 7.694 18.998 -11.948 1.00 89.12 190 SER A N 1
ATOM 1506 C CA . SER A 1 190 ? 8.076 17.982 -12.933 1.00 89.12 190 SER A CA 1
ATOM 1507 C C . SER A 1 190 ? 9.583 18.022 -13.154 1.00 89.12 190 SER A C 1
ATOM 1509 O O . SER A 1 190 ? 10.153 19.078 -13.423 1.00 89.12 190 SER A O 1
ATOM 1511 N N . ILE A 1 191 ? 10.232 16.868 -13.045 1.00 89.06 191 ILE A N 1
ATOM 1512 C CA . ILE A 1 191 ? 11.687 16.731 -13.013 1.00 89.06 191 ILE A CA 1
ATOM 1513 C C . ILE A 1 191 ? 12.106 15.742 -14.094 1.00 89.06 191 ILE A C 1
ATOM 1515 O O . ILE A 1 191 ? 11.796 14.553 -14.027 1.00 89.06 191 ILE A O 1
ATOM 1519 N N . ALA A 1 192 ? 12.854 16.223 -15.081 1.00 86.06 192 ALA A N 1
ATOM 1520 C CA . ALA A 1 192 ? 13.484 15.363 -16.073 1.00 86.06 192 ALA A CA 1
ATOM 1521 C C . ALA A 1 192 ? 14.851 14.904 -15.549 1.00 86.06 192 ALA A C 1
ATOM 1523 O O . ALA A 1 192 ? 15.796 15.692 -15.522 1.00 86.06 192 ALA A O 1
ATOM 1524 N N . LEU A 1 193 ? 14.975 13.628 -15.168 1.00 83.56 193 LEU A N 1
ATOM 1525 C CA . LEU A 1 193 ? 16.235 13.068 -14.657 1.00 83.56 193 LEU A CA 1
ATOM 1526 C C . LEU A 1 193 ? 17.386 13.144 -15.672 1.00 83.56 193 LEU A C 1
ATOM 1528 O O . LEU A 1 193 ? 18.544 13.248 -15.282 1.00 83.56 193 LEU A O 1
ATOM 1532 N N . SER A 1 194 ? 17.073 13.183 -16.969 1.00 76.44 194 SER A N 1
ATOM 1533 C CA . SER A 1 194 ? 18.049 13.397 -18.045 1.00 76.44 194 SER A CA 1
ATOM 1534 C C . SER A 1 194 ? 18.762 14.752 -17.986 1.00 76.44 194 SER A C 1
ATOM 1536 O O . SER A 1 194 ? 19.813 14.911 -18.599 1.00 76.44 194 SER A O 1
ATOM 1538 N N . LYS A 1 195 ? 18.201 15.734 -17.269 1.00 71.69 195 LYS A N 1
ATOM 1539 C CA . LYS A 1 195 ? 18.788 17.069 -17.072 1.00 71.69 195 LYS A CA 1
ATOM 1540 C C . LYS A 1 195 ? 19.549 17.197 -15.748 1.00 71.69 195 LYS A C 1
ATOM 1542 O O . LYS A 1 195 ? 20.009 18.288 -15.431 1.00 71.69 195 LYS A O 1
ATOM 1547 N N . CYS A 1 196 ? 19.650 16.121 -14.966 1.00 71.44 196 CYS A N 1
ATOM 1548 C CA . CYS A 1 196 ? 20.381 16.125 -13.704 1.00 71.44 196 CYS A CA 1
ATOM 1549 C C . CYS A 1 196 ? 21.877 16.353 -13.964 1.00 71.44 196 CYS A C 1
ATOM 1551 O O . CYS A 1 196 ? 22.512 15.586 -14.689 1.00 71.44 196 CYS A O 1
ATOM 1553 N N . ASP A 1 197 ? 22.446 17.396 -13.356 1.00 60.88 197 ASP A N 1
ATOM 1554 C CA . ASP A 1 197 ? 23.874 17.693 -13.443 1.00 60.88 197 ASP A CA 1
ATOM 1555 C C . ASP A 1 197 ? 24.674 16.592 -12.722 1.00 60.88 197 ASP A C 1
ATOM 1557 O O . ASP A 1 197 ? 24.692 16.517 -11.495 1.00 60.88 197 ASP A O 1
ATOM 1561 N N . ILE A 1 198 ? 25.403 15.759 -13.469 1.00 61.06 198 ILE A N 1
ATOM 1562 C CA . ILE A 1 198 ? 26.335 14.750 -12.918 1.00 61.06 198 ILE A CA 1
ATOM 1563 C C . ILE A 1 198 ? 27.678 15.418 -12.551 1.00 61.06 198 ILE A C 1
ATOM 1565 O O . ILE A 1 198 ? 28.755 14.853 -12.732 1.00 61.06 198 ILE A O 1
ATOM 1569 N N . LYS A 1 199 ? 27.651 16.677 -12.093 1.00 47.75 199 LYS A N 1
ATOM 1570 C CA . LYS A 1 199 ? 28.863 17.506 -11.953 1.00 47.75 199 LYS A CA 1
ATOM 1571 C C . LYS A 1 199 ? 29.873 16.937 -10.954 1.00 47.75 199 LYS A C 1
ATOM 1573 O O . LYS A 1 199 ? 31.055 17.215 -11.101 1.00 47.75 199 LYS A O 1
ATOM 1578 N N . ASN A 1 200 ? 29.423 16.089 -10.030 1.00 42.97 200 ASN A N 1
ATOM 1579 C CA . ASN A 1 200 ? 30.255 15.343 -9.093 1.00 42.97 200 ASN A CA 1
ATOM 1580 C C . ASN A 1 200 ? 29.718 13.909 -8.973 1.00 42.97 200 ASN A C 1
ATOM 1582 O O . ASN A 1 200 ? 29.030 13.593 -8.008 1.00 42.97 200 ASN A O 1
ATOM 1586 N N . ALA A 1 201 ? 29.971 13.040 -9.959 1.00 45.41 201 ALA A N 1
ATOM 1587 C CA . ALA A 1 201 ? 29.704 11.612 -9.785 1.00 45.41 201 ALA A CA 1
ATOM 1588 C C . ALA A 1 201 ? 30.407 11.131 -8.503 1.00 45.41 201 ALA A C 1
ATOM 1590 O O . ALA A 1 201 ? 31.638 11.144 -8.421 1.00 45.41 201 ALA A O 1
ATOM 1591 N N . ALA A 1 202 ? 29.620 10.757 -7.497 1.00 42.03 202 ALA A N 1
ATOM 1592 C CA . ALA A 1 202 ? 30.129 10.217 -6.253 1.00 42.03 202 ALA A CA 1
ATOM 1593 C C . ALA A 1 202 ? 30.953 8.959 -6.542 1.00 42.03 202 ALA A C 1
ATOM 1595 O O . ALA A 1 202 ? 30.486 7.997 -7.153 1.00 42.03 202 ALA A O 1
ATOM 1596 N N . ILE A 1 203 ? 32.217 9.011 -6.135 1.00 44.50 203 ILE A N 1
ATOM 1597 C CA . ILE A 1 203 ? 33.159 7.904 -6.220 1.00 44.50 203 ILE A CA 1
ATOM 1598 C C . ILE A 1 203 ? 32.760 6.905 -5.137 1.00 44.50 203 ILE A C 1
ATOM 1600 O O . ILE A 1 203 ? 32.968 7.165 -3.956 1.00 44.50 203 ILE A O 1
ATOM 1604 N N . VAL A 1 204 ? 32.249 5.744 -5.534 1.00 41.56 204 VAL A N 1
ATOM 1605 C CA . VAL A 1 204 ? 32.196 4.571 -4.658 1.00 41.56 204 VAL A CA 1
ATOM 1606 C C . VAL A 1 204 ? 33.202 3.567 -5.215 1.00 41.56 204 VAL A C 1
ATOM 1608 O O . VAL A 1 204 ? 33.073 3.1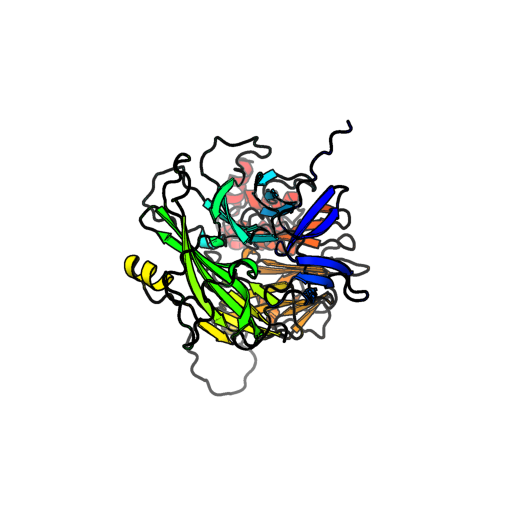00 -6.342 1.00 41.56 204 VAL A O 1
ATOM 1611 N N . ASN A 1 205 ? 34.254 3.284 -4.444 1.00 39.09 205 ASN A N 1
ATOM 1612 C CA . ASN A 1 205 ? 35.298 2.294 -4.752 1.00 39.09 205 ASN A CA 1
ATOM 1613 C C . ASN A 1 205 ? 36.142 2.538 -6.024 1.00 39.09 205 ASN A C 1
ATOM 1615 O O . ASN A 1 205 ? 36.437 1.599 -6.755 1.00 39.09 205 ASN A O 1
ATOM 1619 N N . HIS A 1 206 ? 36.597 3.773 -6.273 1.00 39.25 206 HIS A N 1
ATOM 1620 C CA . HIS A 1 206 ? 37.585 4.109 -7.323 1.00 39.25 206 HIS A CA 1
ATOM 1621 C C . HIS A 1 206 ? 37.221 3.759 -8.787 1.00 39.25 206 HIS A C 1
ATOM 1623 O O . HIS A 1 206 ? 38.030 4.024 -9.677 1.00 39.25 206 HIS A O 1
ATOM 1629 N N . GLU A 1 207 ? 36.019 3.257 -9.081 1.00 43.41 207 GLU A N 1
ATOM 1630 C CA . GLU A 1 207 ? 35.536 3.046 -10.450 1.00 43.41 207 GLU A CA 1
ATOM 1631 C C . GLU A 1 207 ? 34.419 4.044 -10.787 1.00 43.41 207 GLU A C 1
ATOM 1633 O O . GLU A 1 207 ? 33.362 4.080 -10.162 1.00 43.41 207 GLU A O 1
ATOM 1638 N N . VAL A 1 208 ? 34.652 4.879 -11.803 1.00 42.59 208 VAL A N 1
ATOM 1639 C CA . VAL A 1 208 ? 33.628 5.757 -12.383 1.00 42.59 208 VAL A CA 1
ATOM 1640 C C . VAL A 1 208 ? 32.677 4.880 -13.200 1.00 42.59 208 VAL A C 1
ATOM 1642 O O . VAL A 1 208 ? 32.991 4.528 -14.333 1.00 42.59 208 VAL A O 1
ATOM 1645 N N . ILE A 1 209 ? 31.537 4.486 -12.624 1.00 51.38 209 ILE A N 1
ATOM 1646 C CA . ILE A 1 209 ? 30.539 3.648 -13.322 1.00 51.38 209 ILE A CA 1
ATOM 1647 C C . ILE A 1 209 ? 29.709 4.484 -14.313 1.00 51.38 209 ILE A C 1
ATOM 1649 O O . ILE A 1 209 ? 29.246 3.976 -15.330 1.00 51.38 209 ILE A O 1
ATOM 1653 N N . LEU A 1 210 ? 29.560 5.786 -14.065 1.00 50.38 210 LEU A N 1
ATOM 1654 C CA . LEU A 1 210 ? 28.757 6.678 -14.898 1.00 50.38 210 LEU A CA 1
ATOM 1655 C C . LEU A 1 210 ? 29.663 7.557 -15.767 1.00 50.38 210 LEU A C 1
ATOM 1657 O O . LEU A 1 210 ? 29.912 8.719 -15.455 1.00 50.38 210 LEU A O 1
ATOM 1661 N N . GLN A 1 211 ? 30.180 7.002 -16.865 1.00 45.31 211 GLN A N 1
ATOM 1662 C CA . GLN A 1 211 ? 30.613 7.850 -17.978 1.00 45.31 211 GLN A CA 1
ATOM 1663 C C . GLN A 1 211 ? 29.364 8.434 -18.657 1.00 45.31 211 GLN A C 1
ATOM 1665 O O . GLN A 1 211 ? 28.357 7.741 -18.798 1.00 45.31 211 GLN A O 1
ATOM 1670 N N . ASN A 1 212 ? 29.442 9.698 -19.085 1.00 42.31 212 ASN A N 1
ATOM 1671 C CA . ASN A 1 212 ? 28.378 10.514 -19.706 1.00 42.31 212 ASN A CA 1
ATOM 1672 C C . ASN A 1 212 ? 27.652 9.897 -20.930 1.00 42.31 212 ASN A C 1
ATOM 1674 O O . ASN A 1 212 ? 26.809 10.559 -21.526 1.00 42.31 212 ASN A O 1
ATOM 1678 N N . GLU A 1 213 ? 27.961 8.662 -21.327 1.00 46.22 213 GLU A N 1
ATOM 1679 C CA . GLU A 1 213 ? 27.356 7.972 -22.470 1.00 46.22 213 GLU A CA 1
ATOM 1680 C C . GLU A 1 213 ? 26.216 7.009 -22.087 1.00 46.22 213 GLU A C 1
ATOM 1682 O O . GLU A 1 213 ? 25.533 6.505 -22.976 1.00 46.22 213 GLU A O 1
ATOM 1687 N N . PHE A 1 214 ? 25.967 6.752 -20.794 1.00 53.62 214 PHE A N 1
ATOM 1688 C CA . PHE A 1 214 ? 24.902 5.837 -20.357 1.00 53.62 214 PHE A CA 1
ATOM 1689 C C . PHE A 1 214 ? 23.694 6.591 -19.779 1.00 53.62 214 PHE A C 1
ATOM 1691 O O . PHE A 1 214 ? 23.824 7.360 -18.824 1.00 53.62 214 PHE A O 1
ATOM 1698 N N . ASN A 1 215 ? 22.497 6.329 -20.319 1.00 66.69 215 ASN A N 1
ATOM 1699 C CA . ASN A 1 215 ? 21.219 6.865 -19.832 1.00 66.69 215 ASN A CA 1
ATOM 1700 C C . ASN A 1 215 ? 20.831 6.223 -18.483 1.00 66.69 215 ASN A C 1
ATOM 1702 O O . ASN A 1 215 ? 19.868 5.459 -18.408 1.00 66.69 215 ASN A O 1
ATOM 1706 N N . TRP A 1 216 ? 21.575 6.494 -17.410 1.00 72.62 216 TRP A N 1
ATOM 1707 C CA . TRP A 1 216 ? 21.406 5.863 -16.089 1.00 72.62 216 TRP A CA 1
ATOM 1708 C C . TRP A 1 216 ? 19.998 6.023 -15.502 1.00 72.62 216 TRP A C 1
ATOM 1710 O O . TRP A 1 216 ? 19.516 5.147 -14.791 1.00 72.62 216 TRP A O 1
ATOM 1720 N N . TRP A 1 217 ? 19.307 7.113 -15.838 1.00 74.50 217 TRP A N 1
ATOM 1721 C CA . TRP A 1 217 ? 17.929 7.356 -15.412 1.00 74.50 217 TRP A CA 1
ATOM 1722 C C . TRP A 1 217 ? 16.926 6.380 -16.039 1.00 74.50 217 TRP A C 1
ATOM 1724 O O . TRP A 1 217 ? 15.865 6.143 -15.473 1.00 74.50 217 TRP A O 1
ATOM 1734 N N . SER A 1 218 ? 17.247 5.791 -17.196 1.00 76.75 218 SER A N 1
ATOM 1735 C CA . SER A 1 218 ? 16.355 4.862 -17.905 1.00 76.75 218 SER A CA 1
ATOM 1736 C C . SER A 1 218 ? 16.259 3.483 -17.242 1.00 76.75 218 SER A C 1
ATOM 1738 O O . SER A 1 218 ? 15.301 2.743 -17.479 1.00 76.75 218 SER A O 1
ATOM 1740 N N . SER A 1 219 ? 17.241 3.124 -16.408 1.00 80.38 219 SER A N 1
ATOM 1741 C CA . SER A 1 219 ? 17.271 1.854 -15.683 1.00 80.38 219 SER A CA 1
ATOM 1742 C C . SER A 1 219 ? 16.696 1.944 -14.272 1.00 80.38 219 SER A C 1
ATOM 1744 O O . SER A 1 219 ? 16.545 0.893 -13.648 1.00 80.38 219 SER A O 1
ATOM 1746 N N . LEU A 1 220 ? 16.354 3.147 -13.792 1.00 89.44 220 LEU A N 1
ATOM 1747 C CA . LEU A 1 220 ? 15.831 3.356 -12.444 1.00 89.44 220 LEU A CA 1
ATOM 1748 C C . LEU A 1 220 ? 14.449 2.734 -12.261 1.00 89.44 220 LEU A C 1
ATOM 1750 O O . LEU A 1 220 ? 13.565 2.835 -13.118 1.00 89.44 220 LEU A O 1
ATOM 1754 N N . ARG A 1 221 ? 14.249 2.104 -11.107 1.00 90.31 221 ARG A N 1
ATOM 1755 C CA . ARG A 1 221 ? 12.992 1.488 -10.678 1.00 90.31 221 ARG A CA 1
ATOM 1756 C C . ARG A 1 221 ? 12.805 1.725 -9.180 1.00 90.31 221 ARG A C 1
ATOM 1758 O O . ARG A 1 221 ? 13.709 2.191 -8.500 1.00 90.31 221 ARG A O 1
ATOM 1765 N N . GLN A 1 222 ? 11.602 1.426 -8.689 1.00 90.75 222 GLN A N 1
ATOM 1766 C CA . GLN A 1 222 ? 11.278 1.381 -7.260 1.00 90.75 222 GLN A CA 1
ATOM 1767 C C . GLN A 1 222 ? 11.813 2.572 -6.444 1.00 90.75 222 GLN A C 1
ATOM 1769 O O . GLN A 1 222 ? 12.696 2.437 -5.604 1.00 90.75 222 GLN A O 1
ATOM 1774 N N . PHE A 1 223 ? 11.254 3.755 -6.693 1.00 94.62 223 PHE A N 1
ATOM 1775 C CA . PHE A 1 223 ? 11.582 4.943 -5.910 1.00 94.62 223 PHE A CA 1
ATOM 1776 C C . PHE A 1 223 ? 10.975 4.867 -4.507 1.00 94.62 223 PHE A C 1
ATOM 1778 O O . PHE A 1 223 ? 9.798 4.530 -4.354 1.00 94.62 223 PHE A O 1
ATOM 1785 N N . LEU A 1 224 ? 11.759 5.261 -3.508 1.00 94.19 224 LEU A N 1
ATOM 1786 C CA . LEU A 1 224 ? 11.356 5.401 -2.115 1.00 94.19 224 LEU A CA 1
ATOM 1787 C C . LEU A 1 224 ? 11.877 6.728 -1.556 1.00 94.19 224 LEU A C 1
ATOM 1789 O O . LEU A 1 224 ? 13.035 7.078 -1.769 1.00 94.19 224 LEU A O 1
ATOM 1793 N N . ILE A 1 225 ? 11.039 7.465 -0.828 1.00 92.94 225 ILE A N 1
ATOM 1794 C CA . ILE A 1 225 ? 11.469 8.651 -0.075 1.00 92.94 225 ILE A CA 1
ATOM 1795 C C . ILE A 1 225 ? 11.962 8.154 1.286 1.00 92.94 225 ILE A C 1
ATOM 1797 O O . ILE A 1 225 ? 11.176 7.579 2.033 1.00 92.94 225 ILE A O 1
ATOM 1801 N N . VAL A 1 226 ? 13.243 8.342 1.603 1.00 90.50 226 VAL A N 1
ATOM 1802 C CA . VAL A 1 226 ? 13.888 7.756 2.802 1.00 90.50 226 VAL A CA 1
ATOM 1803 C C . VAL A 1 226 ? 14.212 8.776 3.892 1.00 90.50 226 VAL A C 1
ATOM 1805 O O . VAL A 1 226 ? 14.429 8.400 5.039 1.00 90.50 226 VAL A O 1
ATOM 1808 N N . SER A 1 227 ? 14.225 10.062 3.551 1.00 87.00 227 SER A N 1
ATOM 1809 C CA . SER A 1 227 ? 14.360 11.173 4.496 1.00 87.00 227 SER A CA 1
ATOM 1810 C C . SER A 1 227 ? 13.786 12.443 3.871 1.00 87.00 227 SER A C 1
ATOM 1812 O O . SER A 1 227 ? 13.748 12.589 2.643 1.00 87.00 227 SER A O 1
ATOM 1814 N N . ALA A 1 228 ? 13.324 13.359 4.717 1.00 85.19 228 ALA A N 1
ATOM 1815 C CA . ALA A 1 228 ? 12.846 14.669 4.313 1.00 85.19 228 ALA A CA 1
ATOM 1816 C C . ALA A 1 228 ? 13.208 15.718 5.367 1.00 85.19 228 ALA A C 1
ATOM 1818 O O . ALA A 1 228 ? 13.024 15.492 6.564 1.00 85.19 228 ALA A O 1
ATOM 1819 N N . ARG A 1 229 ? 13.675 16.887 4.924 1.00 80.50 229 ARG A N 1
ATOM 1820 C CA . ARG A 1 229 ? 14.008 18.024 5.789 1.00 80.50 229 ARG A CA 1
ATOM 1821 C C . ARG A 1 229 ? 13.382 19.311 5.268 1.00 80.50 229 ARG A C 1
ATOM 1823 O O . ARG A 1 229 ? 13.235 19.496 4.063 1.00 80.50 229 ARG A O 1
ATOM 1830 N N . ASP A 1 230 ? 13.009 20.185 6.195 1.00 79.44 230 ASP A N 1
ATOM 1831 C CA . ASP A 1 230 ? 12.565 21.545 5.892 1.00 79.44 230 ASP A CA 1
ATOM 1832 C C . ASP A 1 230 ? 13.767 22.482 5.786 1.00 79.44 230 ASP A C 1
ATOM 1834 O O . ASP A 1 230 ? 14.704 22.373 6.580 1.00 79.44 230 ASP A O 1
ATOM 1838 N N . CYS A 1 231 ? 13.706 23.411 4.837 1.00 76.50 231 CYS A N 1
ATOM 1839 C CA . CYS A 1 231 ? 14.723 24.435 4.616 1.00 76.50 231 CYS A CA 1
ATOM 1840 C C . CYS A 1 231 ? 14.293 25.794 5.182 1.00 76.50 231 CYS A C 1
ATOM 1842 O O . CYS A 1 231 ? 13.103 26.072 5.355 1.00 76.50 231 CYS A O 1
ATOM 1844 N N . GLU A 1 232 ? 15.266 26.673 5.440 1.00 74.50 232 GLU A N 1
ATOM 1845 C CA . GLU A 1 232 ? 15.008 28.032 5.946 1.00 74.50 232 GLU A CA 1
ATOM 1846 C C . GLU A 1 232 ? 14.227 28.907 4.956 1.00 74.50 232 GLU A C 1
ATOM 1848 O O . GLU A 1 232 ? 13.437 29.758 5.364 1.00 74.50 232 GLU A O 1
ATOM 1853 N N . ASP A 1 233 ? 14.395 28.660 3.656 1.00 74.69 233 ASP A N 1
ATOM 1854 C CA . ASP A 1 233 ? 13.657 29.316 2.569 1.00 74.69 233 ASP A CA 1
ATOM 1855 C C . ASP A 1 233 ? 12.175 28.885 2.488 1.00 74.69 233 ASP A C 1
ATOM 1857 O O . ASP A 1 233 ? 11.429 29.365 1.634 1.00 74.69 233 ASP A O 1
ATOM 1861 N N . GLY A 1 234 ? 11.724 27.992 3.379 1.00 74.00 234 GLY A N 1
ATOM 1862 C CA . GLY A 1 234 ? 10.382 27.409 3.367 1.00 74.00 234 GLY A CA 1
ATOM 1863 C C . GLY A 1 234 ? 10.207 26.279 2.348 1.00 74.00 234 GLY A C 1
ATOM 1864 O O . GLY A 1 234 ? 9.087 25.794 2.170 1.00 74.00 234 GLY A O 1
ATOM 1865 N N . GLY A 1 235 ? 11.286 25.873 1.678 1.00 79.06 235 GLY A N 1
ATOM 1866 C CA . GLY A 1 235 ? 11.362 24.707 0.812 1.00 79.06 235 GLY A CA 1
ATOM 1867 C C . GLY A 1 235 ? 11.543 23.396 1.579 1.00 79.06 235 GLY A C 1
ATOM 1868 O O . GLY A 1 235 ? 11.519 23.344 2.813 1.00 79.06 235 GLY A O 1
ATOM 1869 N N . LYS A 1 236 ? 11.721 22.308 0.829 1.00 83.75 236 LYS A N 1
ATOM 1870 C CA . LYS A 1 236 ? 11.966 20.962 1.362 1.00 83.75 236 LYS A CA 1
ATOM 1871 C C . LYS A 1 236 ? 13.066 20.267 0.577 1.00 83.75 236 LYS A C 1
ATOM 1873 O O . LYS A 1 236 ? 13.077 20.330 -0.649 1.00 83.75 236 LYS A O 1
ATOM 1878 N N . ILE A 1 237 ? 13.925 19.534 1.271 1.00 86.88 237 ILE A N 1
ATOM 1879 C CA . ILE A 1 237 ? 14.897 18.624 0.663 1.00 86.88 237 ILE A CA 1
ATOM 1880 C C . ILE A 1 237 ? 14.462 17.187 0.956 1.00 86.88 237 ILE A C 1
ATOM 1882 O O . ILE A 1 237 ? 14.176 16.832 2.100 1.00 86.88 237 ILE A O 1
ATOM 1886 N N . LEU A 1 238 ? 14.385 16.364 -0.089 1.00 89.38 238 LEU A N 1
ATOM 1887 C CA . LEU A 1 238 ? 13.991 14.959 -0.039 1.00 89.38 238 LEU A CA 1
ATOM 1888 C C . LEU A 1 238 ? 15.160 14.070 -0.451 1.00 89.38 238 LEU A C 1
ATOM 1890 O O . LEU A 1 238 ? 15.817 14.340 -1.456 1.00 89.38 238 LEU A O 1
ATOM 1894 N N . ARG A 1 239 ? 15.373 12.970 0.277 1.00 90.56 239 ARG A N 1
ATOM 1895 C CA . ARG A 1 239 ? 16.318 11.922 -0.108 1.00 90.56 239 ARG A CA 1
ATOM 1896 C C . ARG A 1 239 ? 15.514 10.802 -0.718 1.00 90.56 239 ARG A C 1
ATOM 1898 O O . ARG A 1 239 ? 14.624 10.244 -0.071 1.00 90.56 239 ARG A O 1
ATOM 1905 N N . LEU A 1 240 ? 15.821 10.502 -1.966 1.00 93.38 240 LEU A N 1
ATOM 1906 C CA . LEU A 1 240 ? 15.208 9.427 -2.715 1.00 93.38 240 LEU A CA 1
ATOM 1907 C C . LEU A 1 240 ? 16.213 8.300 -2.874 1.00 93.38 240 LEU A C 1
ATOM 1909 O O . LEU A 1 240 ? 17.403 8.529 -3.088 1.00 93.38 240 LEU A O 1
ATOM 1913 N N . LEU A 1 241 ? 15.695 7.088 -2.819 1.00 94.38 241 LEU A N 1
ATOM 1914 C CA . LEU A 1 241 ? 16.431 5.877 -3.099 1.00 94.38 241 LEU A CA 1
ATOM 1915 C C . LEU A 1 241 ? 15.704 5.163 -4.237 1.00 94.38 241 LEU A C 1
ATOM 1917 O O . LEU A 1 241 ? 14.485 4.999 -4.182 1.00 94.38 241 LEU A O 1
ATOM 1921 N N . ALA A 1 242 ? 16.428 4.797 -5.284 1.00 94.56 242 ALA A N 1
ATOM 1922 C CA . ALA A 1 242 ? 15.902 4.054 -6.422 1.00 94.56 242 ALA A CA 1
ATOM 1923 C C . ALA A 1 242 ? 16.782 2.840 -6.695 1.00 94.56 242 ALA A C 1
ATOM 1925 O O . ALA A 1 242 ? 17.993 2.892 -6.493 1.00 94.56 242 ALA A O 1
ATOM 1926 N N . THR A 1 243 ? 16.196 1.757 -7.184 1.00 93.38 243 THR A N 1
ATOM 1927 C CA . THR A 1 243 ? 16.973 0.614 -7.659 1.00 93.38 243 THR A CA 1
ATOM 1928 C C . THR A 1 243 ? 17.383 0.833 -9.104 1.00 93.38 243 THR A C 1
ATOM 1930 O O . THR A 1 243 ? 16.687 1.494 -9.877 1.00 93.38 243 THR A O 1
ATOM 1933 N N . SER A 1 244 ? 18.535 0.305 -9.490 1.00 88.56 244 SER A N 1
ATOM 1934 C CA . SER A 1 244 ? 19.029 0.382 -10.856 1.00 88.56 244 SER A CA 1
ATOM 1935 C C . SER A 1 244 ? 19.814 -0.867 -11.188 1.00 88.56 244 SER A C 1
ATOM 1937 O O . SER A 1 244 ? 20.611 -1.342 -10.386 1.00 88.56 244 SER A O 1
ATOM 1939 N N . CYS A 1 245 ? 19.640 -1.353 -12.409 1.00 79.88 245 CYS A N 1
ATOM 1940 C CA . CYS A 1 245 ? 20.456 -2.426 -12.949 1.00 79.88 245 CYS A CA 1
ATOM 1941 C C . CYS A 1 245 ? 21.462 -1.798 -13.917 1.00 79.88 245 CYS A C 1
ATOM 1943 O O . CYS A 1 245 ? 21.123 -1.509 -15.069 1.00 79.88 245 CYS A O 1
ATOM 1945 N N . LEU A 1 246 ? 22.662 -1.501 -13.418 1.00 67.12 246 LEU A N 1
ATOM 1946 C CA . LEU A 1 246 ? 23.714 -0.827 -14.179 1.00 67.12 246 LEU A CA 1
ATOM 1947 C C . LEU A 1 246 ? 24.646 -1.867 -14.808 1.00 67.12 246 LEU A C 1
ATOM 1949 O O . LEU A 1 246 ? 24.905 -2.923 -14.233 1.00 67.12 246 LEU A O 1
ATOM 1953 N N . SER A 1 247 ? 25.144 -1.572 -16.010 1.00 60.97 247 SER A N 1
ATOM 1954 C CA . SER A 1 247 ? 26.162 -2.399 -16.660 1.00 60.97 247 SER A CA 1
ATOM 1955 C C . SER A 1 247 ? 27.542 -1.996 -16.160 1.00 60.97 247 SER A C 1
ATOM 1957 O O . SER A 1 247 ? 27.956 -0.849 -16.309 1.00 60.97 247 SER A O 1
ATOM 1959 N N . ASN A 1 248 ? 28.277 -2.947 -15.602 1.00 55.00 248 ASN A N 1
ATOM 1960 C CA . ASN A 1 248 ? 29.639 -2.745 -15.124 1.00 55.00 248 ASN A CA 1
ATOM 1961 C C . ASN A 1 248 ? 30.602 -2.710 -16.330 1.00 55.00 248 ASN A C 1
ATOM 1963 O O . ASN A 1 248 ? 30.279 -3.229 -17.400 1.00 55.00 248 ASN A O 1
ATOM 1967 N N . ASN A 1 249 ? 31.850 -2.257 -16.141 1.00 48.34 249 ASN A N 1
ATOM 1968 C CA . ASN A 1 249 ? 32.918 -2.291 -17.166 1.00 48.34 249 ASN A CA 1
ATOM 1969 C C . ASN A 1 249 ? 33.190 -3.694 -17.765 1.00 48.34 249 ASN A C 1
ATOM 1971 O O . ASN A 1 249 ? 33.869 -3.828 -18.781 1.00 48.34 249 ASN A O 1
ATOM 1975 N N . LYS A 1 250 ? 32.672 -4.755 -17.132 1.00 50.38 250 LYS A N 1
ATOM 1976 C CA . LYS A 1 250 ? 32.752 -6.154 -17.581 1.00 50.38 250 LYS A CA 1
ATOM 1977 C C . LYS A 1 250 ? 31.495 -6.644 -18.325 1.00 50.38 250 LYS A C 1
ATOM 1979 O O . LYS A 1 250 ? 31.397 -7.839 -18.581 1.00 50.38 250 LYS A O 1
ATOM 1984 N N . ASN A 1 251 ? 30.534 -5.767 -18.639 1.00 53.59 251 ASN A N 1
ATOM 1985 C CA . ASN A 1 251 ? 29.195 -6.102 -19.161 1.00 53.59 251 ASN A CA 1
ATOM 1986 C C . ASN A 1 251 ? 28.380 -7.065 -18.274 1.00 53.59 251 ASN A C 1
ATOM 1988 O O . ASN A 1 251 ? 27.405 -7.664 -18.729 1.00 53.59 251 ASN A O 1
ATOM 1992 N N . CYS A 1 252 ? 28.760 -7.224 -17.005 1.00 54.06 252 CYS A N 1
ATOM 1993 C CA . CYS A 1 252 ? 27.891 -7.844 -16.014 1.00 54.06 252 CYS A CA 1
ATOM 1994 C C . CYS A 1 252 ? 26.879 -6.794 -15.562 1.00 54.06 252 CYS A C 1
ATOM 1996 O O . CYS A 1 252 ? 27.265 -5.652 -15.344 1.00 54.06 252 CYS A O 1
ATOM 1998 N N . LEU A 1 253 ? 25.612 -7.173 -15.437 1.00 67.69 253 LEU A N 1
ATOM 1999 C CA . LEU A 1 253 ? 24.593 -6.333 -14.821 1.00 67.69 253 LEU A CA 1
ATOM 2000 C C . LEU A 1 253 ? 24.655 -6.537 -13.306 1.00 67.69 253 LEU A C 1
ATOM 2002 O O . LEU A 1 253 ? 24.514 -7.674 -12.851 1.00 67.69 253 LEU A O 1
ATOM 2006 N N . ALA A 1 254 ? 24.873 -5.465 -12.551 1.00 76.44 254 ALA A N 1
ATOM 2007 C CA . ALA A 1 254 ? 24.779 -5.473 -11.096 1.00 76.44 254 ALA A CA 1
ATOM 2008 C C . ALA A 1 254 ? 23.616 -4.587 -10.644 1.00 76.44 254 ALA A C 1
ATOM 2010 O O . ALA A 1 254 ? 23.366 -3.522 -11.218 1.00 76.44 254 ALA A O 1
ATOM 2011 N N . GLU A 1 255 ? 22.890 -5.055 -9.633 1.00 87.75 255 GLU A N 1
ATOM 2012 C CA . GLU A 1 255 ? 21.879 -4.242 -8.971 1.00 87.75 255 GLU A CA 1
ATOM 2013 C C . GLU A 1 255 ? 22.583 -3.243 -8.050 1.00 87.75 255 GLU A C 1
ATOM 2015 O O . GLU A 1 255 ? 23.511 -3.593 -7.318 1.00 87.75 255 GLU A O 1
ATOM 2020 N N . SER A 1 256 ? 22.132 -1.997 -8.087 1.00 89.62 256 SER A N 1
ATOM 2021 C CA . SER A 1 256 ? 22.639 -0.926 -7.244 1.00 89.62 256 SER A CA 1
ATOM 2022 C C . SER A 1 256 ? 21.489 -0.087 -6.713 1.00 89.62 256 SER A C 1
ATOM 2024 O O . SER A 1 256 ? 20.460 0.087 -7.369 1.00 89.62 256 SER A O 1
ATOM 2026 N N . LEU A 1 257 ? 21.709 0.504 -5.548 1.00 92.00 257 LEU A N 1
ATOM 2027 C CA . LEU A 1 257 ? 20.891 1.583 -5.023 1.00 92.00 257 LEU A CA 1
ATOM 2028 C C . LEU A 1 257 ? 21.445 2.913 -5.521 1.00 92.00 257 LEU A C 1
ATOM 2030 O O . LEU A 1 257 ? 22.644 3.164 -5.441 1.00 92.00 257 LEU A O 1
ATOM 2034 N N . VAL A 1 258 ? 20.574 3.765 -6.039 1.00 91.06 258 VAL A N 1
ATOM 2035 C CA . VAL A 1 258 ? 20.898 5.105 -6.518 1.00 91.06 258 VAL A CA 1
ATOM 2036 C C . VAL A 1 258 ? 20.278 6.106 -5.556 1.00 91.06 258 VAL A C 1
ATOM 2038 O O . VAL A 1 258 ? 19.059 6.141 -5.383 1.00 91.06 258 VAL A O 1
ATOM 2041 N N . GLU A 1 259 ? 21.128 6.906 -4.926 1.00 90.25 259 GLU A N 1
ATOM 2042 C CA . GLU A 1 259 ? 20.741 7.932 -3.965 1.00 90.25 259 GLU A CA 1
ATOM 2043 C C . GLU A 1 259 ? 20.621 9.283 -4.665 1.00 90.25 259 GLU A C 1
ATOM 2045 O O . GLU A 1 259 ? 21.552 9.736 -5.335 1.00 90.25 259 GLU A O 1
ATOM 2050 N N . ILE A 1 260 ? 19.479 9.944 -4.502 1.00 89.31 260 ILE A N 1
ATOM 2051 C CA . ILE A 1 260 ? 19.170 11.207 -5.174 1.00 89.31 260 ILE A CA 1
ATOM 2052 C C . ILE A 1 260 ? 18.699 12.225 -4.133 1.00 89.31 260 ILE A C 1
ATOM 2054 O O . ILE A 1 260 ? 17.781 11.954 -3.360 1.00 89.31 260 ILE A O 1
ATOM 2058 N N . SER A 1 261 ? 19.311 13.408 -4.138 1.00 89.19 261 SER A N 1
ATOM 2059 C CA . SER A 1 261 ? 18.857 14.583 -3.392 1.00 89.19 261 SER A CA 1
ATOM 2060 C C . SER A 1 261 ? 17.916 15.387 -4.278 1.00 89.19 261 SER A C 1
ATOM 2062 O O . SER A 1 261 ? 18.248 15.686 -5.428 1.00 89.19 261 SER A O 1
ATOM 2064 N N . LEU A 1 262 ? 16.746 15.734 -3.754 1.00 89.38 262 LEU A N 1
ATOM 2065 C CA . LEU A 1 262 ? 15.760 16.556 -4.438 1.00 89.38 262 LEU A CA 1
ATOM 2066 C C . LEU A 1 262 ? 15.386 17.748 -3.558 1.00 89.38 262 LEU A C 1
ATOM 2068 O O . LEU A 1 262 ? 14.642 17.593 -2.590 1.00 89.38 262 LEU A O 1
ATOM 2072 N N . ARG A 1 263 ? 15.869 18.939 -3.911 1.00 87.50 263 ARG A N 1
ATOM 2073 C CA . ARG A 1 263 ? 15.526 20.200 -3.248 1.00 87.50 263 ARG A CA 1
ATOM 2074 C C . ARG A 1 263 ? 14.397 20.887 -3.998 1.00 87.50 263 ARG A C 1
ATOM 2076 O O . ARG A 1 263 ? 14.505 21.147 -5.190 1.00 87.50 263 ARG A O 1
ATOM 2083 N N . ILE A 1 264 ? 13.325 21.200 -3.289 1.00 86.69 264 ILE A N 1
ATOM 2084 C CA . ILE A 1 264 ? 12.172 21.951 -3.780 1.00 86.69 264 ILE A CA 1
ATOM 2085 C C . ILE A 1 264 ? 12.194 23.295 -3.059 1.00 86.69 264 ILE A C 1
ATOM 2087 O O . ILE A 1 264 ? 12.070 23.327 -1.834 1.00 86.69 264 ILE A O 1
ATOM 2091 N N . PHE A 1 265 ? 12.374 24.389 -3.794 1.00 82.19 265 PHE A N 1
ATOM 2092 C CA . PHE A 1 265 ? 12.495 25.723 -3.205 1.00 82.19 265 PHE A CA 1
ATOM 2093 C C . PHE A 1 265 ? 11.135 26.258 -2.726 1.00 82.19 265 PHE A C 1
ATOM 2095 O O . PHE A 1 265 ? 10.085 25.972 -3.309 1.00 82.19 265 PHE A O 1
ATOM 2102 N N . GLY A 1 266 ? 11.142 27.031 -1.636 1.00 66.44 266 GLY A N 1
ATOM 2103 C CA . GLY A 1 266 ? 9.941 27.672 -1.099 1.00 66.44 266 GLY A CA 1
ATOM 2104 C C . GLY A 1 266 ? 9.507 28.875 -1.944 1.00 66.44 266 GLY A C 1
ATOM 2105 O O . GLY A 1 266 ? 10.323 29.730 -2.273 1.00 66.44 266 GLY A O 1
ATOM 2106 N N . GLY A 1 267 ? 8.211 28.967 -2.275 1.00 58.22 267 GLY A N 1
ATOM 2107 C CA . GLY A 1 267 ? 7.640 30.114 -3.003 1.00 58.22 267 GLY A CA 1
ATOM 2108 C C . GLY A 1 267 ? 7.087 29.813 -4.400 1.00 58.22 267 GLY A C 1
ATOM 2109 O O . GLY A 1 267 ? 7.349 30.573 -5.326 1.00 58.22 267 GLY A O 1
ATOM 2110 N N . MET A 1 268 ? 6.289 28.747 -4.543 1.00 52.06 268 MET A N 1
ATOM 2111 C CA . MET A 1 268 ? 5.576 28.364 -5.777 1.00 52.06 268 MET A CA 1
ATOM 2112 C C . MET A 1 268 ? 4.601 29.449 -6.282 1.00 52.06 268 MET A C 1
ATOM 2114 O O . MET A 1 268 ? 3.375 29.378 -6.111 1.00 52.06 268 MET A O 1
ATOM 2118 N N . ASN A 1 269 ? 5.146 30.468 -6.937 1.00 45.88 269 ASN A N 1
ATOM 2119 C CA . ASN A 1 269 ? 4.401 31.379 -7.788 1.00 45.88 269 ASN A CA 1
ATOM 2120 C C . ASN A 1 269 ? 4.423 30.803 -9.207 1.00 45.88 269 ASN A C 1
ATOM 2122 O O . ASN A 1 269 ? 5.487 30.612 -9.782 1.00 45.88 269 ASN A O 1
ATOM 2126 N N . ASN A 1 270 ? 3.239 30.532 -9.766 1.00 45.06 270 ASN A N 1
ATOM 2127 C CA . ASN A 1 270 ? 3.006 29.819 -11.034 1.00 45.06 270 ASN A CA 1
ATOM 2128 C C . ASN A 1 270 ? 3.546 30.530 -12.304 1.00 45.06 270 ASN A C 1
ATOM 2130 O O . ASN A 1 270 ? 3.078 30.240 -13.402 1.00 45.06 270 ASN A O 1
ATOM 2134 N N . GLU A 1 271 ? 4.493 31.462 -12.191 1.00 45.28 271 GLU A N 1
ATOM 2135 C CA . GLU A 1 271 ? 5.026 32.238 -13.320 1.00 45.28 271 GLU A CA 1
ATOM 2136 C C . GLU A 1 271 ? 6.512 31.971 -13.628 1.00 45.28 271 GLU A C 1
ATOM 2138 O O . GLU A 1 271 ? 6.987 32.383 -14.687 1.00 45.28 271 GLU A O 1
ATOM 2143 N N . SER A 1 272 ? 7.252 31.230 -12.792 1.00 40.03 272 SER A N 1
ATOM 2144 C CA . SER A 1 272 ? 8.617 30.787 -13.115 1.00 40.03 272 SER A CA 1
ATOM 2145 C C . SER A 1 272 ? 8.608 29.428 -13.813 1.00 40.03 272 SER A C 1
ATOM 2147 O O . SER A 1 272 ? 8.530 28.363 -13.207 1.00 40.03 272 SER A O 1
ATOM 2149 N N . SER A 1 273 ? 8.748 29.456 -15.135 1.00 41.69 273 SER A N 1
ATOM 2150 C CA . SER A 1 273 ? 9.073 28.281 -15.935 1.00 41.69 273 SER A CA 1
ATOM 2151 C C . SER A 1 273 ? 10.452 27.718 -15.542 1.00 41.69 273 SER A C 1
ATOM 2153 O O . SER A 1 273 ? 11.472 28.147 -16.077 1.00 41.69 273 SER A O 1
ATOM 2155 N N . GLY A 1 274 ? 10.484 26.740 -14.632 1.00 44.06 274 GLY A N 1
ATOM 2156 C CA . GLY A 1 274 ? 11.483 25.662 -14.653 1.00 44.06 274 GLY A CA 1
ATOM 2157 C C . GLY A 1 274 ? 12.699 25.718 -13.717 1.00 44.06 274 GLY A C 1
ATOM 2158 O O . GLY A 1 274 ? 13.567 24.874 -13.904 1.00 44.06 274 GLY A O 1
ATOM 2159 N N . ASN A 1 275 ? 12.776 26.615 -12.724 1.00 50.62 275 ASN A N 1
ATOM 2160 C CA . ASN A 1 275 ? 13.945 26.718 -11.819 1.00 50.62 275 ASN A CA 1
ATOM 2161 C C . ASN A 1 275 ? 13.664 26.414 -10.330 1.00 50.62 275 ASN A C 1
ATOM 2163 O O . ASN A 1 275 ? 14.547 26.607 -9.499 1.00 50.62 275 ASN A O 1
ATOM 2167 N N . ASP A 1 276 ? 12.479 25.910 -9.979 1.00 73.00 276 ASP A N 1
ATOM 2168 C CA . ASP A 1 276 ? 12.059 25.790 -8.568 1.00 73.00 276 ASP A CA 1
ATOM 2169 C C . ASP A 1 276 ? 12.431 24.445 -7.917 1.00 73.00 276 ASP A C 1
ATOM 2171 O O . ASP A 1 276 ? 12.057 24.169 -6.773 1.00 73.00 276 ASP A O 1
ATOM 2175 N N . VAL A 1 277 ? 13.186 23.602 -8.628 1.00 82.00 277 VAL A N 1
ATOM 2176 C CA . VAL A 1 277 ? 13.657 22.309 -8.131 1.00 82.00 277 VAL A CA 1
ATOM 2177 C C . VAL A 1 277 ? 15.096 22.053 -8.563 1.00 82.00 277 VAL A C 1
ATOM 2179 O O . VAL A 1 277 ? 15.437 22.189 -9.736 1.00 82.00 277 VAL A O 1
ATOM 2182 N N . GLU A 1 278 ? 15.922 21.624 -7.616 1.00 85.38 278 GLU A N 1
ATOM 2183 C CA . GLU A 1 278 ? 17.289 21.167 -7.838 1.00 85.38 278 GLU A CA 1
ATOM 2184 C C . GLU A 1 278 ? 17.378 19.666 -7.544 1.00 85.38 278 GLU A C 1
ATOM 2186 O O . GLU A 1 278 ? 16.845 19.170 -6.550 1.00 85.38 278 GLU A O 1
ATOM 2191 N N . ILE A 1 279 ? 18.055 18.933 -8.426 1.00 85.06 279 ILE A N 1
ATOM 2192 C CA . ILE A 1 279 ? 18.273 17.496 -8.296 1.00 85.06 279 ILE A CA 1
ATOM 2193 C C . ILE A 1 279 ? 19.764 17.188 -8.357 1.00 85.06 279 ILE A C 1
ATOM 2195 O O . ILE A 1 279 ? 20.472 17.689 -9.232 1.00 85.06 279 ILE A O 1
ATOM 2199 N N . LYS A 1 280 ? 20.233 16.347 -7.435 1.00 84.44 280 LYS A N 1
ATOM 2200 C CA . LYS A 1 280 ? 21.626 15.901 -7.367 1.00 84.44 280 LYS A CA 1
ATOM 2201 C C . LYS A 1 280 ? 21.691 14.392 -7.183 1.00 84.44 280 LYS A C 1
ATOM 2203 O O . LYS A 1 280 ? 20.944 13.822 -6.391 1.00 84.44 280 LYS A O 1
ATOM 2208 N N . LEU A 1 281 ? 22.621 13.750 -7.880 1.00 83.75 281 LEU A N 1
ATOM 2209 C CA . LEU A 1 281 ? 22.996 12.365 -7.612 1.00 83.75 281 LEU A CA 1
ATOM 2210 C C . LEU A 1 281 ? 23.966 12.343 -6.422 1.00 83.75 281 LEU A C 1
ATOM 2212 O O . LEU A 1 281 ? 25.061 12.889 -6.527 1.00 83.75 281 LEU A O 1
ATOM 2216 N N . ILE A 1 282 ? 23.561 11.724 -5.313 1.00 84.75 282 ILE A N 1
ATOM 2217 C CA . ILE A 1 282 ? 24.354 11.642 -4.075 1.00 84.75 282 ILE A CA 1
ATOM 2218 C C . ILE A 1 282 ? 25.344 10.475 -4.141 1.00 84.75 282 ILE A C 1
ATOM 2220 O O . ILE A 1 282 ? 26.486 10.605 -3.715 1.00 84.75 282 ILE A O 1
ATOM 2224 N N . GLY A 1 283 ? 24.904 9.315 -4.632 1.00 80.19 283 GLY A N 1
ATOM 2225 C CA . GLY A 1 283 ? 25.647 8.067 -4.474 1.00 80.19 283 GLY A CA 1
ATOM 2226 C C . GLY A 1 283 ? 25.072 6.914 -5.286 1.00 80.19 283 GLY A C 1
ATOM 2227 O O . GLY A 1 283 ? 23.893 6.913 -5.643 1.00 80.19 283 GLY A O 1
ATOM 2228 N N . VAL A 1 284 ? 25.920 5.930 -5.589 1.00 84.88 284 VAL A N 1
ATOM 2229 C CA . VAL A 1 284 ? 25.515 4.642 -6.165 1.00 84.88 284 VAL A CA 1
ATOM 2230 C C . VAL A 1 284 ? 26.128 3.533 -5.319 1.00 84.88 284 VAL A C 1
ATOM 2232 O O . VAL A 1 284 ? 27.345 3.360 -5.311 1.00 84.88 284 VAL A O 1
ATOM 2235 N N . LEU A 1 285 ? 25.288 2.783 -4.614 1.00 87.19 285 LEU A N 1
ATOM 2236 C CA . LEU A 1 285 ? 25.697 1.722 -3.700 1.00 87.19 285 LEU A CA 1
ATOM 2237 C C . LEU A 1 285 ? 25.453 0.362 -4.374 1.00 87.19 285 LEU A C 1
ATOM 2239 O O . LEU A 1 285 ? 24.293 -0.019 -4.547 1.00 87.19 285 LEU A O 1
ATOM 2243 N N . PRO A 1 286 ? 26.501 -0.359 -4.809 1.00 87.19 286 PRO A N 1
ATOM 2244 C CA . PRO A 1 286 ? 26.340 -1.672 -5.428 1.00 87.19 286 PRO A CA 1
ATOM 2245 C C . PRO A 1 286 ? 25.863 -2.708 -4.405 1.00 87.19 286 PRO A C 1
ATOM 2247 O O . PRO A 1 286 ? 26.270 -2.666 -3.244 1.00 87.19 286 PRO A O 1
ATOM 2250 N N . LEU A 1 287 ? 25.032 -3.651 -4.849 1.00 89.06 287 LEU A N 1
ATOM 2251 C CA . LEU A 1 287 ? 24.481 -4.717 -4.016 1.00 89.06 287 LEU A CA 1
ATOM 2252 C C . LEU A 1 287 ? 24.927 -6.106 -4.484 1.00 89.06 287 LEU A C 1
ATOM 2254 O O . LEU A 1 287 ? 25.122 -6.360 -5.674 1.00 89.06 287 LEU A O 1
ATOM 2258 N N . GLU A 1 288 ? 25.033 -7.030 -3.531 1.00 87.00 288 GLU A N 1
ATOM 2259 C CA . GLU A 1 288 ? 25.299 -8.453 -3.772 1.00 87.00 288 GLU A CA 1
ATOM 2260 C C . GLU A 1 288 ? 23.988 -9.252 -3.875 1.00 87.00 288 GLU A C 1
ATOM 2262 O O . GLU A 1 288 ? 23.743 -10.178 -3.114 1.00 87.00 288 GLU A O 1
ATOM 2267 N N . GLY A 1 289 ? 23.114 -8.875 -4.807 1.00 87.56 289 GLY A N 1
ATOM 2268 C CA . GLY A 1 289 ? 21.814 -9.524 -5.012 1.00 87.56 289 GLY A CA 1
ATOM 2269 C C . GLY A 1 289 ? 20.830 -8.584 -5.694 1.00 87.56 289 GLY A C 1
ATOM 2270 O O . GLY A 1 289 ? 21.100 -7.387 -5.809 1.00 87.56 289 GLY A O 1
ATOM 2271 N N . LYS A 1 290 ? 19.700 -9.100 -6.183 1.00 90.06 290 LYS A N 1
ATOM 2272 C CA . LYS A 1 290 ? 18.671 -8.237 -6.777 1.00 90.06 290 LYS A CA 1
ATOM 2273 C C . LYS A 1 290 ? 17.720 -7.768 -5.700 1.00 90.06 290 LYS A C 1
ATOM 2275 O O . LYS A 1 290 ? 17.279 -8.557 -4.877 1.00 90.06 290 LYS A O 1
ATOM 2280 N N . VAL A 1 291 ? 17.340 -6.500 -5.747 1.00 93.19 291 VAL A N 1
ATOM 2281 C CA . VAL A 1 291 ? 16.329 -5.966 -4.839 1.00 93.19 291 VAL A CA 1
ATOM 2282 C C . VAL A 1 291 ? 14.966 -6.537 -5.216 1.00 93.19 291 VAL A C 1
ATOM 2284 O O . VAL A 1 291 ? 14.488 -6.336 -6.334 1.00 93.19 291 VAL A O 1
ATOM 2287 N N . LEU A 1 292 ? 14.334 -7.232 -4.272 1.00 92.38 292 LEU A N 1
ATOM 2288 C CA . LEU A 1 292 ? 12.962 -7.709 -4.398 1.00 92.38 292 LEU A CA 1
ATOM 2289 C C . LEU A 1 292 ? 11.971 -6.629 -3.955 1.00 92.38 292 LEU A C 1
ATOM 2291 O O . LEU A 1 292 ? 10.995 -6.345 -4.655 1.00 92.38 292 LEU A O 1
ATOM 2295 N N . ARG A 1 293 ? 12.210 -6.018 -2.786 1.00 93.00 293 ARG A N 1
ATOM 2296 C CA . ARG A 1 293 ? 11.353 -4.957 -2.248 1.00 93.00 293 ARG A CA 1
ATOM 2297 C C . ARG A 1 293 ? 12.124 -4.018 -1.321 1.00 93.00 293 ARG A C 1
ATOM 2299 O O . ARG A 1 293 ? 12.942 -4.450 -0.526 1.00 93.00 293 ARG A O 1
ATOM 2306 N N . MET A 1 294 ? 11.789 -2.731 -1.380 1.00 94.00 294 MET A N 1
ATOM 2307 C CA . MET A 1 294 ? 12.203 -1.704 -0.427 1.00 94.00 294 MET A CA 1
ATOM 2308 C C . MET A 1 294 ? 10.982 -1.089 0.254 1.00 94.00 294 MET A C 1
ATOM 2310 O O . MET A 1 294 ? 9.974 -0.820 -0.414 1.00 94.00 294 MET A O 1
ATOM 2314 N N . VAL A 1 295 ? 11.081 -0.831 1.557 1.00 92.69 295 VAL A N 1
ATOM 2315 C CA . VAL A 1 295 ? 10.039 -0.166 2.352 1.00 92.69 295 VAL A CA 1
ATOM 2316 C C . VAL A 1 295 ? 10.646 0.751 3.409 1.00 92.69 295 VAL A C 1
ATOM 2318 O O . VAL A 1 295 ? 11.745 0.509 3.901 1.00 92.69 295 VAL A O 1
ATOM 2321 N N . ASN A 1 296 ? 9.916 1.801 3.786 1.00 90.31 296 ASN A N 1
ATOM 2322 C CA . ASN A 1 296 ? 10.266 2.587 4.965 1.00 90.31 296 ASN A CA 1
ATOM 2323 C C . ASN A 1 296 ? 9.994 1.789 6.242 1.00 90.31 296 ASN A C 1
ATOM 2325 O O . ASN A 1 296 ? 9.044 0.999 6.301 1.00 90.31 296 ASN A O 1
ATOM 2329 N N . TRP A 1 297 ? 10.770 2.076 7.283 1.00 87.25 297 TRP A N 1
ATOM 2330 C CA . TRP A 1 297 ? 10.443 1.644 8.631 1.00 87.25 297 TRP A CA 1
ATOM 2331 C C . TRP A 1 297 ? 9.181 2.347 9.127 1.00 87.25 297 TRP A C 1
ATOM 2333 O O . TRP A 1 297 ? 9.042 3.571 9.073 1.00 87.25 297 TRP A O 1
ATOM 2343 N N . LEU A 1 298 ? 8.235 1.554 9.616 1.00 84.62 298 LEU A N 1
ATOM 2344 C CA . LEU A 1 298 ? 7.173 2.041 10.477 1.00 84.62 298 LEU A CA 1
ATOM 2345 C C . LEU A 1 298 ? 7.698 2.063 11.907 1.00 84.62 298 LEU A C 1
ATOM 2347 O O . LEU A 1 298 ? 8.490 1.212 12.304 1.00 84.62 298 LEU A O 1
ATOM 2351 N N . GLU A 1 299 ? 7.202 2.990 12.709 1.00 77.12 299 GLU A N 1
ATOM 2352 C CA . GLU A 1 299 ? 7.489 2.992 14.135 1.00 77.12 299 GLU A CA 1
ATOM 2353 C C . GLU A 1 299 ? 6.266 2.587 14.942 1.00 77.12 299 GLU A C 1
ATOM 2355 O O . GLU A 1 299 ? 5.127 2.939 14.619 1.00 77.12 299 GLU A O 1
ATOM 2360 N N . TYR A 1 300 ? 6.513 1.853 16.018 1.00 70.94 300 TYR A N 1
ATOM 2361 C CA . TYR A 1 300 ? 5.520 1.519 17.015 1.00 70.94 300 TYR A CA 1
ATOM 2362 C C . TYR A 1 300 ? 6.125 1.631 18.407 1.00 70.94 300 TYR A C 1
ATOM 2364 O O . TYR A 1 300 ? 7.079 0.935 18.759 1.00 70.94 300 TYR A O 1
ATOM 2372 N N . ASN A 1 301 ? 5.521 2.497 19.214 1.00 67.44 301 ASN A N 1
ATOM 2373 C CA . ASN A 1 301 ? 5.821 2.605 20.627 1.00 67.44 301 ASN A CA 1
ATOM 2374 C C . ASN A 1 301 ? 4.652 2.017 21.425 1.00 67.44 301 ASN A C 1
ATOM 2376 O O . ASN A 1 301 ? 3.526 2.512 21.340 1.00 67.44 301 ASN A O 1
ATOM 2380 N N . ALA A 1 302 ? 4.913 0.965 22.204 1.00 58.44 302 ALA A N 1
ATOM 2381 C CA . ALA A 1 302 ? 3.889 0.335 23.035 1.00 58.44 302 ALA A CA 1
ATOM 2382 C C . ALA A 1 302 ? 3.364 1.276 24.145 1.00 58.44 302 ALA A C 1
ATOM 2384 O O . ALA A 1 302 ? 2.214 1.143 24.575 1.00 58.44 302 ALA A O 1
ATOM 2385 N N . THR A 1 303 ? 4.182 2.248 24.578 1.00 52.47 303 THR A N 1
ATOM 2386 C CA . THR A 1 303 ? 3.951 3.079 25.778 1.00 52.47 303 THR A CA 1
ATOM 2387 C C . THR A 1 303 ? 3.214 4.389 25.520 1.00 52.47 303 THR A C 1
ATOM 2389 O O . THR A 1 303 ? 2.494 4.865 26.396 1.00 52.47 303 THR A O 1
ATOM 2392 N N . THR A 1 304 ? 3.342 4.983 24.331 1.00 51.69 304 THR A N 1
ATOM 2393 C CA . THR A 1 304 ? 2.736 6.285 24.027 1.00 51.69 304 THR A CA 1
ATOM 2394 C C . THR A 1 304 ? 1.689 6.185 22.924 1.00 51.69 304 THR A C 1
ATOM 2396 O O . THR A 1 304 ? 1.835 5.477 21.932 1.00 51.69 304 THR A O 1
ATOM 2399 N N . THR A 1 305 ? 0.609 6.952 23.076 1.00 42.94 305 THR A N 1
ATOM 2400 C CA . THR A 1 305 ? -0.353 7.250 21.999 1.00 42.94 305 THR A CA 1
ATOM 2401 C C . THR A 1 305 ? 0.139 8.380 21.084 1.00 42.94 305 THR A C 1
ATOM 2403 O O . THR A 1 305 ? -0.490 8.685 20.069 1.00 42.94 305 THR A O 1
ATOM 2406 N N . SER A 1 306 ? 1.269 9.017 21.424 1.00 39.88 306 SER A N 1
ATOM 2407 C CA . SER A 1 306 ? 1.810 10.199 20.756 1.00 39.88 306 SER A CA 1
ATOM 2408 C C . SER A 1 306 ? 3.122 9.932 20.012 1.00 39.88 306 SER A C 1
ATOM 2410 O O . SER A 1 306 ? 4.115 9.549 20.623 1.00 39.88 306 SER A O 1
ATOM 2412 N N . ALA A 1 307 ? 3.077 10.281 18.722 1.00 37.88 307 ALA A N 1
ATOM 2413 C CA . ALA A 1 307 ? 4.161 10.567 17.781 1.00 37.88 307 ALA A CA 1
ATOM 2414 C C . ALA A 1 307 ? 5.212 9.463 17.568 1.00 37.88 307 ALA A C 1
ATOM 2416 O O . ALA A 1 307 ? 6.195 9.358 18.290 1.00 37.88 307 ALA A O 1
ATOM 2417 N N . PHE A 1 308 ? 4.986 8.718 16.482 1.00 43.78 308 PHE A N 1
ATOM 2418 C CA . PHE A 1 308 ? 5.994 8.040 15.668 1.00 43.78 308 PHE A CA 1
ATOM 2419 C C . PHE A 1 308 ? 7.255 8.903 15.560 1.00 43.78 308 PHE A C 1
ATOM 2421 O O . PHE A 1 308 ? 7.156 10.067 15.158 1.00 43.78 308 PHE A O 1
ATOM 2428 N N . GLY A 1 309 ? 8.402 8.359 15.938 1.00 43.16 309 GLY A N 1
ATOM 2429 C CA . GLY A 1 309 ? 9.693 8.935 15.612 1.00 43.16 309 GLY A CA 1
ATOM 2430 C C . GLY A 1 309 ? 9.940 8.949 14.105 1.00 43.16 309 GLY A C 1
ATOM 2431 O O . GLY A 1 309 ? 9.149 8.479 13.273 1.00 43.16 309 GLY A O 1
ATOM 2432 N N . GLU A 1 310 ? 11.028 9.619 13.761 1.00 52.25 310 GLU A N 1
ATOM 2433 C CA . GLU A 1 310 ? 11.461 9.878 12.400 1.00 52.25 310 GLU A CA 1
ATOM 2434 C C . GLU A 1 310 ? 12.400 8.750 11.956 1.00 52.25 310 GLU A C 1
ATOM 2436 O O . GLU A 1 310 ? 13.596 8.968 11.804 1.00 52.25 310 GLU A O 1
ATOM 2441 N N . GLY A 1 311 ? 11.868 7.538 11.782 1.00 59.66 311 GLY A N 1
ATOM 2442 C CA . GLY A 1 311 ? 12.613 6.413 11.221 1.00 59.66 311 GLY A CA 1
ATOM 2443 C C . GLY A 1 311 ? 13.015 6.707 9.780 1.00 59.66 311 GLY A C 1
ATOM 2444 O O . GLY A 1 311 ? 12.277 6.403 8.844 1.00 59.66 311 GLY A O 1
ATOM 2445 N N . GLU A 1 312 ? 14.143 7.386 9.606 1.00 75.88 312 GLU A N 1
ATOM 2446 C CA . GLU A 1 312 ? 14.790 7.591 8.320 1.00 75.88 312 GLU A CA 1
ATOM 2447 C C . GLU A 1 312 ? 15.462 6.300 7.862 1.00 75.88 312 GLU A C 1
ATOM 2449 O O . GLU A 1 312 ? 15.825 5.443 8.663 1.00 75.88 312 GLU A O 1
ATOM 2454 N N . GLY A 1 313 ? 15.640 6.177 6.552 1.00 86.62 313 GLY A N 1
ATOM 2455 C CA . GLY A 1 313 ? 16.207 4.983 5.948 1.00 86.62 313 GLY A CA 1
ATOM 2456 C C . GLY A 1 313 ? 15.151 4.033 5.392 1.00 86.62 313 GLY A C 1
ATOM 2457 O O . GLY A 1 313 ? 13.991 4.401 5.153 1.00 86.62 313 GLY A O 1
ATOM 2458 N N . ALA A 1 314 ? 15.590 2.813 5.099 1.00 92.56 314 ALA A N 1
ATOM 2459 C CA . ALA A 1 314 ? 14.762 1.801 4.462 1.00 92.56 314 ALA A CA 1
ATOM 2460 C C . ALA A 1 314 ? 15.241 0.384 4.776 1.00 92.56 314 ALA A C 1
ATOM 2462 O O . ALA A 1 314 ? 16.442 0.117 4.797 1.00 92.56 314 ALA A O 1
ATOM 2463 N N . LEU A 1 315 ? 14.285 -0.533 4.903 1.00 94.94 315 LEU A N 1
ATOM 2464 C CA . LEU A 1 315 ? 14.542 -1.964 4.822 1.00 94.94 315 LEU A CA 1
ATOM 2465 C C . LEU A 1 315 ? 14.469 -2.408 3.362 1.00 94.94 315 LEU A C 1
ATOM 2467 O O . LEU A 1 315 ? 13.578 -1.988 2.615 1.00 94.94 315 LEU A O 1
ATOM 2471 N N . ILE A 1 316 ? 15.386 -3.286 2.976 1.00 95.75 316 ILE A N 1
ATOM 2472 C CA . ILE A 1 316 ? 15.512 -3.815 1.626 1.00 95.75 316 ILE A CA 1
ATOM 2473 C C . ILE A 1 316 ? 15.628 -5.335 1.719 1.00 95.75 316 ILE A C 1
ATOM 2475 O O . ILE A 1 316 ? 16.525 -5.862 2.373 1.00 95.75 316 ILE A O 1
ATOM 2479 N N . GLU A 1 317 ? 14.714 -6.032 1.058 1.00 95.44 317 GLU A N 1
ATOM 2480 C CA . GLU A 1 317 ? 14.762 -7.479 0.880 1.00 95.44 317 GLU A CA 1
ATOM 2481 C C . GLU A 1 317 ? 15.348 -7.798 -0.494 1.00 95.44 317 GLU A C 1
ATOM 2483 O O . GLU A 1 317 ? 14.916 -7.234 -1.509 1.00 95.44 317 GLU A O 1
ATOM 2488 N N . LEU A 1 318 ? 16.337 -8.689 -0.521 1.00 93.50 318 LEU A N 1
ATOM 2489 C CA . LEU A 1 318 ? 16.939 -9.197 -1.748 1.00 93.50 318 LEU A CA 1
ATOM 2490 C C . LEU A 1 318 ? 16.224 -10.466 -2.239 1.00 93.50 318 LEU A C 1
ATOM 2492 O O . LEU A 1 318 ? 15.439 -11.091 -1.529 1.00 93.50 318 LEU A O 1
ATOM 2496 N N . ASP A 1 319 ? 16.480 -10.856 -3.484 1.00 90.12 319 ASP A N 1
ATOM 2497 C CA . ASP A 1 319 ? 15.865 -12.016 -4.135 1.00 90.12 319 ASP A CA 1
ATOM 2498 C C . ASP A 1 319 ? 16.255 -13.366 -3.515 1.00 90.12 319 ASP A C 1
ATOM 2500 O O . ASP A 1 319 ? 15.524 -14.348 -3.672 1.00 90.12 319 ASP A O 1
ATOM 2504 N N . ASP A 1 320 ? 17.362 -13.410 -2.774 1.00 89.62 320 ASP A N 1
ATOM 2505 C CA . ASP A 1 320 ? 17.775 -14.555 -1.961 1.00 89.62 320 ASP A CA 1
ATOM 2506 C C . ASP A 1 320 ? 17.109 -14.604 -0.569 1.00 89.62 320 ASP A C 1
ATOM 2508 O O . ASP A 1 320 ? 17.301 -15.574 0.165 1.00 89.62 320 ASP A O 1
ATOM 2512 N N . GLY A 1 321 ? 16.293 -13.599 -0.224 1.00 88.75 321 GLY A N 1
ATOM 2513 C CA . GLY A 1 321 ? 15.604 -13.463 1.063 1.00 88.75 321 GLY A CA 1
ATOM 2514 C C . GLY A 1 321 ? 16.431 -12.785 2.158 1.00 88.75 321 GLY A C 1
ATOM 2515 O O . GLY A 1 321 ? 15.942 -12.626 3.279 1.00 88.75 321 GLY A O 1
ATOM 2516 N N . SER A 1 322 ? 17.670 -12.376 1.870 1.00 92.44 322 SER A N 1
ATOM 2517 C CA . SER A 1 322 ? 18.465 -11.598 2.818 1.00 92.44 322 SER A CA 1
ATOM 2518 C C . SER A 1 322 ? 17.877 -10.198 3.018 1.00 92.44 322 SER A C 1
ATOM 2520 O O . SER A 1 322 ? 17.301 -9.590 2.110 1.00 92.44 322 SER A O 1
ATOM 2522 N N . LEU A 1 323 ? 18.014 -9.692 4.244 1.00 95.00 323 LEU A N 1
ATOM 2523 C CA . LEU A 1 323 ? 17.545 -8.370 4.636 1.00 95.00 323 LEU A CA 1
ATOM 2524 C C . LEU A 1 323 ? 18.737 -7.451 4.883 1.00 95.00 323 LEU A C 1
ATOM 2526 O O . LEU A 1 323 ? 19.594 -7.722 5.728 1.00 95.00 323 LEU A O 1
ATOM 2530 N N . ILE A 1 324 ? 18.754 -6.330 4.175 1.00 94.75 324 ILE A N 1
ATOM 2531 C CA . ILE A 1 324 ? 19.711 -5.246 4.375 1.00 94.75 324 ILE A CA 1
ATOM 2532 C C . ILE A 1 324 ? 18.961 -3.964 4.723 1.00 94.75 324 ILE A C 1
ATOM 2534 O O . ILE A 1 324 ? 17.774 -3.798 4.439 1.00 94.75 324 ILE A O 1
ATOM 2538 N N . GLU A 1 325 ? 19.664 -3.047 5.357 1.00 93.12 325 GLU A N 1
ATOM 2539 C CA . GLU A 1 325 ? 19.143 -1.774 5.812 1.00 93.12 325 GLU A CA 1
ATOM 2540 C C . GLU A 1 325 ? 19.980 -0.644 5.228 1.00 93.12 325 GLU A C 1
ATOM 2542 O O . GLU A 1 325 ? 21.212 -0.679 5.258 1.00 93.12 325 GLU A O 1
ATOM 2547 N N . TYR A 1 326 ? 19.295 0.355 4.682 1.00 92.81 326 TYR A N 1
ATOM 2548 C CA . TYR A 1 326 ? 19.897 1.610 4.267 1.00 92.81 326 TYR A CA 1
ATOM 2549 C C . TYR A 1 326 ? 19.678 2.656 5.356 1.00 92.81 326 TYR A C 1
ATOM 2551 O O . TYR A 1 326 ? 18.534 2.968 5.691 1.00 92.81 326 TYR A O 1
ATOM 2559 N N . ASN A 1 327 ? 20.774 3.240 5.838 1.00 88.06 327 ASN A N 1
ATOM 2560 C CA . ASN A 1 327 ? 20.772 4.309 6.826 1.00 88.06 327 ASN A CA 1
ATOM 2561 C C . ASN A 1 327 ? 21.263 5.623 6.218 1.00 88.06 327 ASN A C 1
ATOM 2563 O O . ASN A 1 327 ? 22.297 5.681 5.544 1.00 88.06 327 ASN A O 1
ATOM 2567 N N . CYS A 1 328 ? 20.531 6.700 6.503 1.00 79.38 328 CYS A N 1
ATOM 2568 C CA . CYS A 1 328 ? 20.961 8.053 6.177 1.00 79.38 328 CYS A CA 1
ATOM 2569 C C . CYS A 1 328 ? 22.086 8.478 7.137 1.00 79.38 328 CYS A C 1
ATOM 2571 O O . CYS A 1 328 ? 21.918 8.419 8.355 1.00 79.38 328 CYS A O 1
ATOM 2573 N N . ASN A 1 329 ? 23.218 8.947 6.608 1.00 68.62 329 ASN A N 1
ATOM 2574 C CA . ASN A 1 329 ? 24.284 9.546 7.415 1.00 68.62 329 ASN A CA 1
ATOM 2575 C C . ASN A 1 329 ? 23.861 10.943 7.883 1.00 68.62 329 ASN A C 1
ATOM 2577 O O . ASN A 1 329 ? 24.151 11.938 7.230 1.00 68.62 329 ASN A O 1
ATOM 2581 N N . ASN A 1 330 ? 23.151 11.004 9.006 1.00 62.81 330 ASN A N 1
ATOM 2582 C CA . ASN A 1 330 ? 22.602 12.240 9.551 1.00 62.81 330 ASN A CA 1
ATOM 2583 C C . ASN A 1 330 ? 23.288 12.575 10.883 1.00 62.81 330 ASN A C 1
ATOM 2585 O O . ASN A 1 330 ? 22.712 12.409 11.955 1.00 62.81 330 ASN A O 1
ATOM 2589 N N . SER A 1 331 ? 24.550 13.005 10.819 1.00 53.16 331 SER A N 1
ATOM 2590 C CA . SER A 1 331 ? 25.377 13.287 12.002 1.00 53.16 331 SER A CA 1
ATOM 2591 C C . SER A 1 331 ? 25.152 14.671 12.620 1.00 53.16 331 SER A C 1
ATOM 2593 O O . SER A 1 331 ? 25.476 14.873 13.792 1.00 53.16 331 SER A O 1
ATOM 2595 N N . SER A 1 332 ? 24.608 15.625 11.863 1.00 55.16 332 SER A N 1
ATOM 2596 C CA . SER A 1 332 ? 24.616 17.041 12.235 1.00 55.16 332 SER A CA 1
ATOM 2597 C C . SER A 1 332 ? 23.293 17.538 12.817 1.00 55.16 332 SER A C 1
ATOM 2599 O O . SER A 1 332 ? 22.207 17.313 12.277 1.00 55.16 332 SER A O 1
ATOM 2601 N N . SER A 1 333 ? 23.401 18.279 13.924 1.00 52.28 333 SER A N 1
ATOM 2602 C CA . SER A 1 333 ? 22.283 18.874 14.671 1.00 52.28 333 SER A CA 1
ATOM 2603 C C . SER A 1 333 ? 21.941 20.318 14.267 1.00 52.28 333 SER A C 1
ATOM 2605 O O . SER A 1 333 ? 20.925 20.844 14.718 1.00 52.28 333 SER A O 1
ATOM 2607 N N . THR A 1 334 ? 22.754 20.969 13.425 1.00 50.62 334 THR A N 1
ATOM 2608 C CA . THR A 1 334 ? 22.547 22.345 12.925 1.00 50.62 334 THR A CA 1
ATOM 2609 C C . THR A 1 334 ? 22.059 22.350 11.470 1.00 50.62 334 THR A C 1
ATOM 2611 O O . THR A 1 334 ? 22.387 21.439 10.721 1.00 50.62 334 THR A O 1
ATOM 2614 N N . TYR A 1 335 ? 21.286 23.367 11.050 1.00 55.31 335 TYR A N 1
ATOM 2615 C CA . TYR A 1 335 ? 20.689 23.434 9.699 1.00 55.31 335 TYR A CA 1
ATOM 2616 C C . TYR A 1 335 ? 21.722 23.535 8.560 1.00 55.31 335 TYR A C 1
ATOM 2618 O O . TYR A 1 335 ? 21.579 22.841 7.561 1.00 55.31 335 TYR A O 1
ATOM 2626 N N . GLU A 1 336 ? 22.777 24.341 8.715 1.00 51.94 336 GLU A N 1
ATOM 2627 C CA . GLU A 1 336 ? 23.810 24.513 7.675 1.00 51.94 336 GLU A CA 1
ATOM 2628 C C . GLU A 1 336 ? 24.622 23.227 7.452 1.00 51.94 336 GLU A C 1
ATOM 2630 O O . GLU A 1 336 ? 24.765 22.769 6.322 1.00 51.94 336 GLU A O 1
ATOM 2635 N N . ALA A 1 337 ? 25.069 22.575 8.531 1.00 52.91 337 ALA A N 1
ATOM 2636 C CA . ALA A 1 337 ? 25.746 21.278 8.437 1.00 52.91 337 ALA A CA 1
ATOM 2637 C C . ALA A 1 337 ? 24.781 20.148 8.028 1.00 52.91 337 ALA A C 1
ATOM 2639 O O . ALA A 1 337 ? 25.194 19.146 7.458 1.00 52.91 337 ALA A O 1
ATOM 2640 N N . ALA A 1 338 ? 23.478 20.308 8.279 1.00 55.12 338 ALA A N 1
ATOM 2641 C CA . ALA A 1 338 ? 22.454 19.369 7.841 1.00 55.12 338 ALA A CA 1
ATOM 2642 C C . ALA A 1 338 ? 22.205 19.386 6.326 1.00 55.12 338 ALA A C 1
ATOM 2644 O O . ALA A 1 338 ? 21.824 18.345 5.795 1.00 55.12 338 ALA A O 1
ATOM 2645 N 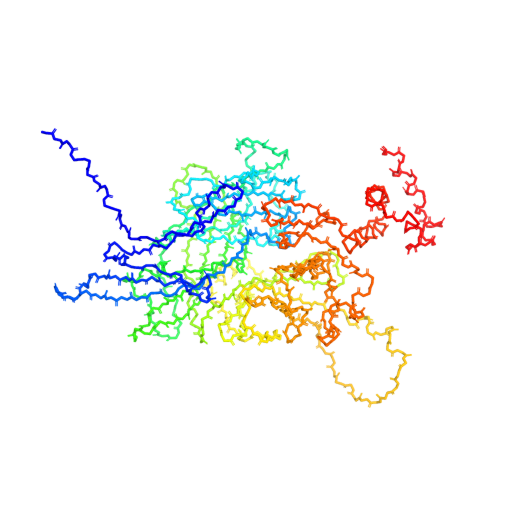N . GLU A 1 339 ? 22.374 20.523 5.638 1.00 60.66 339 GLU A N 1
ATOM 2646 C CA . GLU A 1 339 ? 22.317 20.550 4.168 1.00 60.66 339 GLU A CA 1
ATOM 2647 C C . GLU A 1 339 ? 23.552 19.863 3.558 1.00 60.66 339 GLU A C 1
ATOM 2649 O O . GLU A 1 339 ? 23.403 19.098 2.607 1.00 60.66 339 GLU A O 1
ATOM 2654 N N . GLU A 1 340 ? 24.742 20.042 4.146 1.00 63.22 340 GLU A N 1
ATOM 2655 C CA . GLU A 1 340 ? 25.968 19.340 3.724 1.00 63.22 340 GLU A CA 1
ATOM 2656 C C . GLU A 1 340 ? 25.905 17.822 3.996 1.00 63.22 340 GLU A C 1
ATOM 2658 O O . GLU A 1 340 ? 26.259 17.019 3.129 1.00 63.22 340 GLU A O 1
ATOM 2663 N N . ASP A 1 341 ? 25.369 17.401 5.149 1.00 62.28 341 ASP A N 1
ATOM 2664 C CA . ASP A 1 341 ? 25.111 15.986 5.466 1.00 62.28 341 ASP A CA 1
ATOM 2665 C C . ASP A 1 341 ? 24.094 15.359 4.495 1.00 62.28 341 ASP A C 1
ATOM 2667 O O . ASP A 1 341 ? 24.163 14.166 4.177 1.00 62.28 341 ASP A O 1
ATOM 2671 N N . PHE A 1 342 ? 23.154 16.157 3.972 1.00 68.94 342 PHE A N 1
ATOM 2672 C CA . PHE A 1 342 ? 22.165 15.665 3.017 1.00 68.94 342 PHE A CA 1
ATOM 2673 C C . PHE A 1 342 ? 22.762 15.328 1.644 1.00 68.94 342 PHE A C 1
ATOM 2675 O O . PHE A 1 342 ? 22.196 14.507 0.916 1.00 68.94 342 PHE A O 1
ATOM 2682 N N . ASP A 1 343 ? 23.925 15.884 1.323 1.00 68.62 343 ASP A N 1
ATOM 2683 C CA . ASP A 1 343 ? 24.686 15.552 0.122 1.00 68.62 343 ASP A CA 1
ATOM 2684 C C . ASP A 1 343 ? 25.711 14.419 0.379 1.00 68.62 343 ASP A C 1
ATOM 2686 O O . ASP A 1 343 ? 26.382 13.968 -0.550 1.00 68.62 343 ASP A O 1
ATOM 2690 N N . CYS A 1 344 ? 25.799 13.888 1.608 1.00 77.19 344 CYS A N 1
ATOM 2691 C CA . CYS A 1 344 ? 26.609 12.711 1.930 1.00 77.19 344 CYS A CA 1
ATOM 2692 C C . CYS A 1 344 ? 25.855 11.400 1.649 1.00 77.19 344 CYS A C 1
ATOM 2694 O O . CYS A 1 344 ? 24.746 11.180 2.149 1.00 77.19 344 CYS A O 1
ATOM 2696 N N . SER A 1 345 ? 26.495 10.497 0.898 1.00 81.50 345 SER A N 1
ATOM 2697 C CA . SER A 1 345 ? 26.000 9.133 0.656 1.00 81.50 345 SER A CA 1
ATOM 2698 C C . SER A 1 345 ? 25.795 8.391 1.975 1.00 81.50 345 SER A C 1
ATOM 2700 O O . SER A 1 345 ? 26.588 8.535 2.909 1.00 81.50 345 SER A O 1
ATOM 2702 N N . GLY A 1 346 ? 24.686 7.659 2.069 1.00 85.06 346 GLY A N 1
ATOM 2703 C CA . GLY A 1 346 ? 24.338 6.818 3.209 1.00 85.06 346 GLY A CA 1
ATOM 2704 C C . GLY A 1 346 ? 25.156 5.529 3.264 1.00 85.06 346 GLY A C 1
ATOM 2705 O O . GLY A 1 346 ? 26.158 5.362 2.571 1.00 85.06 346 GLY A O 1
ATOM 2706 N N . GLN A 1 347 ? 24.734 4.601 4.118 1.00 87.31 347 GLN A N 1
ATOM 2707 C CA . GLN A 1 347 ? 25.385 3.297 4.260 1.00 87.31 347 GLN A CA 1
ATOM 2708 C C . GLN A 1 347 ? 24.365 2.168 4.182 1.00 87.31 347 GLN A C 1
ATOM 2710 O O . GLN A 1 347 ? 23.254 2.285 4.696 1.00 87.31 347 GLN A O 1
ATOM 2715 N N . VAL A 1 348 ? 24.770 1.066 3.551 1.00 90.81 348 VAL A N 1
ATOM 2716 C CA . VAL A 1 348 ? 24.017 -0.190 3.518 1.00 90.81 348 VAL A CA 1
ATOM 2717 C C . VAL A 1 348 ? 24.686 -1.174 4.463 1.00 90.81 348 VAL A C 1
ATOM 2719 O O . VAL A 1 348 ? 25.899 -1.373 4.399 1.00 90.81 348 VAL A O 1
ATOM 2722 N N . MET A 1 349 ? 23.896 -1.788 5.335 1.00 91.81 349 MET A N 1
ATOM 2723 C CA . MET A 1 349 ? 24.366 -2.752 6.328 1.00 91.81 349 MET A CA 1
ATOM 2724 C C . MET A 1 349 ? 23.408 -3.947 6.391 1.00 91.81 349 MET A C 1
ATOM 2726 O O . MET A 1 349 ? 22.246 -3.806 6.015 1.00 91.81 349 MET A O 1
ATOM 2730 N N . PRO A 1 350 ? 23.839 -5.122 6.875 1.00 91.81 350 PRO A N 1
ATOM 2731 C CA . PRO A 1 350 ? 22.910 -6.201 7.204 1.00 91.81 350 PRO A CA 1
ATOM 2732 C C . PRO A 1 350 ? 21.849 -5.718 8.201 1.00 91.81 350 PRO A C 1
ATOM 2734 O O . PRO A 1 350 ? 22.184 -5.029 9.167 1.00 91.81 350 PRO A O 1
ATOM 2737 N N . SER A 1 351 ? 20.583 -6.071 7.976 1.00 91.25 351 SER A N 1
ATOM 2738 C CA . SER A 1 351 ? 19.510 -5.699 8.899 1.00 91.25 351 SER A CA 1
ATOM 2739 C C . SER A 1 351 ? 19.580 -6.534 10.177 1.00 91.25 351 SER A C 1
ATOM 2741 O O . SER A 1 351 ? 19.881 -7.726 10.142 1.00 91.25 351 SER A O 1
ATOM 2743 N N . ALA A 1 352 ? 19.247 -5.919 11.313 1.00 87.31 352 ALA A N 1
ATOM 2744 C CA . ALA A 1 352 ? 19.094 -6.625 12.586 1.00 87.31 352 ALA A CA 1
ATOM 2745 C C . ALA A 1 352 ? 17.752 -7.375 12.713 1.00 87.31 352 ALA A C 1
ATOM 2747 O O . ALA A 1 352 ? 17.535 -8.072 13.705 1.00 87.31 352 ALA A O 1
ATOM 2748 N N . ALA A 1 353 ? 16.827 -7.202 11.763 1.00 87.56 353 ALA A N 1
ATOM 2749 C CA . ALA A 1 353 ? 15.550 -7.900 11.789 1.00 87.56 353 ALA A CA 1
ATOM 2750 C C . ALA A 1 353 ? 15.697 -9.388 11.441 1.00 87.56 353 ALA A C 1
ATOM 2752 O O . ALA A 1 353 ? 16.515 -9.766 10.603 1.00 87.56 353 ALA A O 1
ATOM 2753 N N . GLU A 1 354 ? 14.857 -10.226 12.054 1.00 87.19 354 GLU A N 1
ATOM 2754 C CA . GLU A 1 354 ? 14.771 -11.645 11.697 1.00 87.19 354 GLU A CA 1
ATOM 2755 C C . GLU A 1 354 ? 14.374 -11.797 10.213 1.00 87.19 354 GLU A C 1
ATOM 2757 O O . GLU A 1 354 ? 13.396 -11.171 9.781 1.00 87.19 354 GLU A O 1
ATOM 2762 N N . PRO A 1 355 ? 15.098 -12.618 9.428 1.00 88.00 355 PRO A N 1
ATOM 2763 C CA . PRO A 1 355 ? 14.775 -12.852 8.027 1.00 88.00 355 PRO A CA 1
ATOM 2764 C C . PRO A 1 355 ? 13.464 -13.632 7.871 1.00 88.00 355 PRO A C 1
ATOM 2766 O O . PRO A 1 355 ? 12.984 -14.298 8.790 1.00 88.00 355 PRO A O 1
ATOM 2769 N N . LEU A 1 356 ? 12.885 -13.556 6.675 1.00 92.69 356 LEU A N 1
ATOM 2770 C CA . LEU A 1 356 ? 11.686 -14.305 6.308 1.00 92.69 356 LEU A CA 1
ATOM 2771 C C . LEU A 1 356 ? 12.073 -15.697 5.781 1.00 92.69 356 LEU A C 1
ATOM 2773 O O . LEU A 1 356 ? 13.105 -15.860 5.135 1.00 92.69 356 LEU A O 1
ATOM 2777 N N . LEU A 1 357 ? 11.228 -16.711 6.010 1.00 9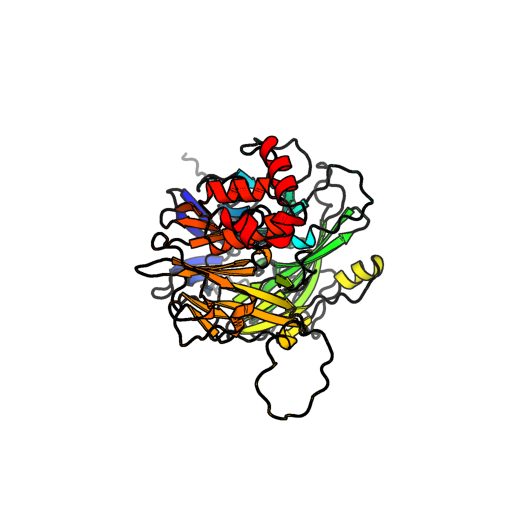1.31 357 LEU A N 1
ATOM 2778 C CA . LEU A 1 357 ? 11.506 -18.091 5.561 1.00 91.31 357 LEU A CA 1
ATOM 2779 C C . LEU A 1 357 ? 11.519 -18.272 4.035 1.00 91.31 357 LEU A C 1
ATOM 2781 O O . LEU A 1 357 ? 12.054 -19.261 3.532 1.00 91.31 357 LEU A O 1
ATOM 2785 N N . GLU A 1 358 ? 10.871 -17.377 3.296 1.00 93.12 358 GLU A N 1
ATOM 2786 C CA . GLU A 1 358 ? 10.929 -17.323 1.837 1.00 93.12 358 GLU A CA 1
ATOM 2787 C C . GLU A 1 358 ? 10.759 -15.870 1.361 1.00 93.12 358 GLU A C 1
ATOM 2789 O O . GLU A 1 358 ? 10.125 -15.083 2.073 1.00 93.12 358 GLU A O 1
ATOM 2794 N N . PRO A 1 359 ? 11.265 -15.515 0.163 1.00 92.69 359 PRO A N 1
ATOM 2795 C CA . PRO A 1 359 ? 11.192 -14.146 -0.330 1.00 92.69 359 PRO A CA 1
ATOM 2796 C C . PRO A 1 359 ? 9.751 -13.636 -0.477 1.00 92.69 359 PRO A C 1
ATOM 2798 O O . PRO A 1 359 ? 8.888 -14.301 -1.073 1.00 92.69 359 PRO A O 1
ATOM 2801 N N . CYS A 1 360 ? 9.486 -12.441 0.048 1.00 94.69 360 CYS A N 1
ATOM 2802 C CA . CYS A 1 360 ? 8.154 -11.857 0.139 1.00 94.69 360 CYS A CA 1
ATOM 2803 C C . CYS A 1 360 ? 8.031 -10.560 -0.682 1.00 94.69 360 CYS A C 1
ATOM 2805 O O . CYS A 1 360 ? 8.519 -9.511 -0.289 1.00 94.69 360 CYS A O 1
ATOM 2807 N N . PRO A 1 361 ? 7.286 -10.543 -1.802 1.00 92.00 361 PRO A N 1
ATOM 2808 C CA . PRO A 1 361 ? 7.130 -9.319 -2.595 1.00 92.00 361 PRO A CA 1
ATOM 2809 C C . PRO A 1 361 ? 6.332 -8.207 -1.885 1.00 92.00 361 PRO A C 1
ATOM 2811 O O . PRO A 1 361 ? 6.378 -7.049 -2.306 1.00 92.00 361 PRO A O 1
ATOM 2814 N N . TRP A 1 362 ? 5.596 -8.541 -0.820 1.00 94.12 362 TRP A N 1
ATOM 2815 C CA . TRP A 1 362 ? 4.889 -7.581 0.025 1.00 94.12 362 TRP A CA 1
ATOM 2816 C C . TRP A 1 362 ? 5.406 -7.672 1.455 1.00 94.12 362 TRP A C 1
ATOM 2818 O O . TRP A 1 362 ? 5.094 -8.637 2.149 1.00 94.12 362 TRP A O 1
ATOM 2828 N N . ILE A 1 363 ? 6.129 -6.653 1.911 1.00 94.81 363 ILE A N 1
ATOM 2829 C CA . ILE A 1 363 ? 6.636 -6.563 3.283 1.00 94.81 363 ILE A CA 1
ATOM 2830 C C . ILE A 1 363 ? 6.208 -5.264 3.957 1.00 94.81 363 ILE A C 1
ATOM 2832 O O . ILE A 1 363 ? 5.971 -4.251 3.299 1.00 94.81 363 ILE A O 1
ATOM 2836 N N . TYR A 1 364 ? 6.158 -5.295 5.283 1.00 93.25 364 TYR A N 1
ATOM 2837 C CA . TYR A 1 364 ? 6.238 -4.114 6.129 1.00 93.25 364 TYR A CA 1
ATOM 2838 C C . TYR A 1 364 ? 7.342 -4.312 7.166 1.00 93.25 364 TYR A C 1
ATOM 2840 O O . TYR A 1 364 ? 7.498 -5.401 7.720 1.00 93.25 364 TYR A O 1
ATOM 2848 N N . ALA A 1 365 ? 8.063 -3.232 7.442 1.00 90.88 365 ALA A N 1
ATOM 2849 C CA . ALA A 1 365 ? 9.123 -3.173 8.434 1.00 90.88 365 ALA A CA 1
ATOM 2850 C C . ALA A 1 365 ? 8.657 -2.318 9.619 1.00 90.88 365 ALA A C 1
ATOM 2852 O O . ALA A 1 365 ? 8.021 -1.281 9.414 1.00 90.88 365 ALA A O 1
ATOM 2853 N N . LEU A 1 366 ? 8.936 -2.753 10.846 1.00 88.31 366 LEU A N 1
ATOM 2854 C CA . LEU A 1 366 ? 8.485 -2.100 12.072 1.00 88.31 366 LEU A CA 1
ATOM 2855 C C . LEU A 1 366 ? 9.613 -2.034 13.105 1.00 88.31 366 LEU A C 1
ATOM 2857 O O . LEU A 1 366 ? 10.118 -3.073 13.523 1.00 88.31 366 LEU A O 1
ATOM 2861 N N . HIS A 1 367 ? 9.947 -0.840 13.589 1.00 85.44 367 HIS A N 1
ATOM 2862 C CA . HIS A 1 367 ? 10.685 -0.689 14.840 1.00 85.44 367 HIS A CA 1
ATOM 2863 C C . HIS A 1 367 ? 9.706 -0.734 16.012 1.00 85.44 367 HIS A C 1
ATOM 2865 O O . HIS A 1 367 ? 8.791 0.086 16.120 1.00 85.44 367 HIS A O 1
ATOM 2871 N N . TYR A 1 368 ? 9.899 -1.722 16.875 1.00 75.81 368 TYR A N 1
ATOM 2872 C CA . TYR A 1 368 ? 9.092 -2.015 18.046 1.00 75.81 368 TYR A CA 1
ATOM 2873 C C . TYR A 1 368 ? 9.858 -1.622 19.309 1.00 75.81 368 TYR A C 1
ATOM 2875 O O . TYR A 1 368 ? 10.891 -2.211 19.625 1.00 75.81 368 TYR A O 1
ATOM 2883 N N . ILE A 1 369 ? 9.352 -0.634 20.045 1.00 71.25 369 ILE A N 1
ATOM 2884 C CA . ILE A 1 369 ? 9.929 -0.211 21.327 1.00 71.25 369 ILE A CA 1
ATOM 2885 C C . ILE A 1 369 ? 9.103 -0.836 22.453 1.00 71.25 369 ILE A C 1
ATOM 2887 O O . ILE A 1 369 ? 7.943 -0.461 22.658 1.00 71.25 369 ILE A O 1
ATOM 2891 N N . GLN A 1 370 ? 9.696 -1.803 23.160 1.00 64.06 370 GLN A N 1
ATOM 2892 C CA . GLN A 1 370 ? 9.076 -2.482 24.300 1.00 64.06 370 GLN A CA 1
ATOM 2893 C C . GLN A 1 370 ? 9.419 -1.772 25.613 1.00 64.06 370 GLN A C 1
ATOM 2895 O O . GLN A 1 370 ? 10.553 -1.333 25.804 1.00 64.06 370 GLN A O 1
ATOM 2900 N N . ASP A 1 371 ? 8.455 -1.694 26.531 1.00 53.09 371 ASP A N 1
ATOM 2901 C CA . ASP A 1 371 ? 8.699 -1.201 27.887 1.00 53.09 371 ASP A CA 1
ATOM 2902 C C . ASP A 1 371 ? 9.248 -2.323 28.778 1.00 53.09 371 ASP A C 1
ATOM 2904 O O . ASP A 1 371 ? 8.737 -3.442 28.760 1.00 53.09 371 ASP A O 1
ATOM 2908 N N . SER A 1 372 ? 10.260 -2.023 29.590 1.00 49.12 372 SER A N 1
ATOM 2909 C CA . SER A 1 372 ? 10.890 -2.974 30.523 1.00 49.12 372 SER A CA 1
ATOM 2910 C C . SER A 1 372 ? 10.119 -3.137 31.845 1.00 49.12 372 SER A C 1
ATOM 2912 O O . SER A 1 372 ? 10.599 -3.778 32.783 1.00 49.12 372 SER A O 1
ATOM 2914 N N . THR A 1 373 ? 8.930 -2.537 31.948 1.00 45.28 373 THR A N 1
ATOM 2915 C CA . THR A 1 373 ? 8.143 -2.437 33.186 1.00 45.28 373 THR A CA 1
ATOM 2916 C C . THR A 1 373 ? 7.042 -3.496 33.309 1.00 45.28 373 THR A C 1
ATOM 2918 O O . THR A 1 373 ? 6.724 -3.881 34.433 1.00 45.28 373 THR A O 1
ATOM 2921 N N . MET A 1 374 ? 6.511 -4.032 32.201 1.00 41.59 374 MET A N 1
ATOM 2922 C CA . MET A 1 374 ? 5.418 -5.025 32.236 1.00 41.59 374 MET A CA 1
ATOM 2923 C C . MET A 1 374 ? 5.867 -6.453 32.589 1.00 41.59 374 MET A C 1
ATOM 2925 O O . MET A 1 374 ? 5.047 -7.244 33.049 1.00 41.59 374 MET A O 1
ATOM 2929 N N . ASP A 1 375 ? 7.161 -6.769 32.492 1.00 39.25 375 ASP A N 1
ATOM 2930 C CA . ASP A 1 375 ? 7.684 -8.095 32.862 1.00 39.25 375 ASP A CA 1
ATOM 2931 C C . ASP A 1 375 ? 7.833 -8.294 34.384 1.00 39.25 375 ASP A C 1
ATOM 2933 O O . ASP A 1 375 ? 8.190 -9.380 34.840 1.00 39.25 375 ASP A O 1
ATOM 2937 N N . LYS A 1 376 ? 7.547 -7.274 35.209 1.00 36.69 376 LYS A N 1
ATOM 2938 C CA . LYS A 1 376 ? 7.687 -7.374 36.675 1.00 36.69 376 LYS A CA 1
ATOM 2939 C C . LYS A 1 376 ? 6.408 -7.736 37.431 1.00 36.69 376 LYS A C 1
ATOM 2941 O O . LYS A 1 376 ? 6.521 -8.148 38.581 1.00 36.69 376 LYS A O 1
ATOM 2946 N N . GLU A 1 377 ? 5.224 -7.634 36.826 1.00 33.25 377 GLU A N 1
ATOM 2947 C CA . GLU A 1 377 ? 3.960 -7.955 37.519 1.00 33.25 377 GLU A CA 1
ATOM 2948 C C . GLU A 1 377 ? 3.448 -9.384 37.280 1.00 33.25 377 GLU A C 1
ATOM 2950 O O . GLU A 1 377 ? 2.646 -9.870 38.074 1.00 33.25 377 GLU A O 1
ATOM 2955 N N . TYR A 1 378 ? 3.972 -10.107 36.281 1.00 39.09 378 TYR A N 1
ATOM 2956 C CA . TYR A 1 378 ? 3.606 -11.511 36.021 1.00 39.09 378 TYR A CA 1
ATOM 2957 C C . TYR A 1 378 ? 4.719 -12.530 36.322 1.00 39.09 378 TYR A C 1
ATOM 2959 O O . TYR A 1 378 ? 4.467 -13.732 36.313 1.00 39.09 378 TYR A O 1
ATOM 2967 N N . ALA A 1 379 ? 5.930 -12.083 36.671 1.00 32.47 379 ALA A N 1
ATOM 2968 C CA . ALA A 1 379 ? 7.063 -12.951 37.012 1.00 32.47 379 ALA A CA 1
ATOM 2969 C C . ALA A 1 379 ? 7.186 -13.241 38.524 1.00 32.47 379 ALA A C 1
ATOM 2971 O O . ALA A 1 379 ? 8.292 -13.381 39.045 1.00 32.47 379 ALA A O 1
ATOM 2972 N N . HIS A 1 380 ? 6.064 -13.327 39.246 1.00 34.53 380 HIS A N 1
ATOM 2973 C CA . HIS A 1 380 ? 6.052 -13.689 40.668 1.00 34.53 380 HIS A CA 1
ATOM 2974 C C . HIS A 1 380 ? 5.433 -15.066 40.921 1.00 34.53 380 HIS A C 1
ATOM 2976 O O . HIS A 1 380 ? 4.677 -15.242 41.863 1.00 34.53 380 HIS A O 1
ATOM 2982 N N . ASP A 1 381 ? 5.774 -16.053 40.097 1.00 34.41 381 ASP A N 1
ATOM 2983 C CA . ASP A 1 381 ? 5.765 -17.454 40.514 1.00 34.41 381 ASP A CA 1
ATOM 2984 C C . ASP A 1 381 ? 6.536 -18.273 39.480 1.00 34.41 381 ASP A C 1
ATOM 2986 O O . ASP A 1 381 ? 5.967 -18.715 38.493 1.00 34.41 381 ASP A O 1
ATOM 2990 N N . HIS A 1 382 ? 7.845 -18.426 39.674 1.00 32.41 382 HIS A N 1
ATOM 2991 C CA . HIS A 1 382 ? 8.616 -19.659 39.453 1.00 32.41 382 HIS A CA 1
ATOM 2992 C C . HIS A 1 382 ? 10.099 -19.341 39.674 1.00 32.41 382 HIS A C 1
ATOM 2994 O O . HIS A 1 382 ? 10.760 -18.652 38.902 1.00 32.41 382 HIS A O 1
ATOM 3000 N N . CYS A 1 383 ? 10.607 -19.827 40.798 1.00 33.31 383 CYS A N 1
ATOM 3001 C CA . CYS A 1 383 ? 12.012 -19.827 41.159 1.00 33.31 383 CYS A CA 1
ATOM 3002 C C . CYS A 1 383 ? 12.812 -20.755 40.231 1.00 33.31 383 CYS A C 1
ATOM 3004 O O . CYS A 1 383 ? 12.425 -21.903 40.057 1.00 33.31 383 CYS A O 1
ATOM 3006 N N . HIS A 1 384 ? 13.936 -20.276 39.684 1.00 32.81 384 HIS A N 1
ATOM 3007 C CA . HIS A 1 384 ? 15.245 -20.945 39.733 1.00 32.81 384 HIS A CA 1
ATOM 3008 C C . HIS A 1 384 ? 16.358 -20.034 39.178 1.00 32.81 384 HIS A C 1
ATOM 3010 O O . HIS A 1 384 ? 16.192 -19.353 38.170 1.00 32.81 384 HIS A O 1
ATOM 3016 N N . ASP A 1 385 ? 17.477 -20.024 39.903 1.00 31.70 385 ASP A N 1
ATOM 3017 C CA . ASP A 1 385 ? 18.681 -19.213 39.720 1.00 31.70 385 ASP A CA 1
ATOM 3018 C C . ASP A 1 385 ? 19.317 -19.307 38.321 1.00 31.70 385 ASP A C 1
ATOM 3020 O O . ASP A 1 385 ? 19.766 -20.380 37.922 1.00 31.70 385 ASP A O 1
ATOM 3024 N N . HIS A 1 386 ? 19.509 -18.163 37.656 1.00 30.09 386 HIS A N 1
ATOM 3025 C CA . HIS A 1 386 ? 20.588 -17.950 36.683 1.00 30.09 386 HIS A CA 1
ATOM 3026 C C . HIS A 1 386 ? 21.123 -16.506 36.785 1.00 30.09 386 HIS A C 1
ATOM 3028 O O . HIS A 1 386 ? 20.357 -15.594 37.100 1.00 30.09 386 HIS A O 1
ATOM 3034 N N . PRO A 1 387 ? 22.443 -16.290 36.608 1.00 32.31 387 PRO A N 1
ATOM 3035 C CA . PRO A 1 387 ? 23.098 -15.041 36.975 1.00 32.31 387 PRO A CA 1
ATOM 3036 C C . PRO A 1 387 ? 22.752 -13.914 35.998 1.00 32.31 387 PRO A C 1
ATOM 3038 O O . PRO A 1 387 ? 22.721 -14.100 34.785 1.00 32.31 387 PRO A O 1
ATOM 3041 N N . SER A 1 388 ? 22.511 -12.740 36.570 1.00 31.59 388 SER A N 1
ATOM 3042 C CA . SER A 1 388 ? 22.177 -11.487 35.903 1.00 31.59 388 SER A CA 1
ATOM 3043 C C . SER A 1 388 ? 23.308 -10.990 34.997 1.00 31.59 388 SER A C 1
ATOM 3045 O O . SER A 1 388 ? 24.334 -10.525 35.498 1.00 31.59 388 SER A O 1
ATOM 3047 N N . GLU A 1 389 ? 23.096 -11.032 33.682 1.00 33.03 389 GLU A N 1
ATOM 3048 C CA . GLU A 1 389 ? 23.814 -10.170 32.741 1.00 33.03 389 GLU A CA 1
ATOM 3049 C C . GLU A 1 389 ? 23.268 -8.737 32.844 1.00 33.03 389 GLU A C 1
ATOM 3051 O O . GLU A 1 389 ? 22.063 -8.505 32.964 1.00 33.03 389 GLU A O 1
ATOM 3056 N N . GLU A 1 390 ? 24.180 -7.769 32.861 1.00 30.55 390 GLU A N 1
ATOM 3057 C CA . GLU A 1 390 ? 23.890 -6.344 32.989 1.00 30.55 390 GLU A CA 1
ATOM 3058 C C . GLU A 1 390 ? 23.094 -5.835 31.772 1.00 30.55 390 GLU A C 1
ATOM 3060 O O . GLU A 1 390 ? 23.632 -5.642 30.683 1.00 30.55 390 GLU A O 1
ATOM 3065 N N . VAL A 1 391 ? 21.792 -5.597 31.960 1.00 32.84 391 VAL A N 1
ATOM 3066 C CA . VAL A 1 391 ? 20.904 -5.010 30.947 1.00 32.84 391 VAL A CA 1
ATOM 3067 C C . VAL A 1 391 ? 21.163 -3.507 30.857 1.00 32.84 391 VAL A C 1
ATOM 3069 O O . VAL A 1 391 ? 20.806 -2.742 31.755 1.00 32.84 391 VAL A O 1
ATOM 3072 N N . SER A 1 392 ? 21.765 -3.080 29.750 1.00 32.00 392 SER A N 1
ATOM 3073 C CA . SER A 1 392 ? 21.864 -1.676 29.356 1.00 32.00 392 SER A CA 1
ATOM 3074 C C . SER A 1 392 ? 21.262 -1.475 27.960 1.00 32.00 392 SER A C 1
ATOM 3076 O O . SER A 1 392 ? 21.436 -2.309 27.077 1.00 32.00 392 SER A O 1
ATOM 3078 N N . SER A 1 393 ? 20.577 -0.338 27.789 1.00 36.66 393 SER A N 1
ATOM 3079 C CA . SER A 1 393 ? 19.828 0.151 26.613 1.00 36.66 393 SER A CA 1
ATOM 3080 C C . SER A 1 393 ? 18.390 -0.375 26.439 1.00 36.66 393 SER A C 1
ATOM 3082 O O . SER A 1 393 ? 18.076 -1.535 26.672 1.00 36.66 393 SER A O 1
ATOM 3084 N N . SER A 1 394 ? 17.480 0.537 26.090 1.00 42.81 394 SER A N 1
ATOM 3085 C CA . SER A 1 394 ? 16.083 0.271 25.734 1.00 42.81 394 SER A CA 1
ATOM 3086 C C . SER A 1 394 ? 15.994 -0.789 24.629 1.00 42.81 394 SER A C 1
ATOM 3088 O O . SER A 1 394 ? 16.525 -0.560 23.546 1.00 42.81 394 SER A O 1
ATOM 3090 N N . ASN A 1 395 ? 15.315 -1.914 24.873 1.00 54.38 395 ASN A N 1
ATOM 3091 C CA . ASN A 1 395 ? 15.163 -3.004 23.900 1.00 54.38 395 ASN A CA 1
ATOM 3092 C C . ASN A 1 395 ? 14.251 -2.586 22.728 1.00 54.38 395 ASN A C 1
ATOM 3094 O O . ASN A 1 395 ? 13.066 -2.922 22.695 1.00 54.38 395 ASN A O 1
ATOM 3098 N N . SER A 1 396 ? 14.785 -1.846 21.755 1.00 63.84 396 SER A N 1
ATOM 3099 C CA . SER A 1 396 ? 14.148 -1.680 20.448 1.00 63.84 396 SER A CA 1
ATOM 3100 C C . SER A 1 396 ? 14.391 -2.932 19.609 1.00 63.84 396 SER A C 1
ATOM 3102 O O . SER A 1 396 ? 15.538 -3.284 19.337 1.00 63.84 396 SER A O 1
ATOM 3104 N N . ARG A 1 397 ? 13.319 -3.606 19.193 1.00 79.88 397 ARG A N 1
ATOM 3105 C CA . ARG A 1 397 ? 13.361 -4.750 18.274 1.00 79.88 397 ARG A CA 1
ATOM 3106 C C . ARG A 1 397 ? 12.901 -4.324 16.888 1.00 79.88 397 ARG A C 1
ATOM 3108 O O . ARG A 1 397 ? 11.927 -3.591 16.759 1.00 79.88 397 ARG A O 1
ATOM 3115 N N . SER A 1 398 ? 13.562 -4.825 15.854 1.00 87.19 398 SER A N 1
ATOM 3116 C CA . SER A 1 398 ? 13.122 -4.660 14.469 1.00 87.19 398 SER A CA 1
ATOM 3117 C C . SER A 1 398 ? 12.345 -5.897 14.036 1.00 87.19 398 SER A C 1
ATOM 3119 O O . SER A 1 398 ? 12.831 -7.018 14.167 1.00 87.19 398 SER A O 1
ATOM 3121 N N . LEU A 1 399 ? 11.129 -5.692 13.541 1.00 89.31 399 LEU A N 1
ATOM 3122 C CA . LEU A 1 399 ? 10.215 -6.742 13.113 1.00 89.31 399 LEU A CA 1
ATOM 3123 C C . LEU A 1 399 ? 9.888 -6.577 11.633 1.00 89.31 399 LEU A C 1
ATOM 3125 O O . LEU A 1 399 ? 9.632 -5.466 11.167 1.00 89.31 399 LEU A O 1
ATOM 3129 N N . VAL A 1 400 ? 9.835 -7.692 10.910 1.00 93.06 400 VAL A N 1
ATOM 3130 C CA . VAL A 1 400 ? 9.458 -7.713 9.496 1.00 93.06 400 VAL A CA 1
ATOM 3131 C C . VAL A 1 400 ? 8.319 -8.693 9.307 1.00 93.06 400 VAL A C 1
ATOM 3133 O O . VAL A 1 400 ? 8.385 -9.839 9.751 1.00 93.06 400 VAL A O 1
ATOM 3136 N N . VAL A 1 401 ? 7.261 -8.219 8.655 1.00 95.19 401 VAL A N 1
ATOM 3137 C CA . VAL A 1 401 ? 6.095 -9.026 8.298 1.00 95.19 401 VAL A CA 1
ATOM 3138 C C . VAL A 1 401 ? 5.995 -9.060 6.785 1.00 95.19 401 VAL A C 1
ATOM 3140 O O . VAL A 1 401 ? 5.949 -8.005 6.153 1.00 95.19 401 VAL A O 1
ATOM 3143 N N . GLY A 1 402 ? 5.947 -10.258 6.211 1.00 95.94 402 GLY A N 1
ATOM 3144 C CA . GLY A 1 402 ? 5.974 -10.465 4.767 1.00 95.94 402 GLY A CA 1
ATOM 3145 C C . GLY A 1 402 ? 4.897 -11.423 4.281 1.00 95.94 402 GLY A C 1
ATOM 3146 O O . GLY A 1 402 ? 4.600 -12.418 4.934 1.00 95.94 402 GLY A O 1
ATOM 3147 N N . LEU A 1 403 ? 4.302 -11.130 3.127 1.00 96.25 403 LEU A N 1
ATOM 3148 C CA . LEU A 1 403 ? 3.407 -12.027 2.405 1.00 96.25 403 LEU A CA 1
ATOM 3149 C C . LEU A 1 403 ? 4.113 -12.533 1.149 1.00 96.25 403 LEU A C 1
ATOM 3151 O O . LEU A 1 403 ? 4.475 -11.749 0.268 1.00 96.25 403 LEU A O 1
ATOM 3155 N N . SER A 1 404 ? 4.258 -13.849 1.047 1.00 94.62 404 SER A N 1
ATOM 3156 C CA . SER A 1 404 ? 4.875 -14.484 -0.109 1.00 94.62 404 SER A CA 1
ATOM 3157 C C . SER A 1 404 ? 3.920 -14.576 -1.299 1.00 94.62 404 SER A C 1
ATOM 3159 O O . SER A 1 404 ? 2.691 -14.533 -1.168 1.00 94.62 404 SER A O 1
ATOM 3161 N N . SER A 1 405 ? 4.477 -14.794 -2.492 1.00 91.06 405 SER A N 1
ATOM 3162 C CA . SER A 1 405 ? 3.698 -15.058 -3.713 1.00 91.06 405 SER A CA 1
ATOM 3163 C C . SER A 1 405 ? 2.827 -16.322 -3.616 1.00 91.06 405 SER A C 1
ATOM 3165 O O . SER A 1 405 ? 1.849 -16.459 -4.351 1.00 91.06 405 SER A O 1
ATOM 3167 N N . ARG A 1 406 ? 3.126 -17.220 -2.666 1.00 93.00 406 ARG A N 1
ATOM 3168 C CA . ARG A 1 406 ? 2.347 -18.430 -2.351 1.00 93.00 406 ARG A CA 1
ATOM 3169 C C . ARG A 1 406 ? 1.238 -18.188 -1.328 1.00 93.00 406 ARG A C 1
ATOM 3171 O O . ARG A 1 406 ? 0.662 -19.151 -0.830 1.00 93.00 406 ARG A O 1
ATOM 3178 N N . SER A 1 407 ? 0.924 -16.925 -1.026 1.00 94.50 407 SER A N 1
ATOM 3179 C CA . SER A 1 407 ? -0.105 -16.537 -0.052 1.00 94.50 407 SER A CA 1
ATOM 3180 C C . SER A 1 407 ? 0.210 -16.962 1.387 1.00 94.50 407 SER A C 1
ATOM 3182 O O . SER A 1 407 ? -0.707 -17.181 2.178 1.00 94.50 407 SER A O 1
ATOM 3184 N N . ARG A 1 408 ? 1.495 -17.073 1.745 1.00 95.62 408 ARG A N 1
ATOM 3185 C CA . ARG A 1 408 ? 1.932 -17.356 3.118 1.00 95.62 408 ARG A CA 1
ATOM 3186 C C . ARG A 1 408 ? 2.379 -16.070 3.797 1.00 95.62 408 ARG A C 1
ATOM 3188 O O . ARG A 1 408 ? 3.206 -15.348 3.252 1.00 95.62 408 ARG A O 1
ATOM 3195 N N . LEU A 1 409 ? 1.796 -15.779 4.953 1.00 96.50 409 LEU A N 1
ATOM 3196 C CA . LEU A 1 409 ? 2.090 -14.604 5.764 1.00 96.50 409 LEU A CA 1
ATOM 3197 C C . LEU A 1 409 ? 3.066 -14.990 6.874 1.00 96.50 409 LEU A C 1
ATOM 3199 O O . LEU A 1 409 ? 2.765 -15.878 7.672 1.00 96.50 409 LEU A O 1
ATOM 3203 N N . TYR A 1 410 ? 4.192 -14.295 6.932 1.00 95.50 410 TYR A N 1
ATOM 3204 C CA . TYR A 1 410 ? 5.294 -14.529 7.852 1.00 95.50 410 TYR A CA 1
ATOM 3205 C C . TYR A 1 410 ? 5.559 -13.314 8.733 1.00 95.50 410 TYR A C 1
ATOM 3207 O O . TYR A 1 410 ? 5.294 -12.180 8.336 1.00 95.50 410 TYR A O 1
ATOM 3215 N N . CYS A 1 411 ? 6.117 -13.560 9.911 1.00 93.62 411 CYS A N 1
ATOM 3216 C CA . CYS A 1 411 ? 6.692 -12.556 10.795 1.00 93.62 411 CYS A CA 1
ATOM 3217 C C . CYS A 1 411 ? 8.029 -13.086 11.319 1.00 93.62 411 CYS A C 1
ATOM 3219 O O . CYS A 1 411 ? 8.043 -14.005 12.145 1.00 93.62 411 CYS A O 1
ATOM 3221 N N . GLY A 1 412 ? 9.136 -12.561 10.788 1.00 90.06 412 GLY A N 1
ATOM 3222 C CA . GLY A 1 412 ? 10.427 -13.254 10.843 1.00 90.06 412 GLY A CA 1
ATOM 3223 C C . GLY A 1 412 ? 10.277 -14.685 10.318 1.00 90.06 412 GLY A C 1
ATOM 3224 O O . GLY A 1 412 ? 9.658 -14.922 9.275 1.00 90.06 412 GLY A O 1
ATOM 3225 N N . GLU A 1 413 ? 10.721 -15.663 11.104 1.00 89.44 413 GLU A N 1
ATOM 3226 C CA . GLU A 1 413 ? 10.602 -17.078 10.738 1.00 89.44 413 GLU A CA 1
ATOM 3227 C C . GLU A 1 413 ? 9.218 -17.700 11.033 1.00 89.44 413 GLU A C 1
ATOM 3229 O O . GLU A 1 413 ? 8.942 -18.845 10.668 1.00 89.44 413 GLU A O 1
ATOM 3234 N N . ARG A 1 414 ? 8.306 -16.974 11.693 1.00 91.50 414 ARG A N 1
ATOM 3235 C CA . ARG A 1 414 ? 7.006 -17.520 12.121 1.00 91.50 414 ARG A CA 1
ATOM 3236 C C . ARG A 1 414 ? 5.984 -17.451 10.994 1.00 91.50 414 ARG A C 1
ATOM 3238 O O . ARG A 1 414 ? 5.683 -16.371 10.489 1.00 91.50 414 ARG A O 1
ATOM 3245 N N . LEU A 1 415 ? 5.384 -18.589 10.642 1.00 94.00 415 LEU A N 1
ATOM 3246 C CA . LEU A 1 415 ? 4.241 -18.643 9.727 1.00 94.00 415 LEU A CA 1
ATOM 3247 C C . LEU A 1 415 ? 2.958 -18.247 10.470 1.00 94.00 415 LEU A C 1
ATOM 3249 O O . LEU A 1 415 ? 2.426 -19.028 11.253 1.00 94.00 415 LEU A O 1
ATOM 3253 N N . LEU A 1 416 ? 2.439 -17.054 10.187 1.00 93.62 416 LEU A N 1
ATOM 3254 C CA . LEU A 1 416 ? 1.208 -16.536 10.791 1.00 93.62 416 LEU A CA 1
ATOM 3255 C C . LEU A 1 416 ? -0.056 -17.057 10.099 1.00 93.62 416 LEU A C 1
ATOM 3257 O O . LEU A 1 416 ? -1.099 -17.251 10.721 1.00 93.62 416 LEU A O 1
ATOM 3261 N N . SER A 1 417 ? 0.009 -17.245 8.781 1.00 93.81 417 SER A N 1
ATOM 3262 C CA . SER A 1 417 ? -1.088 -17.807 7.994 1.00 93.81 417 SER A CA 1
ATOM 3263 C C . SER A 1 417 ? -0.555 -18.449 6.723 1.00 93.81 417 SER A C 1
ATOM 3265 O O . SER A 1 417 ? 0.288 -17.881 6.036 1.00 93.81 417 SER A O 1
ATOM 3267 N N . ASN A 1 418 ? -1.076 -19.621 6.369 1.00 93.44 418 ASN A N 1
ATOM 3268 C CA . ASN A 1 418 ? -0.707 -20.327 5.140 1.00 93.44 418 ASN A CA 1
ATOM 3269 C C . ASN A 1 418 ? -1.511 -19.883 3.904 1.00 93.44 418 ASN A C 1
ATOM 3271 O O . ASN A 1 418 ? -1.223 -20.349 2.801 1.00 93.44 418 ASN A O 1
ATOM 3275 N N . ALA A 1 419 ? -2.536 -19.047 4.092 1.00 94.31 419 ALA A N 1
ATOM 3276 C CA . ALA A 1 419 ? -3.482 -18.667 3.053 1.00 94.31 419 ALA A CA 1
ATOM 3277 C C . ALA A 1 419 ? -4.028 -17.254 3.308 1.00 94.31 419 ALA A C 1
ATOM 3279 O O . ALA A 1 419 ? -5.179 -17.081 3.713 1.00 94.31 419 ALA A O 1
ATOM 3280 N N . ALA A 1 420 ? -3.212 -16.233 3.059 1.00 95.25 420 ALA A N 1
ATOM 3281 C CA . ALA A 1 420 ? -3.579 -14.822 3.155 1.00 95.25 420 ALA A CA 1
ATOM 3282 C C . ALA A 1 420 ? -3.562 -14.138 1.778 1.00 95.25 420 ALA A C 1
ATOM 3284 O O . ALA A 1 420 ? -2.670 -14.364 0.968 1.00 95.25 420 ALA A O 1
ATOM 3285 N N . SER A 1 421 ? -4.547 -13.281 1.502 1.00 93.94 421 SER A N 1
ATOM 3286 C CA . SER A 1 421 ? -4.633 -12.528 0.240 1.00 93.94 421 SER A CA 1
ATOM 3287 C C . SER A 1 421 ? -3.959 -11.160 0.297 1.00 93.94 421 SER A C 1
ATOM 3289 O O . SER A 1 421 ? -3.520 -10.632 -0.724 1.00 93.94 421 SER A O 1
ATOM 3291 N N . THR A 1 422 ? -3.987 -10.538 1.474 1.00 95.00 422 THR A N 1
ATOM 3292 C CA . THR A 1 422 ? -3.548 -9.163 1.749 1.00 95.00 422 THR A CA 1
ATOM 3293 C C . THR A 1 422 ? -3.376 -8.991 3.246 1.00 95.00 422 THR A C 1
ATOM 3295 O O . THR A 1 422 ? -4.147 -9.583 4.009 1.00 95.00 422 THR A O 1
ATOM 3298 N N . PHE A 1 423 ? -2.472 -8.107 3.650 1.00 95.75 423 PHE A N 1
ATOM 3299 C CA . PHE A 1 423 ? -2.291 -7.715 5.040 1.00 95.75 423 PHE A CA 1
ATOM 3300 C C . PHE A 1 423 ? -1.973 -6.222 5.152 1.00 95.75 423 PHE A C 1
ATOM 3302 O O . PHE A 1 423 ? -1.498 -5.613 4.197 1.00 95.75 423 PHE A O 1
ATOM 3309 N N . ILE A 1 424 ? -2.265 -5.639 6.312 1.00 93.81 424 ILE A N 1
ATOM 3310 C CA . ILE A 1 424 ? -1.914 -4.267 6.682 1.00 93.81 424 ILE A CA 1
ATOM 3311 C C . ILE A 1 424 ? -1.425 -4.288 8.128 1.00 93.81 424 ILE A C 1
ATOM 3313 O O . ILE A 1 424 ? -2.126 -4.783 9.016 1.00 93.81 424 ILE A O 1
ATOM 3317 N N . LEU A 1 425 ? -0.245 -3.716 8.368 1.00 91.00 425 LEU A N 1
ATOM 3318 C CA . LEU A 1 425 ? 0.180 -3.337 9.713 1.00 91.00 425 LEU A CA 1
ATOM 3319 C C . LEU A 1 425 ? -0.430 -1.989 10.066 1.00 91.00 425 LEU A C 1
ATOM 3321 O O . LEU A 1 425 ? -0.234 -1.014 9.348 1.00 91.00 425 LEU A O 1
ATOM 3325 N N . SER A 1 426 ? -1.147 -1.917 11.183 1.00 89.06 426 SER A N 1
ATOM 3326 C CA . SER A 1 426 ? -1.662 -0.659 11.709 1.00 89.06 426 SER A CA 1
ATOM 3327 C C . SER A 1 426 ? -1.092 -0.396 13.101 1.00 89.06 426 SER A C 1
ATOM 3329 O O . SER A 1 426 ? -1.701 -0.796 14.096 1.00 89.06 426 SER A O 1
ATOM 3331 N N . PRO A 1 427 ? 0.057 0.301 13.195 1.00 83.25 427 PRO A N 1
ATOM 3332 C CA . PRO A 1 427 ? 0.627 0.728 14.471 1.00 83.25 427 PRO A CA 1
ATOM 3333 C C . PRO A 1 427 ? -0.353 1.557 15.311 1.00 83.25 427 PRO A C 1
ATOM 3335 O O . PRO A 1 427 ? -0.448 1.359 16.518 1.00 83.25 427 PRO A O 1
ATOM 3338 N N . ALA A 1 428 ? -1.140 2.428 14.664 1.00 80.62 428 ALA A N 1
ATOM 3339 C CA . ALA A 1 428 ? -2.144 3.263 15.327 1.00 80.62 428 ALA A CA 1
ATOM 3340 C C . ALA A 1 428 ? -3.225 2.444 16.056 1.00 80.62 428 ALA A C 1
ATOM 3342 O O . ALA A 1 428 ? -3.661 2.837 17.134 1.00 80.62 428 ALA A O 1
ATOM 3343 N N . HIS A 1 429 ? -3.632 1.305 15.485 1.00 84.69 429 HIS A N 1
ATOM 3344 C CA . HIS A 1 429 ? -4.613 0.396 16.092 1.00 84.69 429 HIS A CA 1
ATOM 3345 C C . HIS A 1 429 ? -3.976 -0.780 16.831 1.00 84.69 429 HIS A C 1
ATOM 3347 O O . HIS A 1 429 ? -4.693 -1.568 17.431 1.00 84.69 429 HIS A O 1
ATOM 3353 N N . ARG A 1 430 ? -2.644 -0.897 16.809 1.00 88.06 430 ARG A N 1
ATOM 3354 C CA . ARG A 1 430 ? -1.875 -1.982 17.436 1.00 88.06 430 ARG A CA 1
ATOM 3355 C C . ARG A 1 430 ? -2.199 -3.382 16.897 1.00 88.06 430 ARG A C 1
ATOM 3357 O O . ARG A 1 430 ? -2.043 -4.367 17.615 1.00 88.06 430 ARG A O 1
ATOM 3364 N N . PHE A 1 431 ? -2.585 -3.488 15.622 1.00 91.06 431 PHE A N 1
ATOM 3365 C CA . PHE A 1 431 ? -2.884 -4.773 14.976 1.00 91.06 431 PHE A CA 1
ATOM 3366 C C . PHE A 1 431 ? -2.117 -4.988 13.674 1.00 91.06 431 PHE A C 1
ATOM 3368 O O . PHE A 1 431 ? -2.009 -4.093 12.833 1.00 91.06 431 PHE A O 1
ATOM 3375 N N . LEU A 1 432 ? -1.712 -6.235 13.455 1.00 94.25 432 LEU A N 1
ATOM 3376 C CA . LEU A 1 432 ? -1.575 -6.820 12.129 1.00 94.25 432 LEU A CA 1
ATOM 3377 C C . LEU A 1 432 ? -2.946 -7.347 11.702 1.00 94.25 432 LEU A C 1
ATOM 3379 O O . LEU A 1 432 ? -3.538 -8.176 12.387 1.00 94.25 432 LEU A O 1
ATOM 3383 N N . SER A 1 433 ? -3.455 -6.886 10.564 1.00 95.25 433 SER A N 1
ATOM 3384 C CA . SER A 1 433 ? -4.729 -7.366 10.020 1.00 95.25 433 SER A CA 1
ATOM 3385 C C . SER A 1 433 ? -4.527 -8.005 8.660 1.00 95.25 433 SER A C 1
ATOM 3387 O O . SER A 1 433 ? -3.782 -7.475 7.838 1.00 95.25 433 SER A O 1
ATOM 3389 N N . TYR A 1 434 ? -5.215 -9.107 8.386 1.00 96.12 434 TYR A N 1
ATOM 3390 C CA . TYR A 1 434 ? -5.113 -9.796 7.100 1.00 96.12 434 TYR A CA 1
ATOM 3391 C C . TYR A 1 434 ? -6.420 -10.479 6.714 1.00 96.12 434 TYR A C 1
ATOM 3393 O O . TYR A 1 434 ? -7.266 -10.770 7.559 1.00 96.12 434 TYR A O 1
ATOM 3401 N N . VAL A 1 435 ? -6.590 -10.727 5.416 1.00 96.50 435 VAL A N 1
ATOM 3402 C CA . VAL A 1 435 ? -7.740 -11.467 4.883 1.00 96.50 435 VAL A CA 1
ATOM 3403 C C . VAL A 1 435 ? -7.290 -12.854 4.449 1.00 96.50 435 VAL A C 1
ATOM 3405 O O . VAL A 1 435 ? -6.296 -12.987 3.736 1.00 96.50 435 VAL A O 1
ATOM 3408 N N . THR A 1 436 ? -8.011 -13.888 4.882 1.00 95.25 436 THR A N 1
ATOM 3409 C CA . THR A 1 436 ? -7.730 -15.276 4.512 1.00 95.25 436 THR A CA 1
ATOM 3410 C C . THR A 1 436 ? -8.329 -15.647 3.160 1.00 95.25 436 THR A C 1
ATOM 3412 O O . THR A 1 436 ? -9.412 -15.197 2.775 1.00 95.25 436 THR A O 1
ATOM 3415 N N . LEU A 1 437 ? -7.638 -16.525 2.442 1.00 92.94 437 LEU A N 1
ATOM 3416 C CA . LEU A 1 437 ? -8.135 -17.192 1.245 1.00 92.94 437 LEU A CA 1
ATOM 3417 C C . LEU A 1 437 ? -8.861 -18.492 1.618 1.00 92.94 437 LEU A C 1
ATOM 3419 O O . LEU A 1 437 ? -8.624 -19.082 2.666 1.00 92.94 437 LEU A O 1
ATOM 3423 N N . GLY A 1 438 ? -9.739 -18.963 0.731 1.00 88.31 438 GLY A N 1
ATOM 3424 C CA . GLY A 1 438 ? -10.419 -20.253 0.877 1.00 88.31 438 GLY A CA 1
ATOM 3425 C C . GLY A 1 438 ? -11.941 -20.165 0.796 1.00 88.31 438 GLY A C 1
ATOM 3426 O O . GLY A 1 438 ? -12.504 -19.194 0.289 1.00 88.31 438 GLY A O 1
ATOM 3427 N N . SER A 1 439 ? -12.615 -21.222 1.255 1.00 87.19 439 SER A N 1
ATOM 3428 C CA . SER A 1 439 ? -14.083 -21.324 1.257 1.00 87.19 439 SER A CA 1
ATOM 3429 C C . SER A 1 439 ? -14.737 -20.437 2.320 1.00 87.19 439 SER A C 1
ATOM 3431 O O . SER A 1 439 ? -15.835 -19.933 2.098 1.00 87.19 439 SER A O 1
ATOM 3433 N N . ARG A 1 440 ? -14.050 -20.213 3.446 1.00 90.19 440 ARG A N 1
ATOM 3434 C CA . ARG A 1 440 ? -14.440 -19.296 4.525 1.00 90.19 440 ARG A CA 1
ATOM 3435 C C . ARG A 1 440 ? -13.416 -18.168 4.628 1.00 90.19 440 ARG A C 1
ATOM 3437 O O . ARG A 1 440 ? -12.524 -18.207 5.467 1.00 90.19 440 ARG A O 1
ATOM 3444 N N . SER A 1 441 ? -13.524 -17.193 3.730 1.00 93.88 441 SER A N 1
ATOM 3445 C CA . SER A 1 441 ? -12.662 -16.009 3.763 1.00 93.88 441 SER A CA 1
ATOM 3446 C C . SER A 1 441 ? -13.029 -15.138 4.962 1.00 93.88 441 SER A C 1
ATOM 3448 O O . SER A 1 441 ? -14.208 -14.878 5.221 1.00 93.88 441 SER A O 1
ATOM 3450 N N . GLN A 1 442 ? -12.021 -14.730 5.723 1.00 95.44 442 GLN A N 1
ATOM 3451 C CA . GLN A 1 442 ? -12.180 -14.005 6.975 1.00 95.44 442 GLN A CA 1
ATOM 3452 C C . GLN A 1 442 ? -11.158 -12.881 7.083 1.00 95.44 442 GLN A C 1
ATOM 3454 O O . GLN A 1 442 ? -10.004 -13.047 6.706 1.00 95.44 442 GLN A O 1
ATOM 3459 N N . LEU A 1 443 ? -11.581 -11.757 7.647 1.00 96.31 443 LEU A N 1
ATOM 3460 C CA . LEU A 1 443 ? -10.709 -10.700 8.135 1.00 96.31 443 LEU A CA 1
ATOM 3461 C C . LEU A 1 443 ? -10.295 -11.034 9.575 1.00 96.31 443 LEU A C 1
ATOM 3463 O O . LEU A 1 443 ? -11.160 -11.165 10.447 1.00 96.31 443 LEU A O 1
ATOM 3467 N N . ARG A 1 444 ? -8.987 -11.177 9.798 1.00 95.06 444 ARG A N 1
ATOM 3468 C CA . ARG A 1 444 ? -8.359 -11.552 11.073 1.00 95.06 444 ARG A CA 1
ATOM 3469 C C . ARG A 1 444 ? -7.457 -10.443 11.599 1.00 95.06 444 ARG A C 1
ATOM 3471 O O . ARG A 1 444 ? -6.964 -9.628 10.818 1.00 95.06 444 ARG A O 1
ATOM 3478 N N . PHE A 1 445 ? -7.239 -10.455 12.911 1.00 94.62 445 PHE A N 1
ATOM 3479 C CA . PHE A 1 445 ? -6.460 -9.469 13.654 1.00 94.62 445 PHE A CA 1
ATOM 3480 C C . PHE A 1 445 ? -5.501 -10.194 14.594 1.00 94.62 445 PHE A C 1
ATOM 3482 O O . PHE A 1 445 ? -5.934 -11.065 15.334 1.00 94.62 445 PHE A O 1
ATOM 3489 N N . ILE A 1 446 ? -4.221 -9.831 14.564 1.00 93.25 446 ILE A N 1
ATOM 3490 C CA . ILE A 1 446 ? -3.210 -10.271 15.529 1.00 93.25 446 ILE A CA 1
ATOM 3491 C C . ILE A 1 446 ? -2.677 -9.013 16.227 1.00 93.25 446 ILE A C 1
ATOM 3493 O O . ILE A 1 446 ? -2.209 -8.106 15.528 1.00 93.25 446 ILE A O 1
ATOM 3497 N N . PRO A 1 447 ? -2.759 -8.903 17.564 1.00 91.19 447 PRO A N 1
ATOM 3498 C CA . PRO A 1 447 ? -2.142 -7.798 18.293 1.00 91.19 447 PRO A CA 1
ATOM 3499 C C . PRO A 1 447 ? -0.637 -7.738 18.023 1.00 91.19 447 PRO A C 1
ATOM 3501 O O . PRO A 1 447 ? 0.040 -8.764 18.062 1.00 91.19 447 PRO A O 1
ATOM 3504 N N . LEU A 1 448 ? -0.091 -6.542 17.782 1.00 88.75 448 LEU A N 1
ATOM 3505 C CA . LEU A 1 448 ? 1.341 -6.396 17.474 1.00 88.75 448 LEU A CA 1
ATOM 3506 C C . LEU A 1 448 ? 2.237 -6.888 18.619 1.00 88.75 448 LEU A C 1
ATOM 3508 O O . LEU A 1 448 ? 3.282 -7.478 18.360 1.00 88.75 448 LEU A O 1
ATOM 3512 N N . ASN A 1 449 ? 1.803 -6.700 19.867 1.00 85.19 449 ASN A N 1
ATOM 3513 C CA . ASN A 1 449 ? 2.555 -7.116 21.052 1.00 85.19 449 ASN A CA 1
ATOM 3514 C C . ASN A 1 449 ? 2.664 -8.645 21.181 1.00 85.19 449 ASN A C 1
ATOM 3516 O O . ASN A 1 449 ? 3.616 -9.135 21.777 1.00 85.19 449 ASN A O 1
ATOM 3520 N N . ASN A 1 450 ? 1.731 -9.396 20.592 1.00 86.12 450 ASN A N 1
ATOM 3521 C CA . ASN A 1 450 ? 1.674 -10.852 20.704 1.00 86.12 450 ASN A CA 1
ATOM 3522 C C . ASN A 1 450 ? 2.210 -11.568 19.453 1.00 86.12 450 ASN A C 1
ATOM 3524 O O . ASN A 1 450 ? 2.140 -12.791 19.360 1.00 86.12 450 ASN A O 1
ATOM 3528 N N . LEU A 1 451 ? 2.772 -10.839 18.479 1.00 86.50 451 LEU A N 1
ATOM 3529 C CA . LEU A 1 451 ? 3.338 -11.449 17.267 1.00 86.50 451 LEU A CA 1
ATOM 3530 C C . LEU A 1 451 ? 4.464 -12.444 17.579 1.00 86.50 451 LEU A C 1
ATOM 3532 O O . LEU A 1 451 ? 4.597 -13.454 16.891 1.00 86.50 451 LEU A O 1
ATOM 3536 N N . ALA A 1 452 ? 5.251 -12.184 18.627 1.00 82.69 452 ALA A N 1
ATOM 3537 C CA . ALA A 1 452 ? 6.334 -13.069 19.053 1.00 82.69 452 ALA A CA 1
ATOM 3538 C C . ALA A 1 452 ? 5.834 -14.370 19.711 1.00 82.69 452 ALA A C 1
ATOM 3540 O O . ALA A 1 452 ? 6.522 -15.391 19.641 1.00 82.69 452 ALA A O 1
ATOM 3541 N N . GLU A 1 453 ? 4.648 -14.326 20.323 1.00 85.56 453 GLU A N 1
ATOM 3542 C CA . GLU A 1 453 ? 4.004 -15.433 21.044 1.00 85.56 453 GLU A CA 1
ATOM 3543 C C . GLU A 1 453 ? 3.153 -16.318 20.128 1.00 85.56 453 GLU A C 1
ATOM 3545 O O . GLU A 1 453 ? 2.699 -17.383 20.541 1.00 85.56 453 GLU A O 1
ATOM 3550 N N . PHE A 1 454 ? 2.922 -15.889 18.884 1.00 87.19 454 PHE A N 1
ATOM 3551 C CA . PHE A 1 454 ? 2.125 -16.640 17.928 1.00 87.19 454 PHE A CA 1
ATOM 3552 C C . PHE A 1 454 ? 2.772 -18.001 17.641 1.00 87.19 454 PHE A C 1
ATOM 3554 O O . PHE A 1 454 ? 3.838 -18.066 17.025 1.00 87.19 454 PHE A O 1
ATOM 3561 N N . ASP A 1 455 ? 2.104 -19.082 18.049 1.00 87.12 455 ASP A N 1
ATOM 3562 C CA . ASP A 1 455 ? 2.539 -20.453 17.763 1.00 87.12 455 ASP A CA 1
ATOM 3563 C C . ASP A 1 455 ? 2.211 -20.854 16.306 1.00 87.12 455 ASP A C 1
ATOM 3565 O O . ASP A 1 455 ? 1.038 -21.010 15.966 1.00 87.12 455 ASP A O 1
ATOM 3569 N N . PRO A 1 456 ? 3.206 -21.074 15.424 1.00 85.94 456 PRO A N 1
ATOM 3570 C CA . PRO A 1 456 ? 2.956 -21.464 14.035 1.00 85.94 456 PRO A CA 1
ATOM 3571 C C . PRO A 1 456 ? 2.313 -22.853 13.872 1.00 85.94 456 PRO A C 1
ATOM 3573 O O . PRO A 1 456 ? 1.827 -23.175 12.785 1.00 85.94 456 PRO A O 1
ATOM 3576 N N . LEU A 1 457 ? 2.351 -23.700 14.907 1.00 86.25 457 LEU A N 1
ATOM 3577 C CA . LEU A 1 457 ? 1.800 -25.059 14.889 1.00 86.25 457 LEU A CA 1
ATOM 3578 C C . LEU A 1 457 ? 0.308 -25.075 15.226 1.00 86.25 457 LEU A C 1
ATOM 3580 O O . LEU A 1 457 ? -0.444 -25.874 14.663 1.00 86.25 457 LEU A O 1
ATOM 3584 N N . LEU A 1 458 ? -0.118 -24.175 16.112 1.00 77.88 458 LEU A N 1
ATOM 3585 C CA . LEU A 1 458 ? -1.519 -23.928 16.420 1.00 77.88 458 LEU A CA 1
ATOM 3586 C C . LEU A 1 458 ? -2.053 -22.994 15.339 1.00 77.88 458 LEU A C 1
ATOM 3588 O O . LEU A 1 458 ? -1.857 -21.778 15.383 1.00 77.88 458 LEU A O 1
ATOM 3592 N N . GLY A 1 459 ? -2.679 -23.583 14.315 1.00 71.56 459 GLY A N 1
ATOM 3593 C CA . GLY A 1 459 ? -3.267 -22.837 13.206 1.00 71.56 459 GLY A CA 1
ATOM 3594 C C . GLY A 1 459 ? -4.155 -21.685 13.690 1.00 71.56 459 GLY A C 1
ATOM 3595 O O . GLY A 1 459 ? -4.562 -21.622 14.847 1.00 71.56 459 GLY A O 1
ATOM 3596 N N . SER A 1 460 ? -4.513 -20.772 12.790 1.00 72.62 460 SER A N 1
ATOM 3597 C CA . SER A 1 460 ? -5.130 -19.490 13.155 1.00 72.62 460 SER A CA 1
ATOM 3598 C C . SER A 1 460 ? -6.429 -19.566 13.983 1.00 72.62 460 SER A C 1
ATOM 3600 O O . SER A 1 460 ? -6.877 -18.537 14.463 1.00 72.62 460 SER A O 1
ATOM 3602 N N . ASP A 1 461 ? -7.082 -20.721 14.118 1.00 74.06 461 ASP A N 1
ATOM 3603 C CA . ASP A 1 461 ? -8.295 -20.889 14.939 1.00 74.06 461 ASP A CA 1
ATOM 3604 C C . ASP A 1 461 ? -8.021 -21.363 16.374 1.00 74.06 461 ASP A C 1
ATOM 3606 O O . ASP A 1 461 ? -8.842 -21.128 17.253 1.00 74.06 461 ASP A O 1
ATOM 3610 N N . GLU A 1 462 ? -6.889 -22.025 16.615 1.00 78.00 462 GLU A N 1
ATOM 3611 C CA . GLU A 1 462 ? -6.562 -22.664 17.902 1.00 78.00 462 GLU A CA 1
ATOM 3612 C C . GLU A 1 462 ? -5.501 -21.881 18.689 1.00 78.00 462 GLU A C 1
ATOM 3614 O O . GLU A 1 462 ? -5.112 -22.267 19.790 1.00 78.00 462 GLU A O 1
ATOM 3619 N N . ASN A 1 463 ? -5.018 -20.775 18.123 1.00 84.62 463 ASN A N 1
ATOM 3620 C CA . ASN A 1 463 ? -3.964 -19.970 18.715 1.00 84.62 463 ASN A CA 1
ATOM 3621 C C . ASN A 1 463 ? -4.524 -19.060 19.819 1.00 84.62 463 ASN A C 1
ATOM 3623 O O . ASN A 1 463 ? -5.328 -18.168 19.543 1.00 84.62 463 ASN A O 1
ATOM 3627 N N . LEU A 1 464 ? -4.072 -19.252 21.061 1.00 79.62 464 LEU A N 1
ATOM 3628 C CA . LEU A 1 464 ? -4.548 -18.505 22.237 1.00 79.62 464 LEU A CA 1
ATOM 3629 C C . LEU A 1 464 ? -4.322 -16.991 22.125 1.00 79.62 464 LEU A C 1
ATOM 3631 O O . LEU A 1 464 ? -5.103 -16.211 22.656 1.00 79.62 464 LEU A O 1
ATOM 3635 N N . VAL A 1 465 ? -3.309 -16.562 21.364 1.00 80.38 465 VAL A N 1
ATOM 3636 C CA . VAL A 1 465 ? -3.031 -15.143 21.072 1.00 80.38 465 VAL A CA 1
ATOM 3637 C C . VAL A 1 465 ? -4.219 -14.431 20.402 1.00 80.38 465 VAL A C 1
ATOM 3639 O O . VAL A 1 465 ? -4.327 -13.204 20.428 1.00 80.38 465 VAL A O 1
ATOM 3642 N N . LEU A 1 466 ? -5.115 -15.191 19.775 1.00 81.94 466 LEU A N 1
ATOM 3643 C CA . LEU A 1 466 ? -6.283 -14.675 19.068 1.00 81.94 466 LEU A CA 1
ATOM 3644 C C . LEU A 1 466 ? -7.550 -14.652 19.931 1.00 81.94 466 LEU A C 1
ATOM 3646 O O . LEU A 1 466 ? -8.591 -14.180 19.462 1.00 81.94 466 LEU A O 1
ATOM 3650 N N . GLU A 1 467 ? -7.485 -15.132 21.175 1.00 79.69 467 GLU A N 1
ATOM 3651 C CA . GLU A 1 467 ? -8.621 -15.114 22.092 1.00 79.69 467 GLU A CA 1
ATOM 3652 C C . GLU A 1 467 ? -9.097 -13.669 22.329 1.00 79.69 467 GLU A C 1
ATOM 3654 O O . GLU A 1 467 ? -8.315 -12.759 22.596 1.00 79.69 467 GLU A O 1
ATOM 3659 N N . GLY A 1 468 ? -10.401 -13.430 22.156 1.00 80.25 468 GLY A N 1
ATOM 3660 C CA . GLY A 1 468 ? -10.993 -12.088 22.224 1.00 80.25 468 GLY A CA 1
ATOM 3661 C C . GLY A 1 468 ? -10.934 -11.273 20.921 1.00 80.25 468 GLY A C 1
ATOM 3662 O O . GLY A 1 468 ? -11.614 -10.248 20.816 1.00 80.25 468 GLY A O 1
ATOM 3663 N N . TYR A 1 469 ? -10.222 -11.744 19.891 1.00 85.38 469 TYR A N 1
ATOM 3664 C CA . TYR A 1 469 ? -10.105 -11.095 18.576 1.00 85.38 469 TYR A CA 1
ATOM 3665 C C . TYR A 1 469 ? -10.788 -11.899 17.463 1.00 85.38 469 TYR A C 1
ATOM 3667 O O . TYR A 1 469 ? -10.215 -12.169 16.406 1.00 85.38 469 TYR A O 1
ATOM 3675 N N . GLU A 1 470 ? -12.054 -12.244 17.702 1.00 86.25 470 GLU A N 1
ATOM 3676 C CA . GLU A 1 470 ? -12.867 -13.083 16.817 1.00 86.25 470 GLU A CA 1
ATOM 3677 C C . GLU A 1 470 ? -12.850 -12.619 15.343 1.00 86.25 470 GLU A C 1
ATOM 3679 O O . GLU A 1 470 ? -13.060 -11.429 15.049 1.00 86.25 470 GLU A O 1
ATOM 3684 N N . PRO A 1 471 ? -12.656 -13.547 14.387 1.00 90.81 471 PRO A N 1
ATOM 3685 C CA . PRO A 1 471 ? -12.577 -13.222 12.974 1.00 90.81 471 PRO A CA 1
ATOM 3686 C C . PRO A 1 471 ? -13.924 -12.750 12.417 1.00 90.81 471 PRO A C 1
ATOM 3688 O O . PRO A 1 471 ? -15.004 -13.185 12.822 1.00 90.81 471 PRO A O 1
ATOM 3691 N N . ARG A 1 472 ? -13.872 -11.898 11.389 1.00 93.25 472 ARG A N 1
ATOM 3692 C CA . ARG A 1 472 ? -15.063 -11.462 10.646 1.00 93.25 472 ARG A CA 1
ATOM 3693 C C . ARG A 1 472 ? -15.126 -12.158 9.292 1.00 93.25 472 ARG A C 1
ATOM 3695 O O . ARG A 1 472 ? -14.227 -11.985 8.481 1.00 93.25 472 ARG A O 1
ATOM 3702 N N . ASN A 1 473 ? -16.214 -12.867 8.998 1.00 94.81 473 ASN A N 1
ATOM 3703 C CA . ASN A 1 473 ? -16.437 -13.438 7.663 1.00 94.81 473 ASN A CA 1
ATOM 3704 C C . ASN A 1 473 ? -16.551 -12.337 6.592 1.00 94.81 473 ASN A C 1
ATOM 3706 O O . ASN A 1 473 ? -17.220 -11.324 6.811 1.00 94.81 473 ASN A O 1
ATOM 3710 N N . VAL A 1 474 ? -15.932 -12.564 5.432 1.00 95.44 474 VAL A N 1
ATOM 3711 C CA . VAL A 1 474 ? -15.948 -11.667 4.265 1.00 95.44 474 VAL A CA 1
ATOM 3712 C C . VAL A 1 474 ? -16.234 -12.450 2.977 1.00 95.44 474 VAL A C 1
ATOM 3714 O O . VAL A 1 474 ? -16.154 -13.681 2.952 1.00 95.44 474 VAL A O 1
ATOM 3717 N N . GLU A 1 475 ? -16.594 -11.757 1.890 1.00 94.56 475 GLU A N 1
ATOM 3718 C CA . GLU A 1 475 ? -16.811 -12.404 0.588 1.00 94.56 475 GLU A CA 1
ATOM 3719 C C . GLU A 1 475 ? -15.505 -13.043 0.093 1.00 94.56 475 GLU A C 1
ATOM 3721 O O . GLU A 1 475 ? -14.424 -12.455 0.196 1.00 94.56 475 GLU A O 1
ATOM 3726 N N . ARG A 1 476 ? -15.591 -14.252 -0.469 1.00 94.06 476 ARG A N 1
ATOM 3727 C CA . ARG A 1 476 ? -14.424 -14.975 -0.983 1.00 94.06 476 ARG A CA 1
ATOM 3728 C C . ARG A 1 476 ? -13.703 -14.158 -2.053 1.00 94.06 476 ARG A C 1
ATOM 3730 O O . ARG A 1 476 ? -14.275 -13.913 -3.105 1.00 94.06 476 ARG A O 1
ATOM 3737 N N . GLY A 1 477 ? -12.426 -13.853 -1.820 1.00 91.62 477 GLY A N 1
ATOM 3738 C CA . GLY A 1 477 ? -11.595 -13.054 -2.728 1.00 91.62 477 GLY A CA 1
ATOM 3739 C C . GLY A 1 477 ? -11.592 -11.558 -2.412 1.00 91.62 477 GLY A C 1
ATOM 3740 O O . GLY A 1 477 ? -11.033 -10.784 -3.185 1.00 91.62 477 GLY A O 1
ATOM 3741 N N . SER A 1 478 ? -12.206 -11.151 -1.296 1.00 93.94 478 SER A N 1
ATOM 3742 C CA . SER A 1 478 ? -12.056 -9.792 -0.777 1.00 93.94 478 SER A CA 1
ATOM 3743 C C . SER A 1 478 ? -10.593 -9.499 -0.453 1.00 93.94 478 SER A C 1
ATOM 3745 O O . SER A 1 478 ? -9.854 -10.376 -0.009 1.00 93.94 478 SER A O 1
ATOM 3747 N N . ARG A 1 479 ? -10.176 -8.251 -0.649 1.00 94.06 479 ARG A N 1
ATOM 3748 C CA . ARG A 1 479 ? -8.826 -7.774 -0.339 1.00 94.06 479 ARG A CA 1
ATOM 3749 C C . ARG A 1 479 ? -8.905 -6.589 0.609 1.00 94.06 479 ARG A C 1
ATOM 3751 O O . ARG A 1 479 ? -9.753 -5.719 0.437 1.00 94.06 479 ARG A O 1
ATOM 3758 N N . LEU A 1 480 ? -8.031 -6.555 1.606 1.00 94.94 480 LEU A N 1
ATOM 3759 C CA . LEU A 1 480 ? -7.903 -5.427 2.522 1.00 94.94 480 LEU A CA 1
ATOM 3760 C C . LEU A 1 480 ? -7.155 -4.286 1.826 1.00 94.94 480 LEU A C 1
ATOM 3762 O O . LEU A 1 480 ? -6.051 -4.491 1.330 1.00 94.94 480 LEU A O 1
ATOM 3766 N N . VAL A 1 481 ? -7.782 -3.110 1.771 1.00 93.88 481 VAL A N 1
ATOM 3767 C CA . VAL A 1 481 ? -7.263 -1.918 1.079 1.00 93.88 481 VAL A CA 1
ATOM 3768 C C . VAL A 1 481 ? -6.700 -0.904 2.065 1.00 93.88 481 VAL A C 1
ATOM 3770 O O . VAL A 1 481 ? -5.632 -0.348 1.836 1.00 93.88 481 VAL A O 1
ATOM 3773 N N . ALA A 1 482 ? -7.418 -0.649 3.159 1.00 93.25 482 ALA A N 1
ATOM 3774 C CA . ALA A 1 482 ? -7.009 0.325 4.162 1.00 93.25 482 ALA A CA 1
ATOM 3775 C C . ALA A 1 482 ? -7.589 -0.014 5.536 1.00 93.25 482 ALA A C 1
ATOM 3777 O O . ALA A 1 482 ? -8.682 -0.572 5.640 1.00 93.25 482 ALA A O 1
ATOM 3778 N N . ILE A 1 483 ? -6.892 0.408 6.588 1.00 92.25 483 ILE A N 1
ATOM 3779 C CA . ILE A 1 483 ? -7.464 0.566 7.927 1.00 92.25 483 ILE A CA 1
ATOM 3780 C C . ILE A 1 483 ? -7.366 2.045 8.263 1.00 92.25 483 ILE A C 1
ATOM 3782 O O . ILE A 1 483 ? -6.282 2.621 8.249 1.00 92.25 483 ILE A O 1
ATOM 3786 N N . LEU A 1 484 ? -8.507 2.677 8.512 1.00 90.44 484 LEU A N 1
ATOM 3787 C CA . LEU A 1 484 ? -8.563 4.119 8.713 1.00 90.44 484 LEU A CA 1
ATOM 3788 C C . LEU A 1 484 ? -8.079 4.459 10.122 1.00 90.44 484 LEU A C 1
ATOM 3790 O O . LEU A 1 484 ? -8.575 3.907 11.091 1.00 90.44 484 LEU A O 1
ATOM 3794 N N . THR A 1 485 ? -7.140 5.386 10.278 1.00 83.88 485 THR A N 1
ATOM 3795 C CA . THR A 1 485 ? -6.578 5.709 11.607 1.00 83.88 485 THR A CA 1
ATOM 3796 C C . THR A 1 485 ? -7.537 6.520 12.488 1.00 83.88 485 THR A C 1
ATOM 3798 O O . THR A 1 485 ? -7.551 6.352 13.701 1.00 83.88 485 THR A O 1
ATOM 3801 N N . LYS A 1 486 ? -8.388 7.370 11.894 1.00 83.56 486 LYS A N 1
ATOM 3802 C CA . LYS A 1 486 ? -9.358 8.223 12.618 1.00 83.56 486 LYS A CA 1
ATOM 3803 C C . LYS A 1 486 ? -10.714 7.574 12.895 1.00 83.56 486 LYS A C 1
ATOM 3805 O O . LYS A 1 486 ? -11.568 8.181 13.534 1.00 83.56 486 LYS A O 1
ATOM 3810 N N . SER A 1 487 ? -10.953 6.378 12.374 1.00 86.75 487 SER A N 1
ATOM 3811 C CA . SER A 1 487 ? -12.221 5.673 12.555 1.00 86.75 487 SER A CA 1
ATOM 3812 C C . SER A 1 487 ? -11.960 4.179 12.674 1.00 86.75 487 SER A C 1
ATOM 3814 O O . SER A 1 487 ? -11.141 3.688 11.907 1.00 86.75 487 SER A O 1
ATOM 3816 N N . PRO A 1 488 ? -12.681 3.427 13.519 1.00 90.25 488 PRO A N 1
ATOM 3817 C CA . PRO A 1 488 ? -12.457 1.991 13.705 1.00 90.25 488 PRO A CA 1
ATOM 3818 C C . PRO A 1 488 ? -13.037 1.158 12.546 1.00 90.25 488 PRO A C 1
ATOM 3820 O O . PRO A 1 488 ? -13.907 0.307 12.737 1.00 90.25 488 PRO A O 1
ATOM 3823 N N . SER A 1 489 ? -12.610 1.461 11.322 1.00 92.31 489 SER A N 1
ATOM 3824 C CA . SER A 1 489 ? -13.139 0.921 10.075 1.00 92.31 489 SER A CA 1
ATOM 3825 C C . SER A 1 489 ? -12.015 0.359 9.214 1.00 92.31 489 SER A C 1
ATOM 3827 O O . SER A 1 489 ? -10.965 0.987 9.043 1.00 92.31 489 SER A O 1
ATOM 3829 N N . ALA A 1 490 ? -12.271 -0.812 8.644 1.00 94.69 490 ALA A N 1
ATOM 3830 C CA . ALA A 1 490 ? -11.453 -1.426 7.614 1.00 94.69 490 ALA A CA 1
ATOM 3831 C C . ALA A 1 490 ? -12.175 -1.316 6.268 1.00 94.69 490 ALA A C 1
ATOM 3833 O O . ALA A 1 490 ? -13.379 -1.555 6.175 1.00 94.69 490 ALA A O 1
ATOM 3834 N N . VAL A 1 491 ? -11.435 -0.971 5.220 1.00 95.62 491 VAL A N 1
ATOM 3835 C CA . VAL A 1 491 ? -11.948 -0.874 3.854 1.00 95.62 491 VAL A CA 1
ATOM 3836 C C . VAL A 1 491 ? -11.498 -2.097 3.073 1.00 95.62 491 VAL A C 1
ATOM 3838 O O . VAL A 1 491 ? -10.301 -2.364 2.943 1.00 95.62 491 VAL A O 1
ATOM 3841 N N . LEU A 1 492 ? -12.469 -2.833 2.548 1.00 95.50 492 LEU A N 1
ATOM 3842 C CA . LEU A 1 492 ? -12.275 -4.014 1.723 1.00 95.50 492 LEU A CA 1
ATOM 3843 C C . LEU A 1 492 ? -12.623 -3.690 0.271 1.00 95.50 492 LEU A C 1
ATOM 3845 O O . LEU A 1 492 ? -13.598 -2.993 0.005 1.00 95.50 492 LEU A O 1
ATOM 3849 N N . GLN A 1 493 ? -11.865 -4.242 -0.669 1.00 94.38 493 GLN A N 1
ATOM 3850 C CA . GLN A 1 493 ? -12.292 -4.368 -2.055 1.00 94.38 493 GLN A CA 1
ATOM 3851 C C . GLN A 1 493 ? -12.857 -5.769 -2.265 1.00 94.38 493 GLN A C 1
ATOM 3853 O O . GLN A 1 493 ? -12.154 -6.764 -2.087 1.00 94.38 493 GLN A O 1
ATOM 3858 N N . LEU A 1 494 ? -14.126 -5.843 -2.650 1.00 92.69 494 LEU A N 1
ATOM 3859 C CA . LEU A 1 494 ? -14.799 -7.086 -3.004 1.00 92.69 494 LEU A CA 1
ATOM 3860 C C . LEU A 1 494 ? -14.240 -7.644 -4.327 1.00 92.69 494 LEU A C 1
ATOM 3862 O O . LEU A 1 494 ? -13.729 -6.877 -5.147 1.00 92.69 494 LEU A O 1
ATOM 3866 N N . PRO A 1 495 ? -14.405 -8.950 -4.616 1.00 89.81 495 PRO A N 1
ATOM 3867 C CA . PRO A 1 495 ? -13.922 -9.570 -5.861 1.00 89.81 495 PRO A CA 1
ATOM 3868 C C . PRO A 1 495 ? -14.470 -8.905 -7.124 1.00 89.81 495 PRO A C 1
ATOM 3870 O O . PRO A 1 495 ? -13.852 -8.930 -8.183 1.00 89.81 495 PRO A O 1
ATOM 3873 N N . ARG A 1 496 ? -15.657 -8.307 -6.999 1.00 89.38 496 ARG A N 1
ATOM 3874 C CA . ARG A 1 496 ? -16.352 -7.586 -8.067 1.00 89.38 496 ARG A CA 1
ATOM 3875 C C . ARG A 1 496 ? -15.842 -6.159 -8.266 1.00 89.38 496 ARG A C 1
ATOM 3877 O O . ARG A 1 496 ? -16.438 -5.461 -9.064 1.00 89.38 496 ARG A O 1
ATOM 3884 N N . GLY A 1 497 ? -14.838 -5.722 -7.502 1.00 88.44 497 GLY A N 1
ATOM 3885 C CA . GLY A 1 497 ? -14.202 -4.405 -7.575 1.00 88.44 497 GLY A CA 1
ATOM 3886 C C . GLY A 1 497 ? -14.837 -3.301 -6.721 1.00 88.44 497 GLY A C 1
ATOM 3887 O O . GLY A 1 497 ? -14.229 -2.239 -6.580 1.00 88.44 497 GLY A O 1
ATOM 3888 N N . ASN A 1 498 ? -16.008 -3.539 -6.121 1.00 91.12 498 ASN A N 1
ATOM 3889 C CA . ASN A 1 498 ? -16.664 -2.602 -5.199 1.00 91.12 498 ASN A CA 1
ATOM 3890 C C . ASN A 1 498 ? -15.885 -2.446 -3.886 1.00 91.12 498 ASN A C 1
ATOM 3892 O O . ASN A 1 498 ? -15.262 -3.398 -3.423 1.00 91.12 498 ASN A O 1
ATOM 3896 N N . LEU A 1 499 ? -15.980 -1.271 -3.260 1.00 93.94 499 LEU A N 1
ATOM 3897 C CA . LEU A 1 499 ? -15.423 -1.019 -1.931 1.00 93.94 499 LEU A CA 1
ATOM 3898 C C . LEU A 1 499 ? -16.497 -1.192 -0.851 1.00 93.94 499 LEU A C 1
ATOM 3900 O O . LEU A 1 499 ? -17.621 -0.719 -1.015 1.00 93.94 499 LEU A O 1
ATOM 3904 N N . GLU A 1 500 ? -16.139 -1.816 0.267 1.00 94.69 500 GLU A N 1
ATOM 3905 C CA . GLU A 1 500 ? -17.002 -2.005 1.434 1.00 94.69 500 GLU A CA 1
ATOM 3906 C C . GLU A 1 500 ? -16.268 -1.597 2.715 1.00 94.69 500 GLU A C 1
ATOM 3908 O O . GLU A 1 500 ? -15.145 -2.028 2.971 1.00 94.69 500 GLU A O 1
ATOM 3913 N N . GLY A 1 501 ? -16.900 -0.737 3.517 1.00 94.44 501 GLY A N 1
ATOM 3914 C CA . GLY A 1 501 ? -16.391 -0.321 4.819 1.00 94.44 501 GLY A CA 1
ATOM 3915 C C . GLY A 1 501 ? -16.999 -1.192 5.908 1.00 94.44 501 GLY A C 1
ATOM 3916 O O . GLY A 1 501 ? -18.219 -1.216 6.074 1.00 94.44 501 GLY A O 1
ATOM 3917 N N . VAL A 1 502 ? -16.163 -1.894 6.663 1.00 95.12 502 VAL A N 1
ATOM 3918 C CA . VAL A 1 502 ? -16.588 -2.759 7.766 1.00 95.12 502 VAL A CA 1
ATOM 3919 C C . VAL A 1 502 ? -16.043 -2.243 9.093 1.00 95.12 502 VAL A C 1
ATOM 3921 O O . VAL A 1 502 ? -14.970 -1.653 9.141 1.00 95.12 502 VAL A O 1
ATOM 3924 N N . PHE A 1 503 ? -16.762 -2.508 10.188 1.00 94.75 503 PHE A N 1
ATOM 3925 C CA . PHE A 1 503 ? -16.400 -2.088 11.551 1.00 94.75 503 PHE A CA 1
ATOM 3926 C C . PHE A 1 503 ? -16.209 -3.317 12.465 1.00 94.75 503 PHE A C 1
ATOM 3928 O O . PHE A 1 503 ? -17.130 -3.696 13.196 1.00 94.75 503 PHE A O 1
ATOM 3935 N N . PRO A 1 504 ? -15.064 -4.019 12.385 1.00 94.50 504 PRO A N 1
ATOM 3936 C CA . PRO A 1 504 ? -14.772 -5.202 13.194 1.00 94.50 504 PRO A CA 1
ATOM 3937 C C . PRO A 1 504 ? -14.643 -4.855 14.678 1.00 94.50 504 PRO A C 1
ATOM 3939 O O . PRO A 1 504 ? -14.150 -3.784 15.030 1.00 94.50 504 PRO A O 1
ATOM 3942 N N . ARG A 1 505 ? -15.037 -5.776 15.567 1.00 92.38 505 ARG A N 1
ATOM 3943 C CA . ARG A 1 505 ? -14.975 -5.538 17.019 1.00 92.38 505 ARG A CA 1
ATOM 3944 C C . ARG A 1 505 ? -13.556 -5.317 17.531 1.00 92.38 505 ARG A C 1
ATOM 3946 O O . ARG A 1 505 ? -13.388 -4.455 18.385 1.00 92.38 505 ARG A O 1
ATOM 3953 N N . ALA A 1 506 ? -12.568 -5.975 16.923 1.00 91.81 506 ALA A N 1
ATOM 3954 C CA . ALA A 1 506 ? -11.152 -5.749 17.201 1.00 91.81 506 ALA A CA 1
ATOM 3955 C C . ALA A 1 506 ? -10.724 -4.279 17.032 1.00 91.81 506 ALA A C 1
ATOM 3957 O O . ALA A 1 506 ? -9.880 -3.813 17.780 1.00 91.81 506 ALA A O 1
ATOM 3958 N N . LEU A 1 507 ? -11.333 -3.522 16.107 1.00 92.75 507 LEU A N 1
ATOM 3959 C CA . LEU A 1 507 ? -11.055 -2.088 15.941 1.00 92.75 507 LEU A CA 1
ATOM 3960 C C . LEU A 1 507 ? -12.004 -1.214 16.770 1.00 92.75 507 LEU A C 1
ATOM 3962 O O . LEU A 1 507 ? -11.599 -0.199 17.326 1.00 92.75 507 LEU A O 1
ATOM 3966 N N . VAL A 1 508 ? -13.286 -1.587 16.847 1.00 94.12 508 VAL A N 1
ATOM 3967 C CA . VAL A 1 508 ? -14.316 -0.777 17.517 1.00 94.12 508 VAL A CA 1
ATOM 3968 C C . VAL A 1 508 ? -14.118 -0.733 19.029 1.00 94.12 508 VAL A C 1
ATOM 3970 O O . VAL A 1 508 ? -14.283 0.336 19.609 1.00 94.12 508 VAL A O 1
ATOM 3973 N N . LEU A 1 509 ? -13.796 -1.863 19.667 1.00 92.81 509 LEU A N 1
ATOM 3974 C CA . LEU A 1 509 ? -13.703 -1.927 21.127 1.00 92.81 509 LEU A CA 1
ATOM 3975 C C . LEU A 1 509 ? -12.539 -1.082 21.664 1.00 92.81 509 LEU A C 1
ATOM 3977 O O . LEU A 1 509 ? -12.834 -0.183 22.448 1.00 92.81 509 LEU A O 1
ATOM 3981 N N . PRO A 1 510 ? -11.279 -1.236 21.201 1.00 90.25 510 PRO A N 1
ATOM 3982 C CA . PRO A 1 510 ? -10.180 -0.398 21.687 1.00 90.25 510 PRO A CA 1
ATOM 3983 C C . PRO A 1 510 ? -10.406 1.090 21.412 1.00 90.25 510 PRO A C 1
ATOM 3985 O O . PRO A 1 510 ? -10.076 1.931 22.240 1.00 90.25 510 PRO A O 1
ATOM 3988 N N . PHE A 1 511 ? -11.026 1.426 20.275 1.00 91.38 511 PHE A N 1
ATOM 3989 C CA . PHE A 1 511 ? -11.355 2.811 19.943 1.00 91.38 511 PHE A CA 1
ATOM 3990 C C . PHE A 1 511 ? -12.376 3.418 20.916 1.00 91.38 511 PHE A C 1
ATOM 3992 O O . PHE A 1 511 ? -12.214 4.550 21.359 1.00 91.38 511 PHE A O 1
ATOM 3999 N N . VAL A 1 512 ? -13.429 2.672 21.264 1.00 93.94 512 VAL A N 1
ATOM 4000 C CA . VAL A 1 512 ? -14.423 3.107 22.258 1.00 93.94 512 VAL A CA 1
ATOM 4001 C C . VAL A 1 512 ? -13.803 3.188 23.653 1.00 93.94 512 VAL A C 1
ATOM 4003 O O . VAL A 1 512 ? -14.060 4.160 24.353 1.00 93.94 512 VAL A O 1
ATOM 4006 N N . MET A 1 513 ? -12.977 2.213 24.037 1.00 92.62 513 MET A N 1
ATOM 4007 C CA . MET A 1 513 ? -12.268 2.207 25.322 1.00 92.62 513 MET A CA 1
ATOM 4008 C C . MET A 1 513 ? -11.384 3.451 25.466 1.00 92.62 513 MET A C 1
ATOM 4010 O O . MET A 1 513 ? -11.509 4.166 26.453 1.00 92.62 513 MET A O 1
ATOM 4014 N N . ALA A 1 514 ? -10.614 3.801 24.430 1.00 90.69 514 ALA A N 1
ATOM 4015 C CA . ALA A 1 514 ? -9.793 5.011 24.428 1.00 90.69 514 ALA A CA 1
ATOM 4016 C C . ALA A 1 514 ? -10.614 6.309 24.573 1.00 90.69 514 ALA A C 1
ATOM 4018 O O . ALA A 1 514 ? -10.170 7.237 25.244 1.00 90.69 514 ALA A O 1
ATOM 4019 N N . LEU A 1 515 ? -11.811 6.382 23.973 1.00 92.25 515 LEU A N 1
ATOM 4020 C CA . LEU A 1 515 ? -12.719 7.526 24.146 1.00 92.25 515 LEU A CA 1
ATOM 4021 C C . LEU A 1 515 ? -13.306 7.606 25.562 1.00 92.25 515 LEU A C 1
ATOM 4023 O O . LEU A 1 515 ? -13.539 8.700 26.067 1.00 92.25 515 LEU A O 1
ATOM 4027 N N . ILE A 1 516 ? -13.582 6.462 26.193 1.00 93.44 516 ILE A N 1
ATOM 4028 C CA . ILE A 1 516 ? -14.056 6.411 27.582 1.00 93.44 516 ILE A CA 1
ATOM 4029 C C . ILE A 1 516 ? -12.944 6.895 28.518 1.00 93.44 516 ILE A C 1
ATOM 4031 O O . ILE A 1 516 ? -13.193 7.763 29.353 1.00 93.44 516 ILE A O 1
ATOM 4035 N N . ASP A 1 517 ? -11.717 6.410 28.317 1.00 91.31 517 ASP A N 1
ATOM 4036 C CA . ASP A 1 517 ? -10.544 6.803 29.105 1.00 91.31 517 ASP A CA 1
ATOM 4037 C C . ASP A 1 517 ? -10.209 8.295 28.950 1.00 91.31 517 ASP A C 1
ATOM 4039 O O . ASP A 1 517 ? -9.783 8.941 29.907 1.00 91.31 517 ASP A O 1
ATOM 4043 N N . SER A 1 518 ? -10.446 8.881 27.769 1.00 91.12 518 SER A N 1
ATOM 4044 C CA . SER A 1 518 ? -10.282 10.323 27.536 1.00 91.12 518 SER A CA 1
ATOM 4045 C C . SER A 1 518 ? -11.455 11.178 28.038 1.00 91.12 518 SER A C 1
ATOM 4047 O O . SER A 1 518 ? -11.414 12.404 27.918 1.00 91.12 518 SER A O 1
ATOM 4049 N N . GLY A 1 519 ? -12.504 10.562 28.595 1.00 90.69 519 GLY A N 1
ATOM 4050 C CA . GLY A 1 519 ? -13.707 11.245 29.075 1.00 90.69 519 GLY A CA 1
ATOM 4051 C C . GLY A 1 519 ? -14.652 11.721 27.964 1.00 90.69 519 GLY A C 1
ATOM 4052 O O . GLY A 1 519 ? -15.593 12.469 28.232 1.00 90.69 519 GLY A O 1
ATOM 4053 N N . GLU A 1 520 ? -14.460 11.293 26.714 1.00 92.94 520 GLU A N 1
ATOM 4054 C CA . GLU A 1 520 ? -15.306 11.625 25.558 1.00 92.94 520 GLU A CA 1
ATOM 4055 C C . GLU A 1 520 ? -16.532 10.696 25.436 1.00 92.94 520 GLU A C 1
ATOM 4057 O O . GLU A 1 520 ? -16.835 10.111 24.387 1.00 92.94 520 GLU A O 1
ATOM 4062 N N . TYR A 1 521 ? -17.285 10.581 26.529 1.00 93.56 521 TYR A N 1
ATOM 4063 C CA . TYR A 1 521 ? -18.446 9.702 26.665 1.00 93.56 521 TYR A CA 1
ATOM 4064 C C . TYR A 1 521 ? -19.523 9.881 25.580 1.00 93.56 521 TYR A C 1
ATOM 4066 O O . TYR A 1 521 ? -20.131 8.901 25.149 1.00 93.56 521 TYR A O 1
ATOM 4074 N N . GLY A 1 522 ? -19.779 11.105 25.107 1.00 93.00 522 GLY A N 1
ATOM 4075 C CA . GLY A 1 522 ? -20.786 11.375 24.073 1.00 93.00 522 GLY A CA 1
ATOM 4076 C C . GLY A 1 522 ? -20.433 10.751 22.715 1.00 93.00 522 GLY A C 1
ATOM 4077 O O . GLY A 1 522 ? -21.291 10.155 22.048 1.00 93.00 522 GLY A O 1
ATOM 4078 N N . GLN A 1 523 ? -19.157 10.827 22.321 1.00 92.62 523 GLN A N 1
ATOM 4079 C CA . GLN A 1 523 ? -18.667 10.183 21.099 1.00 92.62 523 GLN A CA 1
ATOM 4080 C C . GLN A 1 523 ? -18.641 8.662 21.254 1.00 92.62 523 GLN A C 1
ATOM 4082 O O . GLN A 1 523 ? -19.127 7.952 20.364 1.00 92.62 523 GLN A O 1
ATOM 4087 N N . ALA A 1 524 ? -18.162 8.168 22.403 1.00 94.12 524 ALA A N 1
ATOM 4088 C CA . ALA A 1 524 ? -18.176 6.746 22.735 1.00 94.12 524 ALA A CA 1
ATOM 4089 C C . ALA A 1 524 ? -19.598 6.173 22.622 1.00 94.12 524 ALA A C 1
ATOM 4091 O O . ALA A 1 524 ? -19.833 5.257 21.832 1.00 94.12 524 ALA A O 1
ATOM 4092 N N . LEU A 1 525 ? -20.579 6.787 23.295 1.00 94.88 525 LEU A N 1
ATOM 4093 C CA . LEU A 1 525 ? -21.981 6.363 23.273 1.00 94.88 525 LEU A CA 1
ATOM 4094 C C . LEU A 1 525 ? -22.555 6.329 21.850 1.00 94.88 525 LEU A C 1
ATOM 4096 O O . LEU A 1 525 ? -23.261 5.387 21.481 1.00 94.88 525 LEU A O 1
ATOM 4100 N N . THR A 1 526 ? -22.248 7.334 21.029 1.00 94.12 526 THR A N 1
ATOM 4101 C CA . THR A 1 526 ? -22.715 7.403 19.636 1.00 94.12 526 THR A CA 1
ATOM 4102 C C . THR A 1 526 ? -22.207 6.215 18.817 1.00 94.12 526 THR A C 1
ATOM 4104 O O . THR A 1 526 ? -22.978 5.564 18.101 1.00 94.12 526 THR A O 1
ATOM 4107 N N . ILE A 1 527 ? -20.919 5.886 18.945 1.00 93.75 527 ILE A N 1
ATOM 4108 C CA . ILE A 1 527 ? -20.307 4.754 18.240 1.00 93.75 527 ILE A CA 1
ATOM 4109 C C . ILE A 1 527 ? -20.844 3.430 18.777 1.00 93.75 527 ILE A C 1
ATOM 4111 O O . ILE A 1 527 ? -21.210 2.566 17.977 1.00 93.75 527 ILE A O 1
ATOM 4115 N N . MET A 1 528 ? -20.954 3.285 20.098 1.00 95.62 528 MET A N 1
ATOM 4116 C CA . MET A 1 528 ? -21.484 2.084 20.740 1.00 95.62 528 MET A CA 1
ATOM 4117 C C . MET A 1 528 ? -22.910 1.786 20.281 1.00 95.62 528 MET A C 1
ATOM 4119 O O . MET A 1 528 ? -23.193 0.662 19.871 1.00 95.62 528 MET A O 1
ATOM 4123 N N . ARG A 1 529 ? -23.790 2.797 20.232 1.00 95.06 529 ARG A N 1
ATOM 4124 C CA . ARG A 1 529 ? -25.157 2.647 19.706 1.00 95.06 529 ARG A CA 1
ATOM 4125 C C . ARG A 1 529 ? -25.161 2.246 18.233 1.00 95.06 529 ARG A C 1
ATOM 4127 O O . ARG A 1 529 ? -25.883 1.323 17.857 1.00 95.06 529 ARG A O 1
ATOM 4134 N N . ARG A 1 530 ? -24.347 2.904 17.398 1.00 94.94 530 ARG A N 1
ATOM 4135 C CA . ARG A 1 530 ? -24.273 2.623 15.953 1.00 94.94 530 ARG A CA 1
ATOM 4136 C C . ARG A 1 530 ? -23.758 1.212 15.663 1.00 94.94 530 ARG A C 1
ATOM 4138 O O . ARG A 1 530 ? -24.303 0.536 14.798 1.00 94.94 530 ARG A O 1
ATOM 4145 N N . GLN A 1 531 ? -22.736 0.770 16.395 1.00 94.75 531 GLN A N 1
ATOM 4146 C CA . GLN A 1 531 ? -22.083 -0.529 16.202 1.00 94.75 531 GLN A CA 1
ATOM 4147 C C . GLN A 1 531 ? -22.636 -1.639 17.109 1.00 94.75 531 GLN A C 1
ATOM 4149 O O . GLN A 1 531 ? -22.142 -2.769 17.068 1.00 94.75 531 GLN A O 1
ATOM 4154 N N . LYS A 1 532 ? -23.683 -1.343 17.892 1.00 94.62 532 LYS A N 1
ATOM 4155 C CA . LYS A 1 532 ? -24.358 -2.257 18.829 1.00 94.62 532 LYS A CA 1
ATOM 4156 C C . LYS A 1 532 ? -23.407 -2.871 19.866 1.00 94.62 532 LYS A C 1
ATOM 4158 O O . LYS A 1 532 ? -23.443 -4.077 20.112 1.00 94.62 532 LYS A O 1
ATOM 4163 N N . VAL A 1 533 ? -22.490 -2.071 20.403 1.00 94.81 533 VAL A N 1
ATOM 4164 C CA . VAL A 1 533 ? -21.643 -2.444 21.549 1.00 94.81 533 VAL A CA 1
ATOM 4165 C C . VAL A 1 533 ? -22.486 -2.377 22.823 1.00 94.81 533 VAL A C 1
ATOM 4167 O O . VAL A 1 533 ? -23.363 -1.518 22.914 1.00 94.81 533 VAL A O 1
ATOM 4170 N N . ASP A 1 534 ? -22.249 -3.289 23.770 1.00 95.38 534 ASP A N 1
ATOM 4171 C CA . ASP A 1 534 ? -22.931 -3.250 25.066 1.00 95.38 534 ASP A CA 1
ATOM 4172 C C . ASP A 1 534 ? -22.585 -1.945 25.794 1.00 95.38 534 ASP A C 1
ATOM 4174 O O . ASP A 1 534 ? -21.415 -1.597 25.943 1.00 95.38 534 ASP A O 1
ATOM 4178 N N . LEU A 1 535 ? -23.618 -1.211 26.208 1.00 95.19 535 LEU A N 1
ATOM 4179 C CA . LEU A 1 535 ? -23.497 0.086 26.866 1.00 95.19 535 LEU A CA 1
ATOM 4180 C C . LEU A 1 535 ? -22.941 -0.030 28.287 1.00 95.19 535 LEU A C 1
ATOM 4182 O O . LEU A 1 535 ? -22.416 0.960 28.792 1.00 95.19 535 LEU A O 1
ATOM 4186 N N . ASN A 1 536 ? -22.997 -1.221 28.893 1.00 95.25 536 ASN A N 1
ATOM 4187 C CA . ASN A 1 536 ? -22.400 -1.477 30.205 1.00 95.25 536 ASN A CA 1
ATOM 4188 C C . ASN A 1 536 ? -20.890 -1.205 30.220 1.00 95.25 536 ASN A C 1
ATOM 4190 O O . ASN A 1 536 ? -20.368 -0.775 31.243 1.00 95.25 536 ASN A O 1
ATOM 4194 N N . LEU A 1 537 ? -20.217 -1.294 29.064 1.00 94.69 537 LEU A N 1
ATOM 4195 C CA . LEU A 1 537 ? -18.795 -0.970 28.929 1.00 94.69 537 LEU A CA 1
ATOM 4196 C C . LEU A 1 537 ? -18.443 0.450 29.416 1.00 94.69 537 LEU A C 1
ATOM 4198 O O . LEU A 1 537 ? -17.330 0.665 29.884 1.00 94.69 537 LEU A O 1
ATOM 4202 N N . LEU A 1 538 ? -19.378 1.410 29.353 1.00 93.50 538 LEU A N 1
ATOM 4203 C CA . LEU A 1 538 ? -19.171 2.765 29.890 1.00 93.50 538 LEU A CA 1
ATOM 4204 C C . LEU A 1 538 ? -18.895 2.766 31.401 1.00 93.50 538 LEU A C 1
ATOM 4206 O O . LEU A 1 538 ? -18.218 3.664 31.895 1.00 93.50 538 LEU A O 1
ATOM 4210 N N . VAL A 1 539 ? -19.442 1.782 32.115 1.00 94.00 539 VAL A N 1
ATOM 4211 C CA . VAL A 1 539 ? -19.304 1.615 33.563 1.00 94.00 539 VAL A CA 1
ATOM 4212 C C . VAL A 1 539 ? -18.226 0.580 33.875 1.00 94.00 539 VAL A C 1
ATOM 4214 O O . VAL A 1 539 ? -17.378 0.831 34.724 1.00 94.00 539 VAL A O 1
ATOM 4217 N N . ASP A 1 540 ? -18.226 -0.551 33.165 1.00 93.50 540 ASP A N 1
ATOM 4218 C CA . ASP A 1 540 ? -17.377 -1.713 33.459 1.00 93.50 540 ASP A CA 1
ATOM 4219 C C . ASP A 1 540 ? -15.875 -1.427 33.307 1.00 93.50 540 ASP A C 1
ATOM 4221 O O . ASP A 1 540 ? -15.067 -2.058 33.984 1.00 93.50 540 ASP A O 1
ATOM 4225 N N . MET A 1 541 ? -15.495 -0.461 32.459 1.00 91.12 541 MET A N 1
ATOM 4226 C CA . MET A 1 541 ? -14.097 -0.048 32.263 1.00 91.12 541 MET A CA 1
ATOM 4227 C C . MET A 1 541 ? -13.449 0.478 33.548 1.00 91.12 541 MET A C 1
ATOM 4229 O O . MET A 1 541 ? -12.328 0.105 33.886 1.00 91.12 541 MET A O 1
ATOM 4233 N N . ASN A 1 542 ? -14.144 1.364 34.263 1.00 90.75 542 ASN A N 1
ATOM 4234 C CA . ASN A 1 542 ? -13.670 1.925 35.523 1.00 90.75 542 ASN A CA 1
ATOM 4235 C C . ASN A 1 542 ? -14.872 2.331 36.395 1.00 90.75 542 ASN A C 1
ATOM 4237 O O . ASN A 1 542 ? -15.261 3.506 36.413 1.00 90.75 542 ASN A O 1
ATOM 4241 N N . PRO A 1 543 ? -15.479 1.368 37.118 1.00 93.56 543 PRO A N 1
ATOM 4242 C CA . PRO A 1 543 ? -16.714 1.611 37.858 1.00 93.56 543 PRO A CA 1
ATOM 4243 C C . PRO A 1 543 ? -16.569 2.696 38.927 1.00 93.56 543 PRO A C 1
ATOM 4245 O O . PRO A 1 543 ? -17.490 3.483 39.134 1.00 93.56 543 PRO A O 1
ATOM 4248 N N . THR A 1 544 ? -15.410 2.773 39.586 1.00 92.94 544 THR A N 1
ATOM 4249 C CA . THR A 1 544 ? -15.148 3.767 40.637 1.00 92.94 544 THR A CA 1
ATOM 4250 C C . THR A 1 544 ? -15.054 5.171 40.050 1.00 92.94 544 THR A C 1
ATOM 4252 O O . THR A 1 544 ? -15.728 6.082 40.529 1.00 92.94 544 THR A O 1
ATOM 4255 N N . HIS A 1 545 ? -14.306 5.358 38.958 1.00 90.44 545 HIS A N 1
ATOM 4256 C CA . HIS A 1 545 ? -14.249 6.651 38.273 1.00 90.44 545 HIS A CA 1
ATOM 4257 C C . HIS A 1 545 ? -15.613 7.063 37.699 1.00 90.44 545 HIS A C 1
ATOM 4259 O O . HIS A 1 545 ? -15.995 8.231 37.782 1.00 90.44 545 HIS A O 1
ATOM 4265 N N . PHE A 1 546 ? -16.373 6.117 37.144 1.00 92.25 546 PHE A N 1
ATOM 4266 C CA . PHE A 1 546 ? -17.677 6.420 36.566 1.00 92.25 546 PHE A CA 1
ATOM 4267 C C . PHE A 1 546 ? -18.709 6.837 37.625 1.00 92.25 546 PHE A C 1
ATOM 4269 O O . PHE A 1 546 ?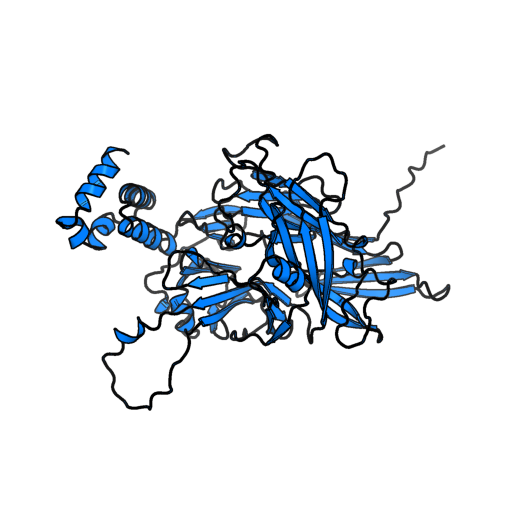 -19.431 7.812 37.415 1.00 92.25 546 PHE A O 1
ATOM 4276 N N . LEU A 1 547 ? -18.774 6.121 38.753 1.00 91.50 547 LEU A N 1
ATOM 4277 C CA . LEU A 1 547 ? -19.787 6.333 39.794 1.00 91.50 547 LEU A CA 1
ATOM 4278 C C . LEU A 1 547 ? -19.415 7.425 40.804 1.00 91.50 547 LEU A C 1
ATOM 4280 O O . LEU A 1 547 ? -20.298 8.143 41.263 1.00 91.50 547 LEU A O 1
ATOM 4284 N N . GLU A 1 548 ? -18.137 7.543 41.165 1.00 92.19 548 GLU A N 1
ATOM 4285 C CA . GLU A 1 548 ? -17.667 8.455 42.221 1.00 92.19 548 GLU A CA 1
ATOM 4286 C C . GLU A 1 548 ? -16.767 9.572 41.674 1.00 92.19 548 GLU A C 1
ATOM 4288 O O . GLU A 1 548 ? -16.733 10.673 42.219 1.00 92.19 548 GLU A O 1
ATOM 4293 N N . GLY A 1 549 ? -16.046 9.304 40.582 1.00 84.75 549 GLY A N 1
ATOM 4294 C CA . GLY A 1 549 ? -15.055 10.208 39.987 1.00 84.75 549 GLY A CA 1
ATOM 4295 C C . GLY A 1 549 ? -15.611 11.264 39.027 1.00 84.75 549 GLY A C 1
ATOM 4296 O O . GLY A 1 549 ? -14.832 11.964 38.384 1.00 84.75 549 GLY A O 1
ATOM 4297 N N . GLY A 1 550 ? -16.934 11.404 38.909 1.00 87.81 550 GLY A N 1
ATOM 4298 C CA . GLY A 1 550 ? -17.560 12.405 38.040 1.00 87.81 550 GLY A CA 1
ATOM 4299 C C . GLY A 1 550 ? -17.858 11.935 36.608 1.00 87.81 550 GLY A C 1
ATOM 4300 O O . GLY A 1 550 ? -18.282 12.742 35.774 1.00 87.81 550 GLY A O 1
ATOM 4301 N N . GLY A 1 551 ? -17.607 10.661 36.274 1.00 90.44 551 GLY A N 1
ATOM 4302 C CA . GLY A 1 551 ? -17.828 10.133 34.921 1.00 90.44 551 GLY A CA 1
ATOM 4303 C C . GLY A 1 551 ? -19.303 10.141 34.501 1.00 90.44 551 GLY A C 1
ATOM 4304 O O . GLY A 1 551 ? -19.624 10.511 33.368 1.00 90.44 551 GLY A O 1
ATOM 4305 N N . ALA A 1 552 ? -20.219 9.823 35.419 1.00 91.44 552 ALA A N 1
ATOM 4306 C CA . ALA A 1 552 ? -21.658 9.892 35.174 1.00 91.44 552 ALA A CA 1
ATOM 4307 C C . ALA A 1 552 ? -22.129 11.326 34.862 1.00 91.44 552 ALA A C 1
ATOM 4309 O O . ALA A 1 552 ? -22.906 11.541 33.927 1.00 91.44 552 ALA A O 1
ATOM 4310 N N . GLU A 1 553 ? -21.634 12.326 35.593 1.00 92.75 553 GLU A N 1
ATOM 4311 C CA . GLU A 1 553 ? -21.919 13.742 35.358 1.00 92.75 553 GLU A CA 1
ATOM 4312 C C . GLU A 1 553 ? -21.397 14.195 33.992 1.00 92.75 553 GLU A C 1
ATOM 4314 O O . GLU A 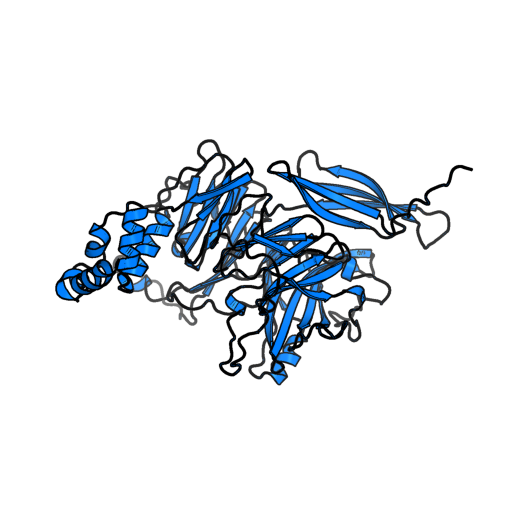1 553 ? -22.110 14.889 33.259 1.00 92.75 553 GLU A O 1
ATOM 4319 N N . GLN A 1 554 ? -20.188 13.762 33.615 1.00 91.44 554 GLN A N 1
ATOM 4320 C CA . GLN A 1 554 ? -19.613 14.036 32.297 1.00 91.44 554 GLN A CA 1
ATOM 4321 C C . GLN A 1 554 ? -20.474 13.434 31.183 1.00 91.44 554 GLN A C 1
ATOM 4323 O O . GLN A 1 554 ? -20.851 14.159 30.258 1.00 91.44 554 GLN A O 1
ATOM 4328 N N . LEU A 1 555 ? -20.875 12.163 31.299 1.00 92.56 555 LEU A N 1
ATOM 4329 C CA . LEU A 1 555 ? -21.781 11.516 30.347 1.00 92.56 555 LEU A CA 1
ATOM 4330 C C . LEU A 1 555 ? -23.093 12.303 30.204 1.00 92.56 555 LEU A C 1
ATOM 4332 O O . LEU A 1 555 ? -23.487 12.644 29.089 1.00 92.56 555 LEU A O 1
ATOM 4336 N N . VAL A 1 556 ? -23.760 12.640 31.313 1.00 92.19 556 VAL A N 1
ATOM 4337 C CA . VAL A 1 556 ? -25.025 13.395 31.279 1.00 92.19 556 VAL A CA 1
ATOM 4338 C C . VAL A 1 556 ? -24.838 14.770 30.635 1.00 92.19 556 VAL A C 1
ATOM 4340 O O . VAL A 1 556 ? -25.692 15.198 29.854 1.00 92.19 556 VAL A O 1
ATOM 4343 N N . SER A 1 557 ? -23.733 15.460 30.931 1.00 92.06 557 SER A N 1
ATOM 4344 C CA . SER A 1 557 ? -23.442 16.776 30.355 1.00 92.06 557 SER A CA 1
ATOM 4345 C C . SER A 1 557 ? -23.254 16.721 28.835 1.00 92.06 557 SER A C 1
ATOM 4347 O O . SER A 1 557 ? -23.769 17.584 28.127 1.00 92.06 557 SER A O 1
ATOM 4349 N N . GLN A 1 558 ? -22.593 15.678 28.327 1.00 91.06 558 GLN A N 1
ATOM 4350 C CA . GLN A 1 558 ? -22.289 15.520 26.905 1.00 91.06 558 GLN A CA 1
ATOM 4351 C C . GLN A 1 558 ? -23.495 15.013 26.107 1.00 91.06 558 GLN A C 1
ATOM 4353 O O . GLN A 1 558 ? -23.713 15.447 24.981 1.00 91.06 558 GLN A O 1
ATOM 4358 N N . VAL A 1 559 ? -24.313 14.130 26.687 1.00 85.38 559 VAL A N 1
ATOM 4359 C CA . VAL A 1 559 ? -25.474 13.546 25.995 1.00 85.38 559 VAL A CA 1
ATOM 4360 C C . VAL A 1 559 ? -26.646 14.523 25.902 1.00 85.38 559 VAL A C 1
ATOM 4362 O O . VAL A 1 559 ? -27.408 14.447 24.950 1.00 85.38 559 VAL A O 1
ATOM 4365 N N . ARG A 1 560 ? -26.790 15.481 26.829 1.00 68.62 560 ARG A N 1
ATOM 4366 C CA . ARG A 1 560 ? -27.846 16.514 26.751 1.00 68.62 560 ARG A CA 1
ATOM 4367 C C . ARG A 1 560 ? -27.695 17.482 25.570 1.00 68.62 560 ARG A C 1
ATOM 4369 O O . ARG A 1 560 ? -28.633 18.220 25.285 1.00 68.62 560 ARG A O 1
ATOM 4376 N N . VAL A 1 561 ? -26.522 17.515 24.941 1.00 56.22 561 VAL A N 1
ATOM 4377 C CA . VAL A 1 561 ? -26.180 18.417 23.829 1.00 56.22 561 VAL A CA 1
ATOM 4378 C C . VAL A 1 561 ? -26.353 17.731 22.460 1.00 56.22 561 VAL A C 1
ATOM 4380 O O . VAL A 1 561 ? -26.324 18.410 21.435 1.00 56.22 561 VAL A O 1
ATOM 4383 N N . ILE A 1 562 ? -26.569 16.409 22.439 1.00 49.66 562 ILE A N 1
ATOM 4384 C CA . ILE A 1 562 ? -26.785 15.574 21.242 1.00 49.66 562 ILE A CA 1
ATOM 4385 C C . ILE A 1 562 ? -28.281 15.312 21.075 1.00 49.66 562 ILE A C 1
ATOM 4387 O O . ILE A 1 562 ? -28.761 15.391 19.921 1.00 49.66 562 ILE A O 1
#

Organism: NCBI:txid49249

Radius of gyration: 26.06 Å; chains: 1; bounding box: 65×58×98 Å

Sequence (562 aa):
EEGGEEEEISEYGKVQLWHRNNYHWYLKYELRYEKDTIVNFVSFGEEQSYKLTVSLSSSSSFGKDKHVTQWRVYDFVWDASIVHPNDFNGTAYVIDGNKINATPLGRAMIPPPMSAGSIDGLDAPVVSVCIFPPQWRRRRTKMTTANNTSTIEGLAHLSNGSLVVFGTDGKEEHKSKMIANYECSTVLASIALSKCDIKNAAIVNHEVILQNEFNWWSSLRQFLIVSARDCEDGGKILRLLATSCLSNNKNCLAESLVEISLRIFGGMNNESSGNDVEIKLIGVLPLEGKVLRMVNWLEYNATTTSAFGEGEGALIELDDGSLIEYNCNNSSSTYEAAEEDFDCSGQVMPSAAEPLLEPCPWIYALHYIQDSTMDKEYAHDHCHDHPSEEVSSSNSRSLVVGLSSRSRLYCGERLLSNAASTFILSPAHRFLSYVTLGSRSQLRFIPLNNLAEFDPLLGSDENLVLEGYEPRNVERGSRLVAILTKSPSAVLQLPRGNLEGVFPRALVLPFVMALIDSGEYGQALTIMRRQKVDLNLLVDMNPTHFLEGGGAEQLVSQVRVI

InterPro domains:
  IPR006849 Elongator complex protein 1 [PTHR12747] (11-560)
  IPR056164 ELP1, first N-terminal beta-propeller [PF04762] (13-44)
  IPR056165 ELP1, N-terminal second beta-propeller [PF23797] (94-171)
  IPR056165 ELP1, N-terminal second beta-propeller [PF23797] (381-481)
  IPR056167 ELP1, alpha-solenoid [PF23925] (505-560)